Protein AF-A0A182SX55-F1 (afdb_monomer_lite)

Structure (mmCIF, N/CA/C/O backbone):
data_AF-A0A182SX55-F1
#
_entry.id   AF-A0A182SX55-F1
#
loop_
_atom_site.group_PDB
_atom_site.id
_atom_site.type_symbol
_atom_site.label_atom_id
_atom_site.label_alt_id
_atom_site.label_comp_id
_atom_site.label_asym_id
_atom_site.label_entity_id
_atom_site.label_seq_id
_atom_site.pdbx_PDB_ins_code
_atom_site.Cartn_x
_atom_site.Cartn_y
_atom_site.Cartn_z
_atom_site.occupancy
_atom_site.B_iso_or_equiv
_atom_site.auth_seq_id
_atom_site.auth_comp_id
_atom_site.auth_asym_id
_atom_site.auth_atom_id
_atom_site.pdbx_PDB_model_num
ATOM 1 N N . LYS A 1 1 ? 29.484 -27.031 -26.678 1.00 52.34 1 LYS A N 1
ATOM 2 C CA . LYS A 1 1 ? 28.826 -26.171 -25.667 1.00 52.34 1 LYS A CA 1
ATOM 3 C C . LYS A 1 1 ? 27.839 -27.054 -24.912 1.00 52.34 1 LYS A C 1
ATOM 5 O O . LYS A 1 1 ? 26.892 -27.505 -25.545 1.00 52.34 1 LYS A O 1
ATOM 10 N N . SER A 1 2 ? 28.115 -27.401 -23.654 1.00 62.06 2 SER A N 1
ATOM 11 C CA . SER A 1 2 ? 27.116 -28.003 -22.762 1.00 62.06 2 SER A CA 1
ATOM 12 C C . SER A 1 2 ? 26.166 -26.895 -22.312 1.00 62.06 2 SER A C 1
ATOM 14 O O . SER A 1 2 ? 26.608 -25.787 -22.012 1.00 62.06 2 SER A O 1
ATOM 16 N N . TRP A 1 3 ? 24.863 -27.156 -22.355 1.00 75.31 3 TRP A N 1
ATOM 17 C CA . TRP A 1 3 ? 23.867 -26.259 -21.779 1.00 75.31 3 TRP A CA 1
ATOM 18 C C . TRP A 1 3 ? 23.605 -26.736 -20.360 1.00 75.31 3 TRP A C 1
ATOM 20 O O . TRP A 1 3 ? 23.061 -27.821 -20.169 1.00 75.31 3 TRP A O 1
ATOM 30 N N . GLU A 1 4 ? 24.035 -25.949 -19.383 1.00 75.62 4 GLU A N 1
ATOM 31 C CA . GLU A 1 4 ? 23.823 -26.242 -17.970 1.00 75.62 4 GLU A CA 1
ATOM 32 C C . GLU A 1 4 ? 22.668 -25.386 -17.434 1.00 75.62 4 GLU A C 1
ATOM 34 O O . GLU A 1 4 ? 22.528 -24.225 -17.838 1.00 75.62 4 GLU A O 1
ATOM 39 N N . PRO A 1 5 ? 21.803 -25.940 -16.565 1.00 73.81 5 PRO A N 1
ATOM 40 C CA . PRO A 1 5 ? 20.758 -25.166 -15.911 1.00 73.81 5 PRO A CA 1
ATOM 41 C C . PRO A 1 5 ? 21.351 -23.990 -15.131 1.00 73.81 5 PRO A C 1
ATOM 43 O O . PRO A 1 5 ? 22.273 -24.159 -14.338 1.00 73.81 5 PRO A O 1
ATOM 46 N N . HIS A 1 6 ? 20.799 -22.795 -15.333 1.00 73.69 6 HIS A N 1
ATOM 47 C CA . HIS A 1 6 ? 21.212 -21.615 -14.583 1.00 73.69 6 HIS A CA 1
ATOM 48 C C . HIS A 1 6 ? 20.651 -21.683 -13.156 1.00 73.69 6 HIS A C 1
ATOM 50 O O . HIS A 1 6 ? 19.439 -21.774 -12.982 1.00 73.69 6 HIS A O 1
ATOM 56 N N . GLU A 1 7 ? 21.500 -21.551 -12.135 1.00 75.25 7 GLU A N 1
ATOM 57 C CA . GLU A 1 7 ? 21.129 -21.756 -10.720 1.00 75.25 7 GLU A CA 1
ATOM 58 C C . GLU A 1 7 ? 19.920 -20.918 -10.263 1.00 75.25 7 GLU A C 1
ATOM 60 O O . GLU A 1 7 ? 19.068 -21.385 -9.510 1.00 75.25 7 GLU A O 1
ATOM 65 N N . ARG A 1 8 ? 19.826 -19.672 -10.746 1.00 80.44 8 ARG A N 1
ATOM 66 C CA . ARG A 1 8 ? 18.756 -18.721 -10.389 1.00 80.44 8 ARG A CA 1
ATOM 67 C C . ARG A 1 8 ? 17.482 -18.821 -11.237 1.00 80.44 8 ARG A C 1
ATOM 69 O O . ARG A 1 8 ? 16.434 -18.362 -10.789 1.00 80.44 8 ARG A O 1
ATOM 76 N N . LEU A 1 9 ? 17.564 -19.305 -12.479 1.00 82.75 9 LEU A N 1
ATOM 77 C CA . LEU A 1 9 ? 16.503 -19.095 -13.472 1.00 82.75 9 LEU A CA 1
ATOM 78 C C . LEU A 1 9 ? 15.808 -20.415 -13.821 1.00 82.75 9 LEU A C 1
ATOM 80 O O . LEU A 1 9 ? 16.484 -21.389 -14.149 1.00 82.75 9 LEU A O 1
ATOM 84 N N . PRO A 1 10 ? 14.466 -20.469 -13.799 1.00 83.25 10 PRO A N 1
ATOM 85 C CA . PRO A 1 10 ? 13.748 -21.683 -14.154 1.00 83.25 10 PRO A CA 1
ATOM 86 C C . PRO A 1 10 ? 13.851 -21.966 -15.655 1.00 83.25 10 PRO A C 1
ATOM 88 O O . PRO A 1 10 ? 13.881 -21.051 -16.482 1.00 83.25 10 PRO A O 1
ATOM 91 N N . VAL A 1 11 ? 13.812 -23.250 -16.017 1.00 86.38 11 VAL A N 1
ATOM 92 C CA . VAL A 1 11 ? 13.695 -23.677 -17.416 1.00 86.38 11 VAL A CA 1
ATOM 93 C C . VAL A 1 11 ? 12.297 -23.318 -17.922 1.00 86.38 11 VAL A C 1
ATOM 95 O O . VAL A 1 11 ? 11.312 -23.977 -17.596 1.00 86.38 11 VAL A O 1
ATOM 98 N N . CYS A 1 12 ? 12.199 -22.238 -18.693 1.00 86.81 12 CYS A N 1
ATOM 99 C CA . CYS A 1 12 ? 10.951 -21.743 -19.264 1.00 86.81 12 CYS A CA 1
ATOM 100 C C . CYS A 1 12 ? 11.218 -20.920 -20.535 1.00 86.81 12 CYS A C 1
ATOM 102 O O . CYS A 1 12 ? 12.366 -20.692 -20.920 1.00 86.81 12 CYS A O 1
ATOM 104 N N . THR A 1 13 ? 10.155 -20.477 -21.213 1.00 90.19 13 THR A N 1
ATOM 105 C CA . THR A 1 13 ? 10.305 -19.587 -22.375 1.00 90.19 13 THR A CA 1
ATOM 106 C C . THR A 1 13 ? 10.810 -18.206 -21.944 1.00 90.19 13 THR A C 1
ATOM 108 O O . THR A 1 13 ? 10.489 -17.745 -20.849 1.00 90.19 13 THR A O 1
ATOM 111 N N . LEU A 1 14 ? 11.525 -17.495 -22.824 1.00 88.75 14 LEU A N 1
ATOM 112 C CA . LEU A 1 14 ? 11.973 -16.119 -22.553 1.00 88.75 14 LEU A CA 1
ATOM 113 C C . LEU A 1 14 ? 10.803 -15.188 -22.199 1.00 88.75 14 LEU A C 1
ATOM 115 O O . LEU A 1 14 ? 10.912 -14.372 -21.288 1.00 88.75 14 LEU A O 1
ATOM 119 N N . ARG A 1 15 ? 9.663 -15.349 -22.885 1.00 90.81 15 ARG A N 1
ATOM 120 C CA . ARG A 1 15 ? 8.430 -14.616 -22.575 1.00 90.81 15 ARG A CA 1
ATOM 121 C C . ARG A 1 15 ? 8.008 -14.868 -21.133 1.00 90.81 15 ARG A C 1
ATOM 123 O O . ARG A 1 15 ? 7.801 -13.922 -20.389 1.00 90.81 15 ARG A O 1
ATOM 130 N N . THR A 1 16 ? 7.914 -16.133 -20.729 1.00 89.00 16 THR A N 1
ATOM 131 C CA . THR A 1 16 ? 7.558 -16.499 -19.355 1.00 89.00 16 THR A CA 1
ATOM 132 C C . THR A 1 16 ? 8.536 -15.891 -18.356 1.00 89.00 16 THR A C 1
ATOM 134 O O . THR A 1 16 ? 8.101 -15.300 -17.374 1.00 89.00 16 THR A O 1
ATOM 137 N N . LEU A 1 17 ? 9.837 -15.958 -18.634 1.00 88.94 17 LEU A N 1
ATOM 138 C CA . LEU A 1 17 ? 10.873 -15.404 -17.773 1.00 88.94 17 LEU A CA 1
ATOM 139 C C . LEU A 1 17 ? 10.702 -13.890 -17.543 1.00 88.94 17 LEU A C 1
ATOM 141 O O . LEU A 1 17 ? 10.638 -13.446 -16.398 1.00 88.94 17 LEU A O 1
ATOM 145 N N . LEU A 1 18 ? 10.556 -13.111 -18.617 1.00 90.88 18 LEU A N 1
ATOM 146 C CA . LEU A 1 18 ? 10.397 -11.653 -18.545 1.00 90.88 18 LEU A CA 1
ATOM 147 C C . LEU A 1 18 ? 9.035 -11.225 -17.983 1.00 90.88 18 LEU A C 1
ATOM 149 O O . LEU A 1 18 ? 8.944 -10.210 -17.308 1.00 90.88 18 LEU A O 1
ATOM 153 N N . THR A 1 19 ? 7.971 -11.990 -18.238 1.00 88.88 19 THR A N 1
ATOM 154 C CA . THR A 1 19 ? 6.626 -11.666 -17.740 1.00 88.88 19 THR A CA 1
ATOM 155 C C . THR A 1 19 ? 6.442 -12.030 -16.267 1.00 88.88 19 THR A C 1
ATOM 157 O O . THR A 1 19 ? 5.642 -11.398 -15.580 1.00 88.88 19 THR A O 1
ATOM 160 N N . ARG A 1 20 ? 7.118 -13.078 -15.779 1.00 85.31 20 ARG A N 1
ATOM 161 C CA . ARG A 1 20 ? 6.786 -13.692 -14.486 1.00 85.31 20 ARG A CA 1
ATOM 162 C C . ARG A 1 20 ? 7.901 -13.688 -13.445 1.00 85.31 20 ARG A C 1
ATOM 164 O O . ARG A 1 20 ? 7.598 -13.770 -12.259 1.00 85.31 20 ARG A O 1
ATOM 171 N N . PHE A 1 21 ? 9.161 -13.606 -13.860 1.00 86.38 21 PHE A N 1
ATOM 172 C CA . PHE A 1 21 ? 10.296 -13.872 -12.972 1.00 86.38 21 PHE A CA 1
ATOM 173 C C . PHE A 1 21 ? 11.286 -12.725 -12.852 1.00 86.38 21 PHE A C 1
ATOM 175 O O . PHE A 1 21 ? 12.026 -12.691 -11.872 1.00 86.38 21 PHE A O 1
ATOM 182 N N . LEU A 1 22 ? 11.334 -11.813 -13.820 1.00 91.94 22 LEU A N 1
ATOM 183 C CA . LEU A 1 22 ? 12.324 -10.741 -13.865 1.00 91.94 22 LEU A CA 1
ATOM 184 C C . LEU A 1 22 ? 11.669 -9.373 -13.761 1.00 91.94 22 LEU A C 1
ATOM 186 O O . LEU A 1 22 ? 10.592 -9.137 -14.303 1.00 91.94 22 LEU A O 1
ATOM 190 N N . ASP A 1 23 ? 12.336 -8.476 -13.045 1.00 93.38 23 ASP A N 1
ATOM 191 C CA . ASP A 1 23 ? 11.939 -7.081 -12.969 1.00 93.38 23 ASP A CA 1
ATOM 192 C C . ASP A 1 23 ? 12.503 -6.314 -14.167 1.00 93.38 23 ASP A C 1
ATOM 194 O O . ASP A 1 23 ? 13.717 -6.166 -14.312 1.00 93.38 23 ASP A O 1
ATOM 198 N N . ILE A 1 24 ? 11.597 -5.844 -15.020 1.00 95.00 24 ILE A N 1
ATOM 199 C CA . ILE A 1 24 ? 11.895 -5.031 -16.207 1.00 95.00 24 ILE A CA 1
ATOM 200 C C . ILE A 1 24 ? 11.405 -3.582 -16.059 1.00 95.00 24 ILE A C 1
ATOM 202 O O . ILE A 1 24 ? 11.477 -2.804 -17.007 1.00 95.00 24 ILE A O 1
ATOM 206 N N . THR A 1 25 ? 10.875 -3.231 -14.886 1.00 94.44 25 THR A N 1
ATOM 207 C CA . THR A 1 25 ? 10.217 -1.942 -14.616 1.00 94.44 25 THR A CA 1
ATOM 208 C C . THR A 1 25 ? 10.999 -1.071 -13.645 1.00 94.44 25 THR A C 1
ATOM 210 O O . THR A 1 25 ? 10.945 0.146 -13.739 1.00 94.44 25 THR A O 1
ATOM 213 N N . THR A 1 26 ? 11.758 -1.661 -12.720 1.00 92.88 26 THR A N 1
ATOM 214 C CA . THR A 1 26 ? 12.606 -0.872 -11.822 1.00 92.88 26 THR A CA 1
ATOM 215 C C . THR A 1 26 ? 13.747 -0.215 -12.612 1.00 92.88 26 THR A C 1
ATOM 217 O O . THR A 1 26 ? 14.426 -0.927 -13.361 1.00 92.88 26 THR A O 1
ATOM 220 N N . PRO A 1 27 ? 14.014 1.095 -12.418 1.00 94.94 27 PRO A N 1
ATOM 221 C CA . PRO A 1 27 ? 15.143 1.767 -13.051 1.00 94.94 27 PRO A CA 1
ATOM 222 C C . PRO A 1 27 ? 16.464 1.003 -12.861 1.00 94.94 27 PRO A C 1
ATOM 224 O O . PRO A 1 27 ? 16.757 0.580 -11.733 1.00 94.94 27 PRO A O 1
ATOM 227 N N . PRO A 1 28 ? 17.264 0.808 -13.929 1.00 95.12 28 PRO A N 1
ATOM 228 C CA . PRO A 1 28 ? 18.526 0.079 -13.858 1.00 95.12 28 PRO A CA 1
ATOM 229 C C . PRO A 1 28 ? 19.468 0.616 -12.784 1.00 95.12 28 PRO A C 1
ATOM 231 O O . PRO A 1 28 ? 19.649 1.823 -12.640 1.00 95.12 28 PRO A O 1
ATOM 234 N N . THR A 1 29 ? 20.123 -0.290 -12.058 1.00 95.31 29 THR A N 1
ATOM 235 C CA . THR A 1 29 ? 21.151 0.095 -11.087 1.00 95.31 29 THR A CA 1
ATOM 236 C C . THR A 1 29 ? 22.365 0.686 -11.796 1.00 95.31 29 THR A C 1
ATOM 238 O O . THR A 1 29 ? 22.662 0.341 -12.939 1.00 95.31 29 THR A O 1
ATOM 241 N N . ARG A 1 30 ? 23.148 1.503 -11.086 1.00 96.25 30 ARG A N 1
ATOM 242 C CA . ARG A 1 30 ? 24.415 2.048 -11.602 1.00 96.25 30 ARG A CA 1
ATOM 243 C C . ARG A 1 30 ? 25.359 0.961 -12.139 1.00 96.25 30 ARG A C 1
ATOM 245 O O . ARG A 1 30 ? 25.976 1.159 -13.175 1.00 96.25 30 ARG A O 1
ATOM 252 N N . GLN A 1 31 ? 25.404 -0.209 -11.494 1.00 95.31 31 GLN A N 1
ATOM 253 C CA . GLN A 1 31 ? 26.184 -1.361 -11.966 1.00 95.31 31 GLN A CA 1
ATOM 254 C C . GLN A 1 31 ? 25.664 -1.914 -13.302 1.00 95.31 31 GLN A C 1
ATOM 256 O O . GLN A 1 31 ? 26.458 -2.235 -14.186 1.00 95.31 31 GLN A O 1
ATOM 261 N N . LEU A 1 32 ? 24.340 -2.011 -13.467 1.00 95.69 32 LEU A N 1
ATOM 262 C CA . LEU A 1 32 ? 23.739 -2.422 -14.734 1.00 95.69 32 LEU A CA 1
ATOM 263 C C . LEU A 1 32 ? 24.014 -1.382 -15.830 1.00 95.69 32 LEU A C 1
ATOM 265 O O . LEU A 1 32 ? 24.333 -1.766 -16.949 1.00 95.69 32 LEU A O 1
ATOM 269 N N . LEU A 1 33 ? 23.981 -0.085 -15.508 1.00 97.31 33 LEU A N 1
ATOM 270 C CA . LEU A 1 33 ? 24.338 0.986 -16.446 1.00 97.31 33 LEU A CA 1
ATOM 271 C C . LEU A 1 33 ? 25.806 0.906 -16.894 1.00 97.31 33 LEU A C 1
ATOM 273 O O . LEU A 1 33 ? 26.076 1.048 -18.084 1.00 97.31 33 LEU A O 1
ATOM 277 N N . THR A 1 34 ? 26.749 0.599 -15.992 1.00 97.25 34 THR A N 1
ATOM 278 C CA . THR A 1 34 ? 28.155 0.342 -16.365 1.00 97.25 34 THR A CA 1
ATOM 279 C C . THR A 1 34 ? 28.270 -0.809 -17.363 1.00 97.25 34 THR A C 1
ATOM 281 O O . THR A 1 34 ? 29.002 -0.714 -18.346 1.00 97.25 34 THR A O 1
ATOM 284 N N . TYR A 1 35 ? 27.537 -1.901 -17.131 1.00 96.69 35 TYR A N 1
ATOM 285 C CA . TYR A 1 35 ? 27.511 -3.030 -18.059 1.00 96.69 35 TYR A CA 1
ATOM 286 C C . TYR A 1 35 ? 26.915 -2.637 -19.420 1.00 96.69 35 TYR A C 1
ATOM 288 O O . TYR A 1 35 ? 27.496 -2.964 -20.456 1.00 96.69 35 TYR A O 1
ATOM 296 N N . LEU A 1 36 ? 25.801 -1.900 -19.432 1.00 97.12 36 LEU A N 1
ATOM 297 C CA . LEU A 1 36 ? 25.162 -1.431 -20.663 1.00 97.12 36 LEU A CA 1
ATOM 298 C C . LEU A 1 36 ? 26.077 -0.506 -21.473 1.00 97.12 36 LEU A C 1
ATOM 300 O O . LEU A 1 36 ? 26.139 -0.661 -22.689 1.00 97.12 36 LEU A O 1
ATOM 304 N N . ALA A 1 37 ? 26.849 0.365 -20.816 1.00 97.69 37 ALA A N 1
ATOM 305 C CA . ALA A 1 37 ? 27.829 1.215 -21.490 1.00 97.69 37 ALA A CA 1
ATOM 306 C C . ALA A 1 37 ? 28.854 0.391 -22.286 1.00 97.69 37 ALA A C 1
ATOM 308 O O . ALA A 1 37 ? 29.112 0.682 -23.448 1.00 97.69 37 ALA A O 1
ATOM 309 N N . SER A 1 38 ? 29.358 -0.711 -21.711 1.00 96.94 38 SER A N 1
ATOM 310 C CA . SER A 1 38 ? 30.301 -1.612 -22.402 1.00 96.94 38 SER A CA 1
ATOM 311 C C . SER A 1 38 ? 29.705 -2.353 -23.609 1.00 96.94 38 SER A C 1
ATOM 313 O O . SER A 1 38 ? 30.428 -3.012 -24.355 1.00 96.94 38 SER A O 1
ATOM 315 N N . CYS A 1 39 ? 28.385 -2.272 -23.790 1.00 97.06 39 CYS A N 1
ATOM 316 C CA . CYS A 1 39 ? 27.650 -2.877 -24.895 1.00 97.06 39 CYS A CA 1
ATOM 317 C C . CYS A 1 39 ? 27.221 -1.847 -25.958 1.00 97.06 39 CYS A C 1
ATOM 319 O O . CYS A 1 39 ? 26.483 -2.216 -26.875 1.00 97.06 39 CYS A O 1
ATOM 321 N N . CYS A 1 40 ? 27.627 -0.580 -25.834 1.00 97.69 40 CYS A N 1
ATOM 322 C CA . CYS A 1 40 ? 27.315 0.475 -26.797 1.00 97.69 40 CYS A CA 1
ATOM 323 C C . CYS A 1 40 ? 28.248 0.439 -28.008 1.00 97.69 40 CYS A C 1
ATOM 325 O O . CYS A 1 40 ? 29.451 0.221 -27.888 1.00 97.69 40 CYS A O 1
ATOM 327 N N . GLY A 1 41 ? 27.672 0.652 -29.192 1.00 96.56 41 GLY A N 1
ATOM 328 C CA . GLY A 1 41 ? 28.429 0.849 -30.429 1.00 96.56 41 GLY A CA 1
ATOM 329 C C . GLY A 1 41 ? 28.779 2.312 -30.710 1.00 96.56 41 GLY A C 1
ATOM 330 O O . GLY A 1 41 ? 29.712 2.567 -31.469 1.00 96.56 41 GLY A O 1
ATOM 331 N N . ASP A 1 42 ? 28.034 3.258 -30.128 1.00 97.62 42 ASP A N 1
ATOM 332 C CA . ASP A 1 42 ? 28.266 4.695 -30.269 1.00 97.62 42 ASP A CA 1
ATOM 333 C C . ASP A 1 42 ? 28.920 5.281 -29.012 1.00 97.62 42 ASP A C 1
ATOM 335 O O . ASP A 1 42 ? 28.545 4.957 -27.882 1.00 97.62 42 ASP A O 1
ATOM 339 N N . LYS A 1 43 ? 29.894 6.172 -29.221 1.00 97.06 43 LYS A N 1
ATOM 340 C CA . LYS A 1 43 ? 30.683 6.753 -28.131 1.00 97.06 43 LYS A CA 1
ATOM 341 C C . LYS A 1 43 ? 29.866 7.714 -27.264 1.00 97.06 43 LYS A C 1
ATOM 343 O O . LYS A 1 43 ? 30.126 7.801 -26.069 1.00 97.06 43 LYS A O 1
ATOM 348 N N . ALA A 1 44 ? 28.891 8.426 -27.831 1.00 97.88 44 ALA A N 1
ATOM 349 C CA . ALA A 1 44 ? 28.066 9.353 -27.063 1.00 97.88 44 ALA A CA 1
ATOM 350 C C . ALA A 1 44 ? 27.126 8.596 -26.111 1.00 97.88 44 ALA A C 1
ATOM 352 O O . ALA A 1 44 ? 27.012 8.973 -24.943 1.00 97.88 44 ALA A O 1
ATOM 353 N N . ASP A 1 45 ? 26.520 7.497 -26.575 1.00 98.06 45 ASP A N 1
ATOM 354 C CA . ASP A 1 45 ? 25.712 6.606 -25.729 1.00 98.06 45 ASP A CA 1
ATOM 355 C C . ASP A 1 45 ? 26.555 5.988 -24.602 1.00 98.06 45 ASP A C 1
ATOM 357 O O . ASP A 1 45 ? 26.132 5.976 -23.443 1.00 98.06 45 ASP A O 1
ATOM 361 N N . GLU A 1 46 ? 27.758 5.495 -24.924 1.00 98.31 46 GLU A N 1
ATOM 362 C CA . GLU A 1 46 ? 28.702 4.950 -23.941 1.00 98.31 46 GLU A CA 1
ATOM 363 C C . GLU A 1 46 ? 29.060 5.990 -22.868 1.00 98.31 46 GLU A C 1
ATOM 365 O O . GLU A 1 46 ? 28.894 5.734 -21.673 1.00 98.31 46 GLU A O 1
ATOM 370 N N . GLU A 1 47 ? 29.510 7.180 -23.276 1.00 98.12 47 GLU A N 1
ATOM 371 C CA . GLU A 1 47 ? 29.905 8.259 -22.363 1.00 98.12 47 GLU A CA 1
ATOM 372 C C . GLU A 1 47 ? 28.737 8.704 -21.476 1.00 98.12 47 GLU A C 1
ATOM 374 O O . GLU A 1 47 ? 28.909 8.913 -20.270 1.00 98.12 47 GLU A O 1
ATOM 379 N N . ARG A 1 48 ? 27.527 8.799 -22.039 1.00 98.00 48 ARG A N 1
ATOM 380 C CA . ARG A 1 48 ? 26.331 9.189 -21.291 1.00 98.00 48 ARG A CA 1
ATOM 381 C C . ARG A 1 48 ? 25.925 8.133 -20.262 1.00 98.00 48 ARG A C 1
ATOM 383 O O . ARG A 1 48 ? 25.596 8.497 -19.129 1.00 98.00 48 ARG A O 1
ATOM 390 N N . LEU A 1 49 ? 25.971 6.848 -20.614 1.00 98.12 49 LEU A N 1
ATOM 391 C CA . LEU A 1 49 ? 25.711 5.755 -19.672 1.00 98.12 49 LEU A CA 1
ATOM 392 C C . LEU A 1 49 ? 26.780 5.679 -18.578 1.00 98.12 49 LEU A C 1
ATOM 394 O O . LEU A 1 49 ? 26.437 5.475 -17.414 1.00 98.12 49 LEU A O 1
ATOM 398 N N . LEU A 1 50 ? 28.057 5.898 -18.909 1.00 98.19 50 LEU A N 1
ATOM 399 C CA . LEU A 1 50 ? 29.135 5.968 -17.918 1.00 98.19 50 LEU A CA 1
ATOM 400 C C . LEU A 1 50 ? 28.969 7.158 -16.971 1.00 98.19 50 LEU A C 1
ATOM 402 O O . LEU A 1 50 ? 29.195 7.008 -15.772 1.00 98.19 50 LEU A O 1
ATOM 406 N N . MET A 1 51 ? 28.530 8.313 -17.472 1.00 97.75 51 MET A N 1
ATOM 407 C CA . MET A 1 51 ? 28.190 9.466 -16.637 1.00 97.75 51 MET A CA 1
ATOM 408 C C . MET A 1 51 ? 27.075 9.108 -15.646 1.00 97.75 51 MET A C 1
ATOM 410 O O . MET A 1 51 ? 27.245 9.306 -14.446 1.00 97.75 51 MET A O 1
ATOM 414 N N . LEU A 1 52 ? 25.976 8.501 -16.113 1.00 97.69 52 LEU A N 1
ATOM 415 C CA . LEU A 1 52 ? 24.905 8.011 -15.233 1.00 97.69 52 LEU A CA 1
ATOM 416 C C . LEU A 1 52 ? 25.404 6.950 -14.242 1.00 97.69 52 LEU A C 1
ATOM 418 O O . LEU A 1 52 ? 24.970 6.904 -13.097 1.00 97.69 52 LEU A O 1
ATOM 422 N N . ALA A 1 53 ? 26.319 6.077 -14.649 1.00 97.19 53 ALA A N 1
ATOM 423 C CA . ALA A 1 53 ? 26.843 5.045 -13.768 1.00 97.19 53 ALA A CA 1
ATOM 424 C C . ALA A 1 53 ? 27.798 5.602 -12.698 1.00 97.19 53 ALA A C 1
ATOM 426 O O . ALA A 1 53 ? 27.816 5.103 -11.570 1.00 97.19 53 ALA A O 1
ATOM 427 N N . ASN A 1 54 ? 28.581 6.637 -13.008 1.00 96.88 54 ASN A N 1
ATOM 428 C CA . ASN A 1 54 ? 29.654 7.136 -12.143 1.00 96.88 54 ASN A CA 1
ATOM 429 C C . ASN A 1 54 ? 29.233 8.337 -11.283 1.00 96.88 54 ASN A C 1
ATOM 431 O O . ASN A 1 54 ? 29.638 8.424 -10.120 1.00 96.88 54 ASN A O 1
ATOM 435 N N . GLU A 1 55 ? 28.383 9.221 -11.802 1.00 96.75 55 GLU A N 1
ATOM 436 C CA . GLU A 1 55 ? 27.967 10.449 -11.125 1.00 96.75 55 GLU A CA 1
ATOM 437 C C . GLU A 1 55 ? 26.639 10.258 -10.387 1.00 96.75 55 GLU A C 1
ATOM 439 O O . GLU A 1 55 ? 25.561 10.202 -10.978 1.00 96.75 55 GLU A O 1
ATOM 444 N N . SER A 1 56 ? 26.708 10.179 -9.054 1.00 94.81 56 SER A N 1
ATOM 445 C CA . SER A 1 56 ? 25.534 9.860 -8.232 1.00 94.81 56 SER A CA 1
ATOM 446 C C . SER A 1 56 ? 24.411 10.893 -8.337 1.00 94.81 56 SER A C 1
ATOM 448 O O . SER A 1 56 ? 23.250 10.505 -8.283 1.00 94.81 56 SER A O 1
ATOM 450 N N . SER A 1 57 ? 24.726 12.185 -8.456 1.00 96.12 57 SER A N 1
ATOM 451 C CA . SER A 1 57 ? 23.707 13.234 -8.588 1.00 96.12 57 SER A CA 1
ATOM 452 C C . SER A 1 57 ? 22.970 13.125 -9.919 1.00 96.12 57 SER A C 1
ATOM 454 O O . SER A 1 57 ? 21.747 13.096 -9.935 1.00 96.12 57 SER A O 1
ATOM 456 N N . VAL A 1 58 ? 23.712 12.965 -11.019 1.00 96.38 58 VAL A N 1
ATOM 457 C CA . VAL A 1 58 ? 23.145 12.842 -12.369 1.00 96.38 58 VAL A CA 1
ATOM 458 C C . VAL A 1 58 ? 22.277 11.590 -12.489 1.00 96.38 58 VAL A C 1
ATOM 460 O O . VAL A 1 58 ? 21.220 11.631 -13.117 1.00 96.38 58 VAL A O 1
ATOM 463 N N . TYR A 1 59 ? 22.701 10.486 -11.868 1.00 96.94 59 TYR A N 1
ATOM 464 C CA . TYR A 1 59 ? 21.904 9.267 -11.778 1.00 96.94 59 TYR A CA 1
ATOM 465 C C . TYR A 1 59 ? 20.583 9.482 -11.046 1.00 96.94 59 TYR A C 1
ATOM 467 O O . TYR A 1 59 ? 19.541 9.106 -11.573 1.00 96.94 59 TYR A O 1
ATOM 475 N N . GLU A 1 60 ? 20.615 10.049 -9.836 1.00 95.44 60 GLU A N 1
ATOM 476 C CA . GLU A 1 60 ? 19.395 10.236 -9.049 1.00 95.44 60 GLU A CA 1
ATOM 477 C C . GLU A 1 60 ? 18.449 11.224 -9.743 1.00 95.44 60 GLU A C 1
ATOM 479 O O . GLU A 1 60 ? 17.259 10.936 -9.836 1.00 95.44 60 GLU A O 1
ATOM 484 N N . ASP A 1 61 ? 18.963 12.312 -10.325 1.00 94.88 61 ASP A N 1
ATOM 485 C CA . ASP A 1 61 ? 18.152 13.255 -11.102 1.00 94.88 61 ASP A CA 1
ATOM 486 C C . ASP A 1 61 ? 17.467 12.554 -12.285 1.00 94.88 61 ASP A C 1
ATOM 488 O O . ASP A 1 61 ? 16.250 12.639 -12.429 1.00 94.88 61 ASP A O 1
ATOM 492 N N . TRP A 1 62 ? 18.212 11.791 -13.094 1.00 95.62 62 TRP A N 1
ATOM 493 C CA . TRP A 1 62 ? 17.649 11.018 -14.210 1.00 95.62 62 TRP A CA 1
ATOM 494 C C . TRP A 1 62 ? 16.639 9.967 -13.735 1.00 95.62 62 TRP A C 1
ATOM 496 O O . TRP A 1 62 ? 15.551 9.850 -14.299 1.00 95.62 62 TRP A O 1
ATOM 506 N N . ARG A 1 63 ? 16.964 9.234 -12.667 1.00 93.94 63 ARG A N 1
ATOM 507 C CA . ARG A 1 63 ? 16.126 8.178 -12.093 1.00 93.94 63 ARG A CA 1
ATOM 508 C C . ARG A 1 63 ? 14.802 8.720 -11.562 1.00 93.94 63 ARG A C 1
ATOM 510 O O . ARG A 1 63 ? 13.774 8.100 -11.814 1.00 93.94 63 ARG A O 1
ATOM 517 N N . TYR A 1 64 ? 14.812 9.821 -10.812 1.00 90.25 64 TYR A N 1
ATOM 518 C CA . TYR A 1 64 ? 13.592 10.403 -10.244 1.00 90.25 64 TYR A CA 1
ATOM 519 C C . TYR A 1 64 ? 12.781 11.176 -11.276 1.00 90.25 64 TYR A C 1
ATOM 521 O O . TYR A 1 64 ? 11.556 11.136 -11.218 1.00 90.25 64 TYR A O 1
ATOM 529 N N . TRP A 1 65 ? 13.449 11.856 -12.210 1.00 91.31 65 TRP A N 1
ATOM 530 C CA . TRP A 1 65 ? 12.779 12.619 -13.256 1.00 91.31 65 TRP A CA 1
ATOM 531 C C . TRP A 1 65 ? 12.095 11.707 -14.276 1.00 91.31 65 TRP A C 1
ATOM 533 O O . TRP A 1 65 ? 10.908 11.869 -14.549 1.00 91.31 65 TRP A O 1
ATOM 543 N N . LYS A 1 66 ? 12.825 10.725 -14.822 1.00 91.31 66 LYS A N 1
ATOM 544 C CA . LYS A 1 66 ? 12.311 9.857 -15.890 1.00 91.31 66 LYS A CA 1
ATOM 545 C C . LYS A 1 66 ? 11.608 8.600 -15.393 1.00 91.31 66 LYS A C 1
ATOM 547 O O . LYS A 1 66 ? 10.777 8.068 -16.115 1.00 91.31 66 LYS A O 1
ATOM 552 N N . LEU A 1 67 ? 11.955 8.101 -14.203 1.00 91.75 67 LEU A N 1
ATOM 553 C CA . LEU A 1 67 ? 11.496 6.800 -13.690 1.00 91.75 67 LEU A CA 1
ATOM 554 C C . LEU A 1 67 ? 11.575 5.665 -14.739 1.00 91.75 67 LEU A C 1
ATOM 556 O O . LEU A 1 67 ? 10.627 4.892 -14.863 1.00 91.75 67 LEU A O 1
ATOM 560 N N . PRO A 1 68 ? 12.677 5.543 -15.505 1.00 94.69 68 PRO A N 1
ATOM 561 C CA . PRO A 1 68 ? 12.650 4.809 -16.760 1.00 94.69 68 PRO A CA 1
ATOM 562 C C . PRO A 1 68 ? 12.609 3.295 -16.538 1.00 94.69 68 PRO A C 1
ATOM 564 O O . PRO A 1 68 ? 13.417 2.731 -15.793 1.00 94.69 68 PRO A O 1
ATOM 567 N N . HIS A 1 69 ? 11.698 2.627 -17.235 1.00 94.81 69 HIS A N 1
ATOM 568 C CA . HIS A 1 69 ? 11.669 1.178 -17.366 1.00 94.81 69 HIS A CA 1
ATOM 569 C C . HIS A 1 69 ? 12.809 0.693 -18.267 1.00 94.81 69 HIS A C 1
ATOM 571 O O . HIS A 1 69 ? 13.364 1.433 -19.075 1.00 94.81 69 HIS A O 1
ATOM 577 N N . LEU A 1 70 ? 13.135 -0.598 -18.187 1.00 93.81 70 LEU A N 1
ATOM 578 C CA . LEU A 1 70 ? 14.263 -1.173 -18.923 1.00 93.81 70 LEU A CA 1
ATOM 579 C C . LEU A 1 70 ? 14.167 -0.965 -20.444 1.00 93.81 70 LEU A C 1
ATOM 581 O O . LEU A 1 70 ? 15.185 -0.739 -21.092 1.00 93.81 70 LEU A O 1
ATOM 585 N N . LEU A 1 71 ? 12.955 -1.043 -21.004 1.00 94.19 71 LEU A N 1
ATOM 586 C CA . LEU A 1 71 ? 12.714 -0.788 -22.426 1.00 94.19 71 LEU A CA 1
ATOM 587 C C . LEU A 1 71 ? 13.041 0.663 -22.796 1.00 94.19 71 LEU A C 1
ATOM 589 O O . LEU A 1 71 ? 13.768 0.884 -23.756 1.00 94.19 71 LEU A O 1
ATOM 593 N N . GLU A 1 72 ? 12.575 1.620 -21.997 1.00 95.81 72 GLU A N 1
ATOM 594 C CA . GLU A 1 72 ? 12.786 3.054 -22.230 1.00 95.81 72 GLU A CA 1
ATOM 595 C C . GLU A 1 72 ? 14.276 3.411 -22.167 1.00 95.81 72 GLU A C 1
ATOM 597 O O . GLU A 1 72 ? 14.748 4.238 -22.938 1.00 95.81 72 GLU A O 1
ATOM 602 N N . VAL A 1 73 ? 15.051 2.733 -21.310 1.00 96.19 73 VAL A N 1
ATOM 603 C CA . VAL A 1 73 ? 16.515 2.881 -21.282 1.00 96.19 73 VAL A CA 1
ATOM 604 C C . VAL A 1 73 ? 17.153 2.379 -22.579 1.00 96.19 73 VAL A C 1
ATOM 606 O O . VAL A 1 73 ? 18.021 3.045 -23.130 1.00 96.19 73 VAL A O 1
ATOM 609 N N . LEU A 1 74 ? 16.737 1.221 -23.096 1.00 95.81 74 LEU A N 1
ATOM 610 C CA . LEU A 1 74 ? 17.275 0.695 -24.358 1.00 95.81 74 LEU A CA 1
ATOM 611 C C . LEU A 1 74 ? 16.852 1.535 -25.575 1.00 95.81 74 LEU A C 1
ATOM 613 O O . LEU A 1 74 ? 17.580 1.583 -26.563 1.00 95.81 74 LEU A O 1
ATOM 617 N N . GLU A 1 75 ? 15.698 2.198 -25.506 1.00 96.12 75 GLU A N 1
ATOM 618 C CA . GLU A 1 75 ? 15.240 3.157 -26.517 1.00 96.12 75 GLU A CA 1
ATOM 619 C C . GLU A 1 75 ? 15.985 4.499 -26.423 1.00 96.12 75 GLU A C 1
ATOM 621 O O . GLU A 1 75 ? 16.280 5.096 -27.458 1.00 96.12 75 GLU A O 1
ATOM 626 N N . GLU A 1 76 ? 16.341 4.951 -25.213 1.00 96.00 76 GLU A N 1
ATOM 627 C CA . GLU A 1 76 ? 17.171 6.146 -24.986 1.00 96.00 76 GLU A CA 1
ATOM 628 C C . GLU A 1 76 ? 18.617 5.950 -25.476 1.00 96.00 76 GLU A C 1
ATOM 630 O O . GLU A 1 76 ? 19.226 6.906 -25.950 1.00 96.00 76 GLU A O 1
ATOM 635 N N . PHE A 1 77 ? 19.144 4.721 -25.413 1.00 97.69 77 PHE A N 1
ATOM 636 C CA . PHE A 1 77 ? 20.511 4.365 -25.824 1.00 97.69 77 PHE A CA 1
ATOM 637 C C . PHE A 1 77 ? 20.509 3.316 -26.953 1.00 97.69 77 PHE A C 1
ATOM 639 O O . PHE A 1 77 ? 20.872 2.155 -26.728 1.00 97.69 77 PHE A O 1
ATOM 646 N N . PRO A 1 78 ? 20.106 3.682 -28.185 1.00 97.25 78 PRO A N 1
ATOM 647 C CA . PRO A 1 78 ? 19.838 2.728 -29.264 1.00 97.25 78 PRO A CA 1
ATOM 648 C C . PRO A 1 78 ? 21.084 1.994 -29.784 1.00 97.25 78 PRO A C 1
ATOM 650 O O . PRO A 1 78 ? 20.956 0.958 -30.452 1.00 97.25 78 PRO A O 1
ATOM 653 N N . SER A 1 79 ? 22.297 2.495 -29.513 1.00 97.75 79 SER A N 1
ATOM 654 C CA . SER A 1 79 ? 23.530 1.778 -29.856 1.00 97.75 79 SER A CA 1
ATOM 655 C C . SER A 1 79 ? 23.881 0.665 -28.859 1.00 97.75 79 SER A C 1
ATOM 657 O O . SER A 1 79 ? 24.739 -0.167 -29.167 1.00 97.75 79 SER A O 1
ATOM 659 N N . CYS A 1 80 ? 23.217 0.609 -27.699 1.00 97.25 80 CYS A N 1
ATOM 660 C CA . CYS A 1 80 ? 23.421 -0.417 -26.683 1.00 97.25 80 CYS A CA 1
ATOM 661 C C . CYS A 1 80 ? 22.835 -1.762 -27.138 1.00 97.25 80 CYS A C 1
ATOM 663 O O . CYS A 1 80 ? 21.620 -1.933 -27.255 1.00 97.25 80 CYS A O 1
ATOM 665 N N . ARG A 1 81 ? 23.697 -2.755 -27.394 1.00 96.19 81 ARG A N 1
ATOM 666 C CA . ARG A 1 81 ? 23.294 -4.092 -27.868 1.00 96.19 81 ARG A CA 1
ATOM 667 C C . ARG A 1 81 ? 23.851 -5.207 -26.983 1.00 96.19 81 ARG A C 1
ATOM 669 O O . ARG A 1 81 ? 24.732 -5.957 -27.415 1.00 96.19 81 ARG A O 1
ATOM 676 N N . PRO A 1 82 ? 23.349 -5.352 -25.745 1.00 95.06 82 PRO A N 1
ATOM 677 C CA . PRO A 1 82 ? 23.860 -6.359 -24.831 1.00 95.06 82 PRO A CA 1
ATOM 678 C C . PRO A 1 82 ? 23.472 -7.777 -25.297 1.00 95.06 82 PRO A C 1
ATOM 680 O O . PRO A 1 82 ? 22.342 -8.002 -25.746 1.00 95.06 82 PRO A O 1
ATOM 683 N N . PRO A 1 83 ? 24.364 -8.779 -25.173 1.00 93.44 83 PRO A N 1
ATOM 684 C CA . PRO A 1 83 ? 24.018 -10.169 -25.451 1.00 93.44 83 PRO A CA 1
ATOM 685 C C . PRO A 1 83 ? 22.857 -10.644 -24.568 1.00 93.44 83 PRO A C 1
ATOM 687 O O . PRO A 1 83 ? 22.971 -10.669 -23.341 1.00 93.44 83 PRO A O 1
ATOM 690 N N . ALA A 1 84 ? 21.758 -11.082 -25.191 1.00 88.19 84 ALA A N 1
ATOM 691 C CA . ALA A 1 84 ? 20.490 -11.355 -24.505 1.00 88.19 84 ALA A CA 1
ATOM 692 C C . ALA A 1 84 ? 20.621 -12.270 -23.274 1.00 88.19 84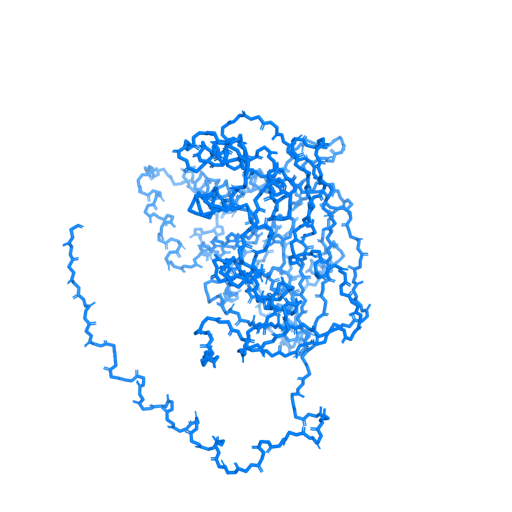 ALA A C 1
ATOM 694 O O . ALA A 1 84 ? 20.056 -11.975 -22.226 1.00 88.19 84 ALA A O 1
ATOM 695 N N . ALA A 1 85 ? 21.393 -13.357 -23.371 1.00 86.50 85 ALA A N 1
ATOM 696 C CA . ALA A 1 85 ? 21.568 -14.301 -22.266 1.00 86.50 85 ALA A CA 1
ATOM 697 C C . ALA A 1 85 ? 22.262 -13.668 -21.048 1.00 86.50 85 ALA A C 1
ATOM 699 O O . ALA A 1 85 ? 21.838 -13.888 -19.915 1.00 86.50 85 ALA A O 1
ATOM 700 N N . VAL A 1 86 ? 23.304 -12.863 -21.283 1.00 87.00 86 VAL A N 1
ATOM 701 C CA . VAL A 1 86 ? 24.044 -12.181 -20.213 1.00 87.00 86 VAL A CA 1
ATOM 702 C C . VAL A 1 86 ? 23.166 -11.101 -19.601 1.00 87.00 86 VAL A C 1
ATOM 704 O O . VAL A 1 86 ? 23.033 -11.041 -18.385 1.00 87.00 86 VAL A O 1
ATOM 707 N N . PHE A 1 87 ? 22.499 -10.309 -20.438 1.00 89.88 87 PHE A N 1
ATOM 708 C CA . PHE A 1 87 ? 21.617 -9.240 -19.990 1.00 89.88 87 PHE A CA 1
ATOM 709 C C . PHE A 1 87 ? 20.494 -9.748 -19.081 1.00 89.88 87 PHE A C 1
ATOM 711 O O . PHE A 1 87 ? 20.322 -9.260 -17.969 1.00 89.88 87 PHE A O 1
ATOM 718 N N . VAL A 1 88 ? 19.788 -10.795 -19.512 1.00 89.94 88 VAL A N 1
ATOM 719 C CA . VAL A 1 88 ? 18.716 -11.438 -18.739 1.00 89.94 88 VAL A CA 1
ATOM 720 C C . VAL A 1 88 ? 19.234 -11.986 -17.405 1.00 89.94 88 VAL A C 1
ATOM 722 O O . VAL A 1 88 ? 18.551 -11.875 -16.385 1.00 89.94 88 VAL A O 1
ATOM 725 N N . ALA A 1 89 ? 20.450 -12.539 -17.380 1.00 87.38 89 ALA A N 1
ATOM 726 C CA . ALA A 1 89 ? 21.060 -13.049 -16.156 1.00 87.38 89 ALA A CA 1
ATOM 727 C C . ALA A 1 89 ? 21.377 -11.941 -15.131 1.00 87.38 89 ALA A C 1
ATOM 729 O O . ALA A 1 89 ? 21.354 -12.228 -13.932 1.00 87.38 89 ALA A O 1
ATOM 730 N N . GLN A 1 90 ? 21.593 -10.696 -15.575 1.00 89.75 90 GLN A N 1
ATOM 731 C CA . GLN A 1 90 ? 21.844 -9.530 -14.712 1.00 89.75 90 GLN A CA 1
ATOM 732 C C . GLN A 1 90 ? 20.566 -8.910 -14.120 1.00 89.75 90 GLN A C 1
ATOM 734 O O . GLN A 1 90 ? 20.650 -8.127 -13.176 1.00 89.75 90 GLN A O 1
ATOM 739 N N . LEU A 1 91 ? 19.377 -9.234 -14.645 1.00 91.69 91 LEU A N 1
ATOM 740 C CA . LEU A 1 91 ? 18.128 -8.641 -14.162 1.00 91.69 91 LEU A CA 1
ATOM 741 C C . LEU A 1 91 ? 17.719 -9.194 -12.795 1.00 91.69 91 LEU A C 1
ATOM 743 O O . LEU A 1 91 ? 17.767 -10.405 -12.547 1.00 91.69 91 LEU A O 1
ATOM 747 N N . ASN A 1 92 ? 17.231 -8.303 -11.934 1.00 90.75 92 ASN A N 1
ATOM 748 C CA . ASN A 1 92 ? 16.704 -8.667 -10.625 1.00 90.75 92 ASN A CA 1
ATOM 749 C C . ASN A 1 92 ? 15.478 -9.576 -10.754 1.00 90.75 92 ASN A C 1
ATOM 751 O O . ASN A 1 92 ? 14.697 -9.480 -11.701 1.00 90.75 92 ASN A O 1
ATOM 755 N N . ALA A 1 93 ? 15.297 -10.461 -9.774 1.00 88.94 93 ALA A N 1
ATOM 756 C CA . ALA A 1 93 ? 14.071 -11.240 -9.677 1.00 88.94 93 ALA A CA 1
ATOM 757 C C . ALA A 1 93 ? 12.881 -10.314 -9.392 1.00 88.94 93 ALA A C 1
ATOM 759 O O . ALA A 1 93 ? 12.975 -9.433 -8.528 1.00 88.94 93 ALA A O 1
ATOM 760 N N . LEU A 1 94 ? 11.765 -10.546 -10.082 1.00 87.44 94 LEU A N 1
ATOM 761 C CA . LEU A 1 94 ? 10.525 -9.818 -9.872 1.00 87.44 94 LEU A CA 1
ATOM 762 C C . LEU A 1 94 ? 10.078 -10.014 -8.428 1.00 87.44 94 LEU A C 1
ATOM 764 O O . LEU A 1 94 ? 9.723 -11.118 -8.014 1.00 87.44 94 LEU A O 1
ATOM 768 N N . GLN A 1 95 ? 10.110 -8.926 -7.661 1.00 85.94 95 GLN A N 1
ATOM 769 C CA . GLN A 1 95 ? 9.697 -9.000 -6.277 1.00 85.94 95 GLN A CA 1
ATOM 770 C C . GLN A 1 95 ? 8.181 -9.140 -6.191 1.00 85.94 95 GLN A C 1
ATOM 772 O O . GLN A 1 95 ? 7.425 -8.494 -6.919 1.00 85.94 95 GLN A O 1
ATOM 777 N N . PRO A 1 96 ? 7.700 -9.962 -5.282 1.00 83.19 96 PRO A N 1
ATOM 778 C CA . PRO A 1 96 ? 6.282 -10.117 -5.094 1.00 83.19 96 PRO A CA 1
ATOM 779 C C . PRO A 1 96 ? 5.695 -8.962 -4.267 1.00 83.19 96 PRO A C 1
ATOM 781 O O . PRO A 1 96 ? 6.402 -8.286 -3.517 1.00 83.19 96 PRO A O 1
ATOM 784 N N . ARG A 1 97 ? 4.391 -8.706 -4.418 1.00 86.44 97 ARG A N 1
ATOM 785 C CA . ARG A 1 97 ? 3.705 -7.584 -3.752 1.00 86.44 97 ARG A CA 1
ATOM 786 C C . ARG A 1 97 ? 2.733 -8.068 -2.690 1.00 86.44 97 ARG A C 1
ATOM 788 O O . ARG A 1 97 ? 2.151 -9.143 -2.805 1.00 86.44 97 ARG A O 1
ATOM 795 N N . PHE A 1 98 ? 2.588 -7.235 -1.671 1.00 83.19 98 PHE A N 1
ATOM 796 C CA . PHE A 1 98 ? 1.961 -7.556 -0.407 1.00 83.19 98 PHE A CA 1
ATOM 797 C C . PHE A 1 98 ? 0.686 -6.748 -0.202 1.00 83.19 98 PHE A C 1
ATOM 799 O O . PHE A 1 98 ? 0.717 -5.521 -0.253 1.00 83.19 98 PHE A O 1
ATOM 806 N N . TYR A 1 99 ? -0.416 -7.445 0.065 1.00 85.75 99 TYR A N 1
ATOM 807 C CA . TYR A 1 99 ? -1.725 -6.841 0.315 1.00 85.75 99 TYR A CA 1
ATOM 808 C C . TYR A 1 99 ? -2.316 -7.373 1.605 1.00 85.75 99 TYR A C 1
ATOM 810 O O . TYR A 1 99 ? -2.226 -8.575 1.833 1.00 85.75 99 TYR A O 1
ATOM 818 N N . SER A 1 100 ? -2.928 -6.492 2.402 1.00 87.38 100 SER A N 1
ATOM 819 C CA . SER A 1 100 ? -3.669 -6.857 3.611 1.00 87.38 100 SER A CA 1
ATOM 820 C C . SER A 1 100 ? -4.961 -7.603 3.271 1.00 87.38 100 SER A C 1
ATOM 822 O O . SER A 1 100 ? -5.792 -7.074 2.532 1.00 87.38 100 SER A O 1
ATOM 824 N N . ILE A 1 101 ? -5.146 -8.799 3.839 1.00 89.56 101 ILE A N 1
ATOM 825 C CA . ILE A 1 101 ? -6.403 -9.553 3.737 1.00 89.56 101 ILE A CA 1
ATOM 826 C C . ILE A 1 101 ? -7.530 -8.766 4.414 1.00 89.56 101 ILE A C 1
ATOM 828 O O . ILE A 1 101 ? -7.453 -8.432 5.599 1.00 89.56 101 ILE A O 1
ATOM 832 N N . SER A 1 102 ? -8.587 -8.502 3.649 1.00 92.94 102 SER A N 1
ATOM 833 C CA . SER A 1 102 ? -9.767 -7.739 4.050 1.00 92.94 102 SER A CA 1
ATOM 834 C C . SER A 1 102 ? -11.022 -8.598 4.213 1.00 92.94 102 SER A C 1
ATOM 836 O O . SER A 1 102 ? -12.131 -8.079 4.094 1.00 92.94 102 SER A O 1
ATOM 838 N N . SER A 1 103 ? -10.868 -9.901 4.463 1.00 92.00 103 SER A N 1
ATOM 839 C CA . SER A 1 103 ? -11.947 -10.834 4.824 1.00 92.00 103 SER A CA 1
ATOM 840 C C . SER A 1 103 ? -11.621 -11.624 6.091 1.00 92.00 103 SER A C 1
ATOM 842 O O . SER A 1 103 ? -10.459 -11.935 6.353 1.00 92.00 103 SER A O 1
ATOM 844 N N . SER A 1 104 ? -12.651 -11.969 6.868 1.00 91.50 104 SER A N 1
ATOM 845 C CA . SER A 1 104 ? -12.550 -13.018 7.894 1.00 91.50 104 SER A CA 1
ATOM 846 C C . SER A 1 104 ? -12.763 -14.401 7.254 1.00 91.50 104 SER A C 1
ATOM 848 O O . SER A 1 104 ? -13.723 -14.565 6.494 1.00 91.50 104 SER A O 1
ATOM 850 N N . PRO A 1 105 ? -11.943 -15.418 7.593 1.00 89.25 105 PRO A N 1
ATOM 851 C CA . PRO A 1 105 ? -12.161 -16.793 7.145 1.00 89.25 105 PRO A CA 1
ATOM 852 C C . PRO A 1 105 ? -13.392 -17.446 7.794 1.00 89.25 105 PRO A C 1
ATOM 854 O O . PRO A 1 105 ? -13.863 -18.465 7.308 1.00 89.25 105 PRO A O 1
ATOM 857 N N . ARG A 1 106 ? -13.936 -16.892 8.884 1.00 89.06 106 ARG A N 1
ATOM 858 C CA . ARG A 1 106 ? -15.196 -17.379 9.462 1.00 89.06 106 ARG A CA 1
ATOM 859 C C . ARG A 1 106 ? -16.411 -16.888 8.689 1.00 89.06 106 ARG A C 1
ATOM 861 O O . ARG A 1 106 ? -17.355 -17.644 8.486 1.00 89.06 106 ARG A O 1
ATOM 868 N N . LYS A 1 107 ? -16.362 -15.639 8.211 1.00 88.94 107 LYS A N 1
ATOM 869 C CA . LYS A 1 107 ? -17.399 -15.086 7.329 1.00 88.94 107 LYS A CA 1
ATOM 870 C C . LYS A 1 107 ? -17.303 -15.670 5.915 1.00 88.94 107 LYS A C 1
ATOM 872 O O . LYS A 1 107 ? -18.331 -15.957 5.312 1.00 88.94 107 LYS A O 1
ATOM 877 N N . TYR A 1 108 ? -16.084 -15.898 5.418 1.00 88.50 108 TYR A N 1
ATOM 878 C CA . TYR A 1 108 ? -15.822 -16.434 4.081 1.00 88.50 108 TYR A CA 1
ATOM 879 C C . TYR A 1 108 ? -14.773 -17.564 4.112 1.00 88.50 108 TYR A C 1
ATOM 881 O O . TYR A 1 108 ? -13.573 -17.335 3.973 1.00 88.50 108 TYR A O 1
ATOM 889 N N . SER A 1 109 ? -15.224 -18.811 4.277 1.00 83.00 109 SER A N 1
ATOM 890 C CA . SER A 1 109 ? -14.371 -19.980 4.577 1.00 83.00 109 SER A CA 1
ATOM 891 C C . SER A 1 109 ? -13.379 -20.398 3.495 1.00 83.00 109 SER A C 1
ATOM 893 O O . SER A 1 109 ? -12.363 -21.016 3.810 1.00 83.00 109 SER A O 1
ATOM 895 N N . ASN A 1 110 ? -13.631 -20.044 2.237 1.00 82.12 110 ASN A N 1
ATOM 896 C CA . ASN A 1 110 ? -12.769 -20.399 1.108 1.00 82.12 110 ASN A CA 1
ATOM 897 C C . ASN A 1 110 ? -12.331 -19.178 0.304 1.00 82.12 110 ASN A C 1
ATOM 899 O O . ASN A 1 110 ? -11.959 -19.323 -0.859 1.00 82.12 110 ASN A O 1
ATOM 903 N N . GLU A 1 111 ? -12.386 -17.980 0.889 1.00 84.31 111 GLU A N 1
ATOM 904 C CA . GLU A 1 111 ? -12.141 -16.758 0.133 1.00 84.31 111 GLU A CA 1
ATOM 905 C C . GLU A 1 111 ? -11.193 -15.788 0.818 1.00 84.31 111 GLU A C 1
ATOM 907 O O . GLU A 1 111 ? -11.222 -15.562 2.029 1.00 84.31 111 GLU A O 1
ATOM 912 N N . ILE A 1 112 ? -10.374 -15.150 -0.010 1.00 85.62 112 ILE A N 1
ATOM 913 C CA . ILE A 1 112 ? -9.489 -14.067 0.389 1.00 85.62 112 ILE A CA 1
ATOM 914 C C . ILE A 1 112 ? -9.940 -12.813 -0.340 1.00 85.62 112 ILE A C 1
ATOM 916 O O . ILE A 1 112 ? -9.985 -12.782 -1.570 1.00 85.62 112 ILE A O 1
ATOM 920 N N . HIS A 1 113 ? -10.284 -11.784 0.427 1.00 88.12 113 HIS A N 1
ATOM 921 C CA . HIS A 1 113 ? -10.622 -10.477 -0.113 1.00 88.12 113 HIS A CA 1
ATOM 922 C C . HIS A 1 113 ? -9.415 -9.559 0.044 1.00 88.12 113 HIS A C 1
ATOM 924 O O . HIS A 1 113 ? -8.745 -9.589 1.077 1.00 88.12 113 HIS A O 1
ATOM 930 N N . LEU A 1 114 ? -9.155 -8.723 -0.957 1.00 88.50 114 LEU A N 1
ATOM 931 C CA . LEU A 1 114 ? -8.118 -7.696 -0.928 1.00 88.50 114 LEU A CA 1
ATOM 932 C C . LEU A 1 114 ? -8.724 -6.334 -1.247 1.00 88.50 114 LEU A C 1
ATOM 934 O O . LEU A 1 114 ? -9.602 -6.219 -2.100 1.00 88.50 114 LEU A O 1
ATOM 938 N N . THR A 1 115 ? -8.181 -5.293 -0.620 1.00 89.19 115 THR A N 1
ATOM 939 C CA . THR A 1 115 ? -8.463 -3.893 -0.963 1.00 89.19 115 THR A CA 1
ATOM 940 C C . THR A 1 115 ? -7.229 -3.291 -1.623 1.00 89.19 115 THR A C 1
ATOM 942 O O . THR A 1 115 ? -6.214 -3.073 -0.961 1.00 89.19 115 THR A O 1
ATOM 945 N N . VAL A 1 116 ? -7.288 -3.043 -2.929 1.00 87.00 116 VAL A N 1
ATOM 946 C CA . VAL A 1 116 ? -6.110 -2.721 -3.744 1.00 87.00 116 VAL A CA 1
ATOM 947 C C . VAL A 1 116 ? -6.228 -1.308 -4.296 1.00 87.00 116 VAL A C 1
ATOM 949 O O . VAL A 1 116 ? -7.153 -1.010 -5.044 1.00 87.00 116 VAL A O 1
ATOM 952 N N . ALA A 1 117 ? -5.264 -0.443 -3.976 1.00 86.50 117 ALA A N 1
ATOM 953 C CA . ALA A 1 117 ? -5.099 0.824 -4.685 1.00 86.50 117 ALA A CA 1
ATOM 954 C C . ALA A 1 117 ? -4.406 0.562 -6.030 1.00 86.50 117 ALA A C 1
ATOM 956 O O . ALA A 1 117 ? -3.315 -0.015 -6.074 1.00 86.50 117 ALA A O 1
ATOM 957 N N . ILE A 1 118 ? -5.038 0.990 -7.119 1.00 87.12 118 ILE A N 1
ATOM 958 C CA . ILE A 1 118 ? -4.470 0.952 -8.462 1.00 87.12 118 ILE A CA 1
ATOM 959 C C . ILE A 1 118 ? -3.463 2.082 -8.584 1.00 87.12 118 ILE A C 1
ATOM 961 O O . ILE A 1 118 ? -3.785 3.253 -8.379 1.00 87.12 118 ILE A O 1
ATOM 965 N N . VAL A 1 119 ? -2.220 1.699 -8.866 1.00 86.69 119 VAL A N 1
ATOM 966 C CA . VAL A 1 119 ? -1.094 2.627 -8.931 1.00 86.69 119 VAL A CA 1
ATOM 967 C C . VAL A 1 119 ? -0.854 2.953 -10.391 1.00 86.69 119 VAL A C 1
ATOM 969 O O . VAL A 1 119 ? -0.483 2.074 -11.165 1.00 86.69 119 VAL A O 1
ATOM 972 N N . THR A 1 120 ? -1.028 4.218 -10.726 1.00 88.81 120 THR A N 1
ATOM 973 C CA . THR A 1 120 ? -0.666 4.802 -12.014 1.00 88.81 120 THR A CA 1
ATOM 974 C C . THR A 1 120 ? 0.090 6.080 -11.702 1.00 88.81 120 THR A C 1
ATOM 976 O O . THR A 1 120 ? -0.227 6.751 -10.721 1.00 88.81 120 THR A O 1
ATOM 979 N N . TYR A 1 121 ? 1.119 6.401 -12.467 1.00 88.25 121 TYR A N 1
ATOM 980 C CA . TYR A 1 121 ? 1.867 7.646 -12.324 1.00 88.25 121 TYR A CA 1
ATOM 981 C C . TYR A 1 121 ? 2.442 8.038 -13.678 1.00 88.25 121 TYR A C 1
ATOM 983 O O . TYR A 1 121 ? 2.493 7.225 -14.590 1.00 88.25 121 TYR A O 1
ATOM 991 N N . ARG A 1 122 ? 2.850 9.293 -13.824 1.00 89.88 122 ARG A N 1
ATOM 992 C CA . ARG A 1 122 ? 3.521 9.771 -15.031 1.00 89.88 122 ARG A CA 1
ATOM 993 C C . ARG A 1 122 ? 4.931 10.213 -14.689 1.00 89.88 122 ARG A C 1
ATOM 995 O O . ARG A 1 122 ? 5.140 10.796 -13.622 1.00 89.88 122 ARG A O 1
ATOM 1002 N N . ALA A 1 123 ? 5.865 9.918 -15.583 1.00 88.38 123 ALA A N 1
ATOM 1003 C CA . ALA A 1 123 ? 7.218 10.454 -15.532 1.00 88.38 123 ALA A CA 1
ATOM 1004 C C . ALA A 1 123 ? 7.226 11.974 -15.800 1.00 88.38 123 ALA A C 1
ATOM 1006 O O . ALA A 1 123 ? 6.201 12.560 -16.161 1.00 88.38 123 ALA A O 1
ATOM 1007 N N . GLU A 1 124 ? 8.386 12.609 -15.626 1.00 89.38 124 GLU A N 1
ATOM 1008 C CA . GLU A 1 124 ? 8.648 14.009 -15.994 1.00 89.38 124 GLU A CA 1
ATOM 1009 C C . GLU A 1 124 ? 7.615 14.988 -15.410 1.00 89.38 124 GLU A C 1
ATOM 1011 O O . GLU A 1 124 ? 7.014 15.796 -16.116 1.00 89.38 124 GLU A O 1
ATOM 1016 N N . ASP A 1 125 ? 7.345 14.851 -14.107 1.00 84.06 125 ASP A N 1
ATOM 1017 C CA . ASP A 1 125 ? 6.375 15.661 -13.357 1.00 84.06 125 ASP A CA 1
ATOM 1018 C C . ASP A 1 125 ? 4.944 15.694 -13.943 1.00 84.06 125 ASP A C 1
ATOM 1020 O O . ASP A 1 125 ? 4.151 16.575 -13.609 1.00 84.06 125 ASP A O 1
ATOM 1024 N N . GLY A 1 126 ? 4.563 14.699 -14.751 1.00 86.00 126 GLY A N 1
ATOM 1025 C CA . GLY A 1 126 ? 3.216 14.579 -15.325 1.00 86.00 126 GLY A CA 1
ATOM 1026 C C . GLY A 1 126 ? 3.142 14.730 -16.845 1.00 86.00 126 GLY A C 1
ATOM 1027 O O . GLY A 1 126 ? 2.109 14.388 -17.432 1.00 86.00 126 GLY A O 1
ATOM 1028 N N . GLU A 1 127 ? 4.221 15.190 -17.475 1.00 87.12 127 GLU A N 1
ATOM 1029 C CA . GLU A 1 127 ? 4.292 15.415 -18.925 1.00 87.12 127 GLU A CA 1
ATOM 1030 C C . GLU A 1 127 ? 4.834 14.199 -19.692 1.00 87.12 127 GLU A C 1
ATOM 1032 O O . GLU A 1 127 ? 4.604 14.068 -20.895 1.00 87.12 127 GLU A O 1
ATOM 1037 N N . GLY A 1 128 ? 5.517 13.287 -18.996 1.00 87.31 128 GLY A N 1
ATOM 1038 C CA . GLY A 1 128 ? 6.130 12.099 -19.578 1.00 87.31 128 GLY A CA 1
ATOM 1039 C C . GLY A 1 128 ? 5.163 10.928 -19.774 1.00 87.31 128 GLY A C 1
ATOM 1040 O O . GLY A 1 128 ? 3.943 11.035 -19.599 1.00 87.31 128 GLY A O 1
ATOM 1041 N N . ALA A 1 129 ? 5.733 9.771 -20.121 1.00 87.69 129 ALA A N 1
ATOM 1042 C CA . ALA A 1 129 ? 4.984 8.532 -20.289 1.00 87.69 129 ALA A CA 1
ATOM 1043 C C . ALA A 1 129 ? 4.225 8.138 -19.010 1.00 87.69 129 ALA A C 1
ATOM 1045 O O . ALA A 1 129 ? 4.671 8.372 -17.882 1.00 87.69 129 ALA A O 1
ATOM 1046 N N . GLU A 1 130 ? 3.054 7.531 -19.200 1.00 92.31 130 GLU A N 1
ATOM 1047 C CA . GLU A 1 130 ? 2.273 6.956 -18.112 1.00 92.31 130 GLU A CA 1
ATOM 1048 C C . GLU A 1 130 ? 2.789 5.555 -17.779 1.00 92.31 130 GLU A C 1
ATOM 1050 O O . GLU A 1 130 ? 2.907 4.684 -18.641 1.00 92.31 130 GLU A O 1
ATOM 1055 N N . HIS A 1 131 ? 3.082 5.341 -16.503 1.00 93.06 131 HIS A N 1
ATOM 1056 C CA . HIS A 1 131 ? 3.586 4.100 -15.947 1.00 93.06 131 HIS A CA 1
ATOM 1057 C C . HIS A 1 131 ? 2.569 3.490 -14.988 1.00 93.06 131 HIS A C 1
ATOM 1059 O O . HIS A 1 131 ? 1.812 4.173 -14.291 1.00 93.06 131 HIS A O 1
ATOM 1065 N N . TYR A 1 132 ? 2.591 2.162 -14.920 1.00 91.81 132 TYR A N 1
ATOM 1066 C CA . TYR A 1 132 ? 1.617 1.372 -14.182 1.00 91.81 132 TYR A CA 1
ATOM 1067 C C . TYR A 1 132 ? 2.310 0.534 -13.114 1.00 91.81 132 TYR A C 1
ATOM 1069 O O . TYR A 1 132 ? 3.261 -0.199 -13.386 1.00 91.81 132 TYR A O 1
ATOM 1077 N N . GLY A 1 133 ? 1.790 0.572 -11.887 1.00 90.38 133 GLY A N 1
ATOM 1078 C CA . GLY A 1 133 ? 2.232 -0.332 -10.836 1.00 90.38 133 GLY A CA 1
ATOM 1079 C C . GLY A 1 133 ? 1.964 -1.781 -11.236 1.00 90.38 133 GLY A C 1
ATOM 1080 O O . GLY A 1 133 ? 0.811 -2.160 -11.446 1.00 90.38 133 GLY A O 1
ATOM 1081 N N . VAL A 1 134 ? 3.028 -2.586 -11.306 1.00 90.19 134 VAL A N 1
ATOM 1082 C CA . VAL A 1 134 ? 3.004 -3.949 -11.865 1.00 90.19 134 VAL A CA 1
ATOM 1083 C C . VAL A 1 134 ? 1.898 -4.814 -11.257 1.00 90.19 134 VAL A C 1
ATOM 1085 O O . VAL A 1 134 ? 1.036 -5.309 -11.973 1.00 90.19 134 VAL A O 1
ATOM 1088 N N . CYS A 1 135 ? 1.889 -4.990 -9.931 1.00 87.75 135 CYS A N 1
ATOM 1089 C CA . CYS A 1 135 ? 0.962 -5.930 -9.297 1.00 87.75 135 CYS A CA 1
ATOM 1090 C C . CYS A 1 135 ? -0.473 -5.394 -9.199 1.00 87.75 135 CYS A C 1
ATOM 1092 O O . CYS A 1 135 ? -1.422 -6.143 -9.406 1.00 87.75 135 CYS A O 1
ATOM 1094 N N . SER A 1 136 ? -0.653 -4.098 -8.929 1.00 86.94 136 SER A N 1
ATOM 1095 C CA . SER A 1 136 ? -1.995 -3.521 -8.811 1.00 86.94 136 SER A CA 1
ATOM 1096 C C . SER A 1 136 ? -2.723 -3.506 -10.155 1.00 86.94 136 SER A C 1
ATOM 1098 O O . SER A 1 136 ? -3.889 -3.886 -10.209 1.00 86.94 136 SER A O 1
ATOM 1100 N N . ASN A 1 137 ? -2.032 -3.171 -11.248 1.00 88.69 137 ASN A N 1
ATOM 1101 C CA . ASN A 1 137 ? -2.613 -3.244 -12.589 1.00 88.69 137 ASN A CA 1
ATOM 1102 C C . ASN A 1 137 ? -2.735 -4.685 -13.089 1.00 88.69 137 ASN A C 1
ATOM 1104 O O . ASN A 1 137 ? -3.699 -4.991 -13.783 1.00 88.69 137 ASN A O 1
ATOM 1108 N N . TYR A 1 138 ? -1.826 -5.591 -12.711 1.00 87.44 138 TYR A N 1
ATOM 1109 C CA . TYR A 1 138 ? -2.025 -7.021 -12.956 1.00 87.44 138 TYR A CA 1
ATOM 1110 C C . TYR A 1 138 ? -3.348 -7.493 -12.345 1.00 87.44 138 TYR A C 1
ATOM 1112 O O . TYR A 1 138 ? -4.177 -8.037 -13.064 1.00 87.44 138 TYR A O 1
ATOM 1120 N N . LEU A 1 139 ? -3.581 -7.200 -11.060 1.00 85.62 139 LEU A N 1
ATOM 1121 C CA . LEU A 1 139 ? -4.818 -7.541 -10.356 1.00 85.62 139 LEU A CA 1
ATOM 1122 C C . LEU A 1 139 ? -6.066 -6.911 -10.981 1.00 85.62 139 LEU A C 1
ATOM 1124 O O . LEU A 1 139 ? -7.081 -7.587 -11.110 1.00 85.62 139 LEU A O 1
ATOM 1128 N N . ALA A 1 140 ? -5.996 -5.637 -11.376 1.00 84.06 140 ALA A N 1
ATOM 1129 C CA . ALA A 1 140 ? -7.120 -4.932 -11.996 1.00 84.06 140 ALA A CA 1
ATOM 1130 C C . ALA A 1 140 ? -7.553 -5.552 -13.333 1.00 84.06 140 ALA A C 1
ATOM 1132 O O . ALA A 1 140 ? -8.730 -5.497 -13.690 1.00 84.06 140 ALA A O 1
ATOM 1133 N N . ASN A 1 141 ? -6.596 -6.131 -14.063 1.00 85.00 141 ASN A N 1
ATOM 1134 C CA . ASN A 1 141 ? -6.812 -6.716 -15.383 1.00 85.00 141 ASN A CA 1
ATOM 1135 C C . ASN A 1 141 ? -7.161 -8.210 -15.347 1.00 85.00 141 ASN A C 1
ATOM 1137 O O . ASN A 1 141 ? -7.450 -8.777 -16.404 1.00 85.00 141 ASN A O 1
ATOM 1141 N N . LEU A 1 142 ? -7.163 -8.842 -14.168 1.00 81.12 142 LEU A N 1
ATOM 1142 C CA . LEU A 1 142 ? -7.598 -10.229 -14.033 1.00 81.12 142 LEU A CA 1
ATOM 1143 C C . LEU A 1 142 ? -9.064 -10.375 -14.442 1.00 81.12 142 LEU A C 1
ATOM 1145 O O . LEU A 1 142 ? -9.916 -9.527 -14.148 1.00 81.12 142 LEU A O 1
ATOM 1149 N N . GLN A 1 143 ? -9.338 -11.480 -15.118 1.00 80.00 143 GLN A N 1
ATOM 1150 C CA . GLN A 1 143 ? -10.677 -11.941 -15.437 1.00 80.00 143 GLN A CA 1
ATOM 1151 C C . GLN A 1 143 ? -11.075 -13.072 -14.488 1.00 80.00 14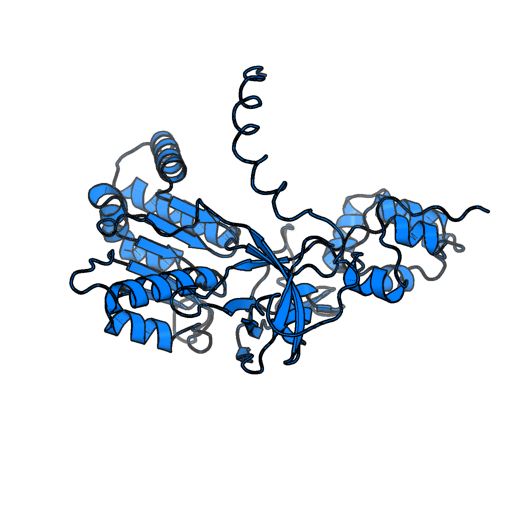3 GLN A C 1
ATOM 1153 O O . GLN A 1 143 ? -10.238 -13.668 -13.806 1.00 80.00 143 GLN A O 1
ATOM 1158 N N . SER A 1 144 ? -12.370 -13.371 -14.442 1.00 76.06 144 SER A N 1
ATOM 1159 C CA . SER A 1 144 ? -12.855 -14.563 -13.749 1.00 76.06 144 SER A CA 1
ATOM 1160 C C . SER A 1 144 ? -12.160 -15.816 -14.283 1.00 76.06 144 SER A C 1
ATOM 1162 O O . SER A 1 144 ? -11.778 -15.882 -15.452 1.00 76.06 144 SER A O 1
ATOM 1164 N N . ASP A 1 145 ? -11.949 -16.787 -13.399 1.00 75.50 145 ASP A N 1
ATOM 1165 C CA . ASP A 1 145 ? -11.197 -18.023 -13.622 1.00 75.50 145 ASP A CA 1
ATOM 1166 C C . ASP A 1 145 ? -9.690 -17.882 -13.893 1.00 75.50 145 ASP A C 1
ATOM 1168 O O . ASP A 1 145 ? -8.998 -18.912 -13.955 1.00 75.50 145 ASP A O 1
ATOM 1172 N N . ASP A 1 146 ? -9.145 -16.660 -13.957 1.00 76.88 146 ASP A N 1
ATOM 1173 C CA . ASP A 1 146 ? -7.698 -16.477 -14.022 1.00 76.88 146 ASP A CA 1
ATOM 1174 C C . ASP A 1 146 ? -7.022 -17.120 -12.810 1.00 76.88 146 ASP A C 1
ATOM 1176 O O . ASP A 1 146 ? -7.491 -17.061 -11.666 1.00 76.88 146 ASP A O 1
ATOM 1180 N N . ARG A 1 147 ? -5.878 -17.752 -13.079 1.00 74.38 147 ARG A N 1
ATOM 1181 C CA . ARG A 1 147 ? -5.054 -18.371 -12.045 1.00 74.38 147 ARG A CA 1
ATOM 1182 C C . ARG A 1 147 ? -4.025 -17.376 -11.555 1.00 74.38 147 ARG A C 1
ATOM 1184 O O . ARG A 1 147 ? -3.204 -16.886 -12.331 1.00 74.38 147 ARG A O 1
ATOM 1191 N N . ILE A 1 148 ? -4.018 -17.159 -10.249 1.00 77.75 148 ILE A N 1
ATOM 1192 C CA . ILE A 1 148 ? -2.961 -16.404 -9.589 1.00 77.75 148 ILE A CA 1
ATOM 1193 C C . ILE A 1 148 ? -2.206 -17.290 -8.613 1.00 77.75 148 ILE A C 1
ATOM 1195 O O . ILE A 1 148 ? -2.770 -18.200 -8.000 1.00 77.75 148 ILE A O 1
ATOM 1199 N N . TYR A 1 149 ? -0.919 -17.009 -8.476 1.00 76.25 149 TYR A N 1
ATOM 1200 C CA . TYR A 1 149 ? -0.075 -17.662 -7.498 1.00 76.25 149 TYR A CA 1
ATOM 1201 C C . TYR A 1 149 ? 0.043 -16.765 -6.286 1.00 76.25 149 TYR A C 1
ATOM 1203 O O . TYR A 1 149 ? 0.331 -15.571 -6.402 1.00 76.25 149 TYR A O 1
ATOM 1211 N N . LEU A 1 150 ? -0.198 -17.342 -5.116 1.00 76.69 150 LEU A N 1
ATOM 1212 C CA . LEU A 1 150 ? -0.082 -16.588 -3.889 1.00 76.69 150 LEU A CA 1
ATOM 1213 C C . LEU A 1 150 ? 0.377 -17.424 -2.710 1.00 76.69 150 LEU A C 1
ATOM 1215 O O . LEU A 1 150 ? 0.319 -18.657 -2.722 1.00 76.69 150 LEU A O 1
ATOM 1219 N N . PHE A 1 151 ? 0.811 -16.721 -1.672 1.00 73.81 151 PHE A N 1
ATOM 1220 C CA . PHE A 1 151 ? 0.966 -17.298 -0.349 1.00 73.81 151 PHE A CA 1
ATOM 1221 C C . PHE A 1 151 ? 0.586 -16.315 0.748 1.00 73.81 151 PHE A C 1
ATOM 1223 O O . PHE A 1 151 ? 0.599 -15.099 0.558 1.00 73.81 151 PHE A O 1
ATOM 1230 N N . VAL A 1 152 ? 0.292 -16.861 1.925 1.00 79.00 152 VAL A N 1
ATOM 1231 C CA . VAL A 1 152 ? -0.053 -16.088 3.117 1.00 79.00 152 VAL A CA 1
ATOM 1232 C C . VAL A 1 152 ? 1.166 -15.992 4.027 1.00 79.00 152 VAL A C 1
ATOM 1234 O O . VAL A 1 152 ? 1.728 -17.008 4.436 1.00 79.00 152 VAL A O 1
ATOM 1237 N N . ARG A 1 153 ? 1.569 -14.768 4.378 1.00 81.00 153 ARG A N 1
ATOM 1238 C CA . ARG A 1 153 ? 2.509 -14.507 5.470 1.00 81.00 153 ARG A CA 1
ATOM 1239 C C . ARG A 1 153 ? 1.739 -13.966 6.670 1.00 81.00 153 ARG A C 1
ATOM 1241 O O . ARG A 1 153 ? 1.192 -12.866 6.633 1.00 81.00 153 ARG A O 1
ATOM 1248 N N . SER A 1 154 ? 1.752 -14.754 7.742 1.00 80.88 154 SER A N 1
ATOM 1249 C CA . SER A 1 154 ? 1.167 -14.389 9.033 1.00 80.88 154 SER A CA 1
ATOM 1250 C C . SER A 1 154 ? 1.829 -13.133 9.612 1.00 80.88 154 SER A C 1
ATOM 1252 O O . SER A 1 154 ? 3.039 -12.929 9.457 1.00 80.88 154 SER A O 1
ATOM 1254 N N . ALA A 1 155 ? 1.035 -12.305 10.294 1.00 84.38 155 ALA A N 1
ATOM 1255 C CA . ALA A 1 155 ? 1.477 -11.096 10.981 1.00 84.38 155 ALA A CA 1
ATOM 1256 C C . ALA A 1 155 ? 1.036 -11.150 12.457 1.00 84.38 155 ALA A C 1
ATOM 1258 O O . ALA A 1 155 ? 0.085 -10.467 12.830 1.00 84.38 155 ALA A O 1
ATOM 1259 N N . PRO A 1 156 ? 1.717 -11.941 13.315 1.00 83.06 156 PRO A N 1
ATOM 1260 C CA . PRO A 1 156 ? 1.262 -12.202 14.683 1.00 83.06 156 PRO A CA 1
ATOM 1261 C C . PRO A 1 156 ? 1.078 -10.944 15.536 1.00 83.06 156 PRO A C 1
ATOM 1263 O O . PRO A 1 156 ? 0.180 -10.895 16.370 1.00 83.06 156 PRO A O 1
ATOM 1266 N N . SER A 1 157 ? 1.903 -9.919 15.308 1.00 83.19 157 SER A N 1
ATOM 1267 C CA . SER A 1 157 ? 1.799 -8.631 15.997 1.00 83.19 157 SER A CA 1
ATOM 1268 C C . SER A 1 157 ? 0.556 -7.833 15.602 1.00 83.19 157 SER A C 1
ATOM 1270 O O . SER A 1 157 ? 0.120 -6.999 16.380 1.00 83.19 157 SER A O 1
ATOM 1272 N N . PHE A 1 158 ? -0.027 -8.089 14.428 1.00 88.12 158 PHE A N 1
ATOM 1273 C CA . PHE A 1 158 ? -1.215 -7.408 13.905 1.00 88.12 158 PHE A CA 1
ATOM 1274 C C . PHE A 1 158 ? -2.466 -8.295 13.967 1.00 88.12 158 PHE A C 1
ATOM 1276 O O . PHE A 1 158 ? -3.411 -8.101 13.214 1.00 88.12 158 PHE A O 1
ATOM 1283 N N . HIS A 1 159 ? -2.485 -9.306 14.833 1.00 87.94 159 HIS A N 1
ATOM 1284 C CA . HIS A 1 159 ? -3.707 -10.054 15.108 1.00 87.94 159 HIS A CA 1
ATOM 1285 C C . HIS A 1 159 ? -4.570 -9.316 16.132 1.00 87.94 159 HIS A C 1
ATOM 1287 O O . HIS A 1 159 ? -4.070 -8.541 16.951 1.00 87.94 159 HIS A O 1
ATOM 1293 N N . MET A 1 160 ? -5.872 -9.583 16.093 1.00 85.25 160 MET A N 1
ATOM 1294 C CA . MET A 1 160 ? -6.830 -9.066 17.067 1.00 85.25 160 MET A CA 1
ATOM 1295 C C . MET A 1 160 ? -6.437 -9.490 18.486 1.00 85.25 160 MET A C 1
ATOM 1297 O O . MET A 1 160 ? -5.988 -10.620 18.712 1.00 85.25 160 MET A O 1
ATOM 1301 N N . SER A 1 161 ? -6.633 -8.593 19.454 1.00 79.62 161 SER A N 1
ATOM 1302 C CA . SER A 1 161 ? -6.500 -8.951 20.864 1.00 79.62 161 SER A CA 1
ATOM 1303 C C . SER A 1 161 ? -7.535 -10.018 21.220 1.00 79.62 161 SER A C 1
ATOM 1305 O O . SER A 1 161 ? -8.705 -9.908 20.862 1.00 79.62 161 SER A O 1
ATOM 1307 N N . LYS A 1 162 ? -7.101 -11.064 21.929 1.00 76.69 162 LYS A N 1
ATOM 1308 C CA . LYS A 1 162 ? -7.985 -12.150 22.389 1.00 76.69 162 LYS A CA 1
ATOM 1309 C C . LYS A 1 162 ? -8.833 -11.754 23.598 1.00 76.69 162 LYS A C 1
ATOM 1311 O O . LYS A 1 162 ? -9.692 -12.523 24.010 1.00 76.69 162 LYS A O 1
ATOM 1316 N N . ASP A 1 163 ? -8.534 -10.608 24.200 1.00 83.88 163 ASP A N 1
ATOM 1317 C CA . ASP A 1 163 ? -9.175 -10.122 25.412 1.00 83.88 163 ASP A CA 1
ATOM 1318 C C . ASP A 1 163 ? -10.311 -9.154 25.047 1.00 83.88 163 ASP A C 1
ATOM 1320 O O . ASP A 1 163 ? -10.035 -8.004 24.697 1.00 83.88 163 ASP A O 1
ATOM 1324 N N . PRO A 1 164 ? -11.583 -9.586 25.128 1.00 81.25 164 PRO A N 1
ATOM 1325 C CA . PRO A 1 164 ? -12.719 -8.753 24.746 1.00 81.25 164 PRO A CA 1
ATOM 1326 C C . PRO A 1 164 ? -12.982 -7.606 25.728 1.00 81.25 164 PRO A C 1
ATOM 1328 O O . PRO A 1 164 ? -13.844 -6.774 25.468 1.00 81.25 164 PRO A O 1
ATOM 1331 N N . THR A 1 165 ? -12.287 -7.556 26.871 1.00 84.44 165 THR A N 1
ATOM 1332 C CA . THR A 1 165 ? -12.463 -6.483 27.860 1.00 84.44 165 THR A CA 1
ATOM 1333 C C . THR A 1 165 ? -11.685 -5.220 27.511 1.00 84.44 165 THR A C 1
ATOM 1335 O O . THR A 1 165 ? -12.002 -4.152 28.028 1.00 84.44 165 THR A O 1
ATOM 1338 N N . LYS A 1 166 ? -10.682 -5.323 26.632 1.00 90.12 166 LYS A N 1
ATOM 1339 C CA . LYS A 1 166 ? -9.811 -4.202 26.277 1.00 90.12 166 LYS A CA 1
ATOM 1340 C C . LYS A 1 166 ? -10.343 -3.479 25.047 1.00 90.12 166 LYS A C 1
ATOM 1342 O O . LYS A 1 166 ? -10.489 -4.122 24.007 1.00 90.12 166 LYS A O 1
ATOM 1347 N N . PRO A 1 167 ? -10.575 -2.159 25.113 1.00 93.88 167 PRO A N 1
ATOM 1348 C CA . PRO A 1 167 ? -10.969 -1.385 23.947 1.00 93.88 167 PRO A CA 1
ATOM 1349 C C . PRO A 1 167 ? -9.940 -1.475 22.821 1.00 93.88 167 PRO A C 1
ATOM 1351 O O . PRO A 1 167 ? -8.744 -1.674 23.052 1.00 93.88 167 PRO A O 1
ATOM 1354 N N . VAL A 1 168 ? -10.406 -1.287 21.593 1.00 95.19 168 VAL A N 1
ATOM 1355 C CA . VAL A 1 168 ? -9.573 -1.321 20.396 1.00 95.19 168 VAL A CA 1
ATOM 1356 C C . VAL A 1 168 ? -9.761 -0.036 19.600 1.00 95.19 168 VAL A C 1
ATOM 1358 O O . VAL A 1 168 ? -10.881 0.348 19.283 1.00 95.19 168 VAL A O 1
ATOM 1361 N N . ILE A 1 169 ? -8.661 0.623 19.244 1.00 96.06 169 ILE A N 1
ATOM 1362 C CA . ILE A 1 169 ? -8.645 1.810 18.390 1.00 96.06 169 ILE A CA 1
ATOM 1363 C C . ILE A 1 169 ? -7.982 1.434 17.065 1.00 96.06 169 ILE A C 1
ATOM 1365 O O . ILE A 1 169 ? -6.814 1.054 17.020 1.00 96.06 169 ILE A O 1
ATOM 1369 N N . LEU A 1 170 ? -8.728 1.548 15.976 1.00 96.00 170 LEU A N 1
ATOM 1370 C CA . LEU A 1 170 ? -8.308 1.229 14.619 1.00 96.00 170 LEU A CA 1
ATOM 1371 C C . LEU A 1 170 ? -8.098 2.536 13.852 1.00 96.00 170 LEU A C 1
ATOM 1373 O O . LEU A 1 170 ? -9.016 3.343 13.756 1.00 96.00 170 LEU A O 1
ATOM 1377 N N . ILE A 1 171 ? -6.908 2.763 13.301 1.00 95.94 171 ILE A N 1
ATOM 1378 C CA . ILE A 1 171 ? -6.569 3.973 12.539 1.00 95.94 171 ILE A CA 1
ATOM 1379 C C . ILE A 1 171 ? -6.070 3.554 11.160 1.00 95.94 171 ILE A C 1
ATOM 1381 O O . ILE A 1 171 ? -4.985 2.983 11.034 1.00 95.94 171 ILE A O 1
ATOM 1385 N N . GLY A 1 172 ? -6.864 3.811 10.119 1.00 93.62 172 GLY A N 1
ATOM 1386 C CA . GLY A 1 172 ? -6.565 3.300 8.779 1.00 93.62 172 GLY A CA 1
ATOM 1387 C C . GLY A 1 172 ? -7.179 4.103 7.649 1.00 93.62 172 GLY A C 1
ATOM 1388 O O . GLY A 1 172 ? -8.219 3.702 7.138 1.00 93.62 172 GLY A O 1
ATOM 1389 N N . PRO A 1 173 ? -6.566 5.217 7.223 1.00 92.00 173 PRO A N 1
ATOM 1390 C CA . PRO A 1 173 ? -7.052 5.985 6.086 1.00 92.00 173 PRO A CA 1
ATOM 1391 C C . PRO A 1 173 ? -6.841 5.258 4.748 1.00 92.00 173 PRO A C 1
ATOM 1393 O O . PRO A 1 173 ? -5.861 4.536 4.551 1.00 92.00 173 PRO A O 1
ATOM 1396 N N . GLY A 1 174 ? -7.751 5.493 3.800 1.00 90.75 174 GLY A N 1
ATOM 1397 C CA . GLY A 1 174 ? -7.719 4.904 2.461 1.00 90.75 174 GLY A CA 1
ATOM 1398 C C . GLY A 1 174 ? -7.689 3.376 2.499 1.00 90.75 174 GLY A C 1
ATOM 1399 O O . GLY A 1 174 ? -8.402 2.746 3.274 1.00 90.75 174 GLY A O 1
ATOM 1400 N N . THR A 1 175 ? -6.826 2.756 1.696 1.00 90.31 175 THR A N 1
ATOM 1401 C CA . THR A 1 175 ? -6.655 1.292 1.691 1.00 90.31 175 THR A CA 1
ATOM 1402 C C . THR A 1 175 ? -6.074 0.734 2.995 1.00 90.31 175 THR A C 1
ATOM 1404 O O . THR A 1 175 ? -6.115 -0.477 3.206 1.00 90.31 175 THR A O 1
ATOM 1407 N N . GLY A 1 176 ? -5.622 1.594 3.917 1.00 91.25 176 GLY A N 1
ATOM 1408 C CA . GLY A 1 176 ? -5.252 1.217 5.281 1.00 91.25 176 GLY A CA 1
ATOM 1409 C C . GLY A 1 176 ? -6.393 0.581 6.083 1.00 91.25 176 GLY A C 1
ATOM 1410 O O . GLY A 1 176 ? -6.121 -0.119 7.052 1.00 91.25 176 GLY A O 1
ATOM 1411 N N . ILE A 1 177 ? -7.652 0.744 5.654 1.00 93.69 177 ILE A N 1
ATOM 1412 C CA . ILE A 1 177 ? -8.824 0.092 6.259 1.00 93.69 177 ILE A CA 1
ATOM 1413 C C . ILE A 1 177 ? -8.892 -1.424 6.001 1.00 93.69 177 ILE A C 1
ATOM 1415 O O . ILE A 1 177 ? -9.611 -2.135 6.699 1.00 93.69 177 ILE A O 1
ATOM 1419 N N . ALA A 1 178 ? -8.142 -1.938 5.021 1.00 91.75 178 ALA A N 1
ATOM 1420 C CA . ALA A 1 178 ? -8.224 -3.323 4.561 1.00 91.75 178 ALA A CA 1
ATOM 1421 C C . ALA A 1 178 ? -8.227 -4.377 5.688 1.00 91.75 178 ALA A C 1
ATOM 1423 O O . ALA A 1 178 ? -9.184 -5.146 5.753 1.00 91.75 178 ALA A O 1
ATOM 1424 N N . PRO A 1 179 ? -7.246 -4.426 6.612 1.00 93.19 179 PRO A N 1
ATOM 1425 C CA . PRO A 1 179 ? -7.258 -5.436 7.667 1.00 93.19 179 PRO A CA 1
ATOM 1426 C C . PRO A 1 179 ? -8.332 -5.177 8.733 1.00 93.19 179 PRO A C 1
ATOM 1428 O O . PRO A 1 179 ? -8.768 -6.099 9.407 1.00 93.19 179 PRO A O 1
ATOM 1431 N N . PHE A 1 180 ? -8.815 -3.944 8.885 1.00 95.19 180 PHE A N 1
ATOM 1432 C CA . PHE A 1 180 ? -9.899 -3.663 9.827 1.00 95.19 180 PHE A CA 1
ATOM 1433 C C . PHE A 1 180 ? -11.219 -4.247 9.350 1.00 95.19 180 PHE A C 1
ATOM 1435 O O . PHE A 1 180 ? -12.017 -4.680 10.180 1.00 95.19 180 PHE A O 1
ATOM 1442 N N . ARG A 1 181 ? -11.385 -4.389 8.029 1.00 95.94 181 ARG A N 1
ATOM 1443 C CA . ARG A 1 181 ? -12.509 -5.135 7.473 1.00 95.94 181 ARG A CA 1
ATOM 1444 C C . ARG A 1 181 ? -12.545 -6.586 7.912 1.00 95.94 181 ARG A C 1
ATOM 1446 O O . ARG A 1 181 ? -13.607 -7.073 8.283 1.00 95.94 181 ARG A O 1
ATOM 1453 N N . SER A 1 182 ? -11.403 -7.274 7.920 1.00 94.06 182 SER A N 1
ATOM 1454 C CA . SER A 1 182 ? -11.371 -8.645 8.438 1.00 94.06 182 SER A CA 1
ATOM 1455 C C . SER A 1 182 ? -11.651 -8.689 9.942 1.00 94.06 182 SER A C 1
ATOM 1457 O O . SER A 1 182 ? -12.345 -9.599 10.388 1.00 94.06 182 SER A O 1
ATOM 1459 N N . PHE A 1 183 ? -11.212 -7.682 10.707 1.00 94.44 183 PHE A N 1
ATOM 1460 C CA . PHE A 1 183 ? -11.469 -7.608 12.150 1.00 94.44 183 PHE A CA 1
ATOM 1461 C C . PHE A 1 183 ? -12.954 -7.444 12.479 1.00 94.44 183 PHE A C 1
ATOM 1463 O O . PHE A 1 183 ? -13.481 -8.218 13.277 1.00 94.44 183 PHE A O 1
ATOM 1470 N N . TRP A 1 184 ? -13.649 -6.470 11.875 1.00 94.50 184 TRP A N 1
ATOM 1471 C CA . TRP A 1 184 ? -15.072 -6.277 12.176 1.00 94.50 184 TRP A CA 1
ATOM 1472 C C . TRP A 1 184 ? -15.926 -7.439 11.680 1.00 94.50 184 TRP A C 1
ATOM 1474 O O . TRP A 1 184 ? -16.873 -7.807 12.360 1.00 94.50 184 TRP A O 1
ATOM 1484 N N . GLN A 1 185 ? -15.554 -8.089 10.573 1.00 94.69 185 GLN A N 1
ATOM 1485 C CA . GLN A 1 185 ? -16.231 -9.307 10.122 1.00 94.69 185 GLN A CA 1
ATOM 1486 C C . GLN A 1 185 ? -16.034 -10.486 11.076 1.00 94.69 185 GLN A C 1
ATOM 1488 O O . GLN A 1 185 ? -16.963 -11.262 11.278 1.00 94.69 185 GLN A O 1
ATOM 1493 N N . GLU A 1 186 ? -14.842 -10.628 11.658 1.00 92.31 186 GLU A N 1
ATOM 1494 C CA . GLU A 1 186 ? -14.579 -11.653 12.669 1.00 92.31 186 GLU A CA 1
ATOM 1495 C C . GLU A 1 186 ? -15.399 -11.382 13.940 1.00 92.31 186 GLU A C 1
ATOM 1497 O O . GLU A 1 186 ? -16.053 -12.292 14.443 1.00 92.31 186 GLU A O 1
ATOM 1502 N N . TRP A 1 187 ? -15.428 -10.139 14.437 1.00 92.44 187 TRP A N 1
ATOM 1503 C CA . TRP A 1 187 ? -16.233 -9.781 15.613 1.00 92.44 187 TRP A CA 1
ATOM 1504 C C . TRP A 1 187 ? -17.741 -9.927 15.382 1.00 92.44 187 TRP A C 1
ATOM 1506 O O . TRP A 1 187 ? -18.427 -10.452 16.254 1.00 92.44 187 TRP A O 1
ATOM 1516 N N . ASP A 1 188 ? -18.249 -9.501 14.224 1.00 92.38 188 ASP A N 1
ATOM 1517 C CA . ASP A 1 188 ? -19.652 -9.660 13.809 1.00 92.38 188 ASP A CA 1
ATOM 1518 C C . ASP A 1 188 ? -20.067 -11.139 13.808 1.00 92.38 188 ASP A C 1
ATOM 1520 O O . ASP A 1 188 ? -21.096 -11.521 14.373 1.00 92.38 188 ASP A O 1
ATOM 1524 N N . HIS A 1 189 ? -19.201 -12.001 13.272 1.00 90.44 189 HIS A N 1
ATOM 1525 C CA . HIS A 1 189 ? -19.421 -13.441 13.275 1.00 90.44 189 HIS A CA 1
ATOM 1526 C C . HIS A 1 189 ? -19.389 -14.037 14.692 1.00 90.44 189 HIS A C 1
ATOM 1528 O O . HIS A 1 189 ? -20.313 -14.756 15.067 1.00 90.44 189 HIS A O 1
ATOM 1534 N N . ILE A 1 190 ? -18.385 -13.698 15.516 1.00 88.06 190 ILE A N 1
ATOM 1535 C CA . ILE A 1 190 ? -18.298 -14.164 16.915 1.00 88.06 190 ILE A CA 1
ATOM 1536 C C . ILE A 1 190 ? -19.545 -13.744 17.708 1.00 88.06 190 ILE A C 1
ATOM 1538 O O . ILE A 1 190 ? -20.092 -14.546 18.466 1.00 88.06 190 ILE A O 1
ATOM 1542 N N . LYS A 1 191 ? -20.020 -12.509 17.511 1.00 87.31 191 LYS A N 1
ATOM 1543 C CA . LYS A 1 191 ? -21.222 -11.984 18.167 1.00 87.31 191 LYS A CA 1
ATOM 1544 C C . LYS A 1 191 ? -22.489 -12.728 17.751 1.00 87.31 191 LYS A C 1
ATOM 1546 O O . LYS A 1 191 ? -23.372 -12.921 18.579 1.00 87.31 191 LYS A O 1
ATOM 1551 N N . THR A 1 192 ? -22.573 -13.143 16.490 1.00 86.19 192 THR A N 1
ATOM 1552 C CA . THR A 1 192 ? -23.730 -13.876 15.962 1.00 86.19 192 THR A CA 1
ATOM 1553 C C . THR A 1 192 ? -23.758 -15.332 16.440 1.00 86.19 192 THR A C 1
ATOM 1555 O O . THR A 1 192 ? -24.830 -15.861 16.718 1.00 86.19 192 THR A O 1
ATOM 1558 N N . GLU A 1 193 ? -22.600 -15.989 16.565 1.00 84.12 193 GLU A N 1
ATOM 1559 C CA . GLU A 1 193 ? -22.527 -17.397 16.985 1.00 84.12 193 GLU A CA 1
ATOM 1560 C C . GLU A 1 193 ? -22.651 -17.602 18.505 1.00 84.12 193 GLU A C 1
ATOM 1562 O O . GLU A 1 193 ? -23.153 -18.635 18.952 1.00 84.12 193 GLU A O 1
ATOM 1567 N N . MET A 1 194 ? -22.172 -16.657 19.321 1.00 80.62 194 MET A N 1
ATOM 1568 C CA . MET A 1 194 ? -22.068 -16.831 20.773 1.00 80.62 194 MET A CA 1
ATOM 1569 C C . MET A 1 194 ? -23.113 -16.003 21.532 1.00 80.62 194 MET A C 1
ATOM 1571 O O . MET A 1 194 ? -23.038 -14.778 21.573 1.00 80.62 194 MET A O 1
ATOM 1575 N N . VAL A 1 195 ? -24.027 -16.691 22.226 1.00 66.12 195 VAL A N 1
ATOM 1576 C CA . VAL A 1 195 ? -25.209 -16.110 22.902 1.00 66.12 195 VAL A CA 1
ATOM 1577 C C . VAL A 1 195 ? -24.880 -15.117 24.038 1.00 66.12 195 VAL A C 1
ATOM 1579 O O . VAL A 1 195 ? -25.723 -14.297 24.370 1.00 66.12 195 VAL A O 1
ATOM 1582 N N . ASP A 1 196 ? -23.647 -15.086 24.559 1.00 71.50 196 ASP A N 1
ATOM 1583 C CA . ASP A 1 196 ? -23.191 -14.129 25.591 1.00 71.50 196 ASP A CA 1
ATOM 1584 C C . ASP A 1 196 ? -21.779 -13.575 25.300 1.00 71.50 196 ASP A C 1
ATOM 1586 O O . ASP A 1 196 ? -20.958 -13.331 26.192 1.00 71.50 196 ASP A O 1
ATOM 1590 N N . CYS A 1 197 ? -21.450 -13.400 24.019 1.00 72.88 197 CYS A N 1
ATOM 1591 C CA . CYS A 1 197 ? -20.165 -12.838 23.617 1.00 72.88 197 CYS A CA 1
ATOM 1592 C C . CYS A 1 197 ? -20.077 -11.344 23.974 1.00 72.88 197 CYS A C 1
ATOM 1594 O O . CYS A 1 197 ? -20.864 -10.518 23.503 1.00 72.88 197 CYS A O 1
ATOM 1596 N N . LYS A 1 198 ? -19.047 -10.973 24.743 1.00 80.69 198 LYS A N 1
ATOM 1597 C CA . LYS A 1 198 ? -18.613 -9.578 24.852 1.00 80.69 198 LYS A CA 1
ATOM 1598 C C . LYS A 1 198 ? -17.668 -9.266 23.702 1.00 80.69 198 LYS A C 1
ATOM 1600 O O . LYS A 1 198 ? -16.687 -9.975 23.494 1.00 80.69 198 LYS A O 1
ATOM 1605 N N . ILE A 1 199 ? -17.952 -8.182 22.999 1.00 86.00 199 ILE A N 1
ATOM 1606 C CA . ILE A 1 199 ? -17.036 -7.566 22.043 1.00 86.00 199 ILE A CA 1
ATOM 1607 C C . ILE A 1 199 ? -16.357 -6.365 22.708 1.00 86.00 199 ILE A C 1
ATOM 1609 O O . ILE A 1 199 ? -16.990 -5.690 23.528 1.00 86.00 199 ILE A O 1
ATOM 1613 N N . PRO A 1 200 ? -15.080 -6.097 22.392 1.00 89.56 200 PRO A N 1
ATOM 1614 C CA . PRO A 1 200 ? -14.411 -4.911 22.899 1.00 89.56 200 PRO A CA 1
ATOM 1615 C C . PRO A 1 200 ? -15.073 -3.649 22.347 1.00 89.56 200 PRO A C 1
ATOM 1617 O O . PRO A 1 200 ? -15.676 -3.660 21.277 1.00 89.56 200 PRO A O 1
ATOM 1620 N N . LYS A 1 201 ? -14.919 -2.529 23.053 1.00 92.19 201 LYS A N 1
ATOM 1621 C CA . LYS A 1 201 ? -15.288 -1.217 22.515 1.00 92.19 201 LYS A CA 1
ATOM 1622 C C . LYS A 1 201 ? -14.352 -0.883 21.350 1.00 92.19 201 LYS A C 1
ATOM 1624 O O . LYS A 1 201 ? -13.158 -0.695 21.584 1.00 92.19 201 LYS A O 1
ATOM 1629 N N . VAL A 1 202 ? -14.867 -0.822 20.119 1.00 95.38 202 VAL A N 1
ATOM 1630 C CA . VAL A 1 202 ? -14.051 -0.584 18.914 1.00 95.38 202 VAL A CA 1
ATOM 1631 C C . VAL A 1 202 ? -14.273 0.818 18.357 1.00 95.38 202 VAL A C 1
ATOM 1633 O O . VAL A 1 202 ? -15.381 1.168 17.955 1.00 95.38 202 VAL A O 1
ATOM 1636 N N . TRP A 1 203 ? -13.209 1.616 18.295 1.00 97.19 203 TRP A N 1
ATOM 1637 C CA . TRP A 1 203 ? -13.200 2.935 17.661 1.00 97.19 203 TRP A CA 1
ATOM 1638 C C . TRP A 1 203 ? -12.467 2.866 16.328 1.00 97.19 203 TRP A C 1
ATOM 1640 O O . TRP A 1 203 ? -11.339 2.386 16.273 1.00 97.19 203 TRP A O 1
ATOM 1650 N N . LEU A 1 204 ? -13.074 3.374 15.258 1.00 97.56 204 LEU A N 1
ATOM 1651 C CA . LEU A 1 204 ? -12.478 3.411 13.924 1.00 97.56 204 LEU A CA 1
ATOM 1652 C C . LEU A 1 204 ? -12.235 4.854 13.482 1.00 97.56 204 LEU A C 1
ATOM 1654 O O . LEU A 1 204 ? -13.177 5.603 13.257 1.00 97.56 204 LEU A O 1
ATOM 1658 N N . PHE A 1 205 ? -10.974 5.225 13.282 1.00 97.38 205 PHE A N 1
ATOM 1659 C CA . PHE A 1 205 ? -10.560 6.458 12.623 1.00 97.38 205 PHE A CA 1
ATOM 1660 C C . PHE A 1 205 ? -10.237 6.162 11.159 1.00 97.38 205 PHE A C 1
ATOM 1662 O O . PHE A 1 205 ? -9.169 5.642 10.819 1.00 97.38 205 PHE A O 1
ATOM 1669 N N . PHE A 1 206 ? -11.176 6.511 10.286 1.00 96.62 206 PHE A N 1
ATOM 1670 C CA . PHE A 1 206 ? -11.040 6.389 8.845 1.00 96.62 206 PHE A CA 1
ATOM 1671 C C . PHE A 1 206 ? -10.826 7.763 8.205 1.00 96.62 206 PHE A C 1
ATOM 1673 O O . PHE A 1 206 ? -11.347 8.777 8.665 1.00 96.62 206 PHE A O 1
ATOM 1680 N N . GLY A 1 207 ? -10.049 7.808 7.127 1.00 93.38 207 GLY A N 1
ATOM 1681 C CA . GLY A 1 207 ? -9.798 9.039 6.389 1.00 93.38 207 GLY A CA 1
ATOM 1682 C C . GLY A 1 207 ? -9.794 8.807 4.889 1.00 93.38 207 GLY A C 1
ATOM 1683 O O . GLY A 1 207 ? -9.191 7.849 4.408 1.00 93.38 207 GLY A O 1
ATOM 1684 N N . CYS A 1 208 ? -10.432 9.704 4.148 1.00 91.19 208 CYS A N 1
ATOM 1685 C CA . CYS A 1 208 ? -10.458 9.689 2.691 1.00 91.19 208 CYS A CA 1
ATOM 1686 C C . CYS A 1 208 ? -10.432 11.122 2.124 1.00 91.19 208 CYS A C 1
ATOM 1688 O O . CYS A 1 208 ? -10.239 12.115 2.837 1.00 91.19 208 CYS A O 1
ATOM 1690 N N . ARG A 1 209 ? -10.507 11.251 0.796 1.00 84.75 209 ARG A N 1
ATOM 1691 C CA . ARG A 1 209 ? -10.466 12.565 0.131 1.00 84.75 209 ARG A CA 1
ATOM 1692 C C . ARG A 1 209 ? -11.805 13.274 0.214 1.00 84.75 209 ARG A C 1
ATOM 1694 O O . ARG A 1 209 ? -11.862 14.384 0.733 1.00 84.75 209 ARG A O 1
ATOM 1701 N N . THR A 1 210 ? -12.841 12.613 -0.272 1.00 87.94 210 THR A N 1
ATOM 1702 C CA . THR A 1 210 ? -14.224 13.087 -0.296 1.00 87.94 210 THR A CA 1
ATOM 1703 C C . THR A 1 210 ? -15.133 11.948 0.150 1.00 87.94 210 THR A C 1
ATOM 1705 O O . THR A 1 210 ? -14.724 10.783 0.143 1.00 87.94 210 THR A O 1
ATOM 1708 N N . LYS A 1 211 ? -16.374 12.263 0.515 1.00 86.81 211 LYS A N 1
ATOM 1709 C CA . LYS A 1 211 ? -17.383 11.292 0.961 1.00 86.81 211 LYS A CA 1
ATOM 1710 C C . LYS A 1 211 ? -17.687 10.217 -0.081 1.00 86.81 211 LYS A C 1
ATOM 1712 O O . LYS A 1 211 ? -18.032 9.102 0.285 1.00 86.81 211 LYS A O 1
ATOM 1717 N N . ASN A 1 212 ? -17.509 10.524 -1.366 1.00 82.81 212 ASN A N 1
ATOM 1718 C CA . ASN A 1 212 ? -17.701 9.558 -2.453 1.00 82.81 212 ASN A CA 1
ATOM 1719 C C . ASN A 1 212 ? -16.667 8.424 -2.422 1.00 82.81 212 ASN A C 1
ATOM 1721 O O . ASN A 1 212 ? -16.892 7.364 -2.993 1.00 82.81 212 ASN A O 1
ATOM 1725 N N . VAL A 1 213 ? -15.539 8.645 -1.746 1.00 82.25 213 VAL A N 1
ATOM 1726 C CA . VAL A 1 213 ? -14.448 7.677 -1.597 1.00 82.25 213 VAL A CA 1
ATOM 1727 C C . VAL A 1 213 ? -14.457 7.047 -0.205 1.00 82.25 213 VAL A C 1
ATOM 1729 O O . VAL A 1 213 ? -13.424 6.618 0.316 1.00 82.25 213 VAL A O 1
ATOM 1732 N N . ASP A 1 214 ? -15.612 7.049 0.454 1.00 87.69 214 ASP A N 1
ATOM 1733 C CA . ASP A 1 214 ? -15.750 6.444 1.764 1.00 87.69 214 ASP A CA 1
ATOM 1734 C C . ASP A 1 214 ? -15.823 4.914 1.652 1.00 87.69 214 ASP A C 1
ATOM 1736 O O . ASP A 1 214 ? -16.884 4.322 1.471 1.00 87.69 214 ASP A O 1
ATOM 1740 N N . LEU A 1 215 ? -14.660 4.260 1.711 1.00 90.62 215 LEU A N 1
ATOM 1741 C CA . LEU A 1 215 ? -14.558 2.811 1.538 1.00 90.62 215 LEU A CA 1
ATOM 1742 C C . LEU A 1 215 ? -15.362 2.071 2.602 1.00 90.62 215 LEU A C 1
ATOM 1744 O O . LEU A 1 215 ? -15.254 2.381 3.792 1.00 90.62 215 LEU A O 1
ATOM 1748 N N . TYR A 1 216 ? -16.115 1.062 2.159 1.00 93.75 216 TYR A N 1
ATOM 1749 C CA . TYR A 1 216 ? -16.951 0.217 3.014 1.00 93.75 216 TYR A CA 1
ATOM 1750 C C . TYR A 1 216 ? -17.969 1.007 3.839 1.00 93.75 216 TYR A C 1
ATOM 1752 O O . TYR A 1 216 ? -18.249 0.637 4.974 1.00 93.75 216 TYR A O 1
ATOM 1760 N N . ARG A 1 217 ? -18.486 2.122 3.307 1.00 93.06 217 ARG A N 1
ATOM 1761 C CA . ARG A 1 217 ? -19.459 2.968 4.005 1.00 93.06 217 ARG A CA 1
ATOM 1762 C C . ARG A 1 217 ? -20.627 2.164 4.573 1.00 93.06 217 ARG A C 1
ATOM 1764 O O . ARG A 1 217 ? -20.822 2.186 5.783 1.00 93.06 217 ARG A O 1
ATOM 1771 N N . ASP A 1 218 ? -21.309 1.406 3.722 1.00 93.19 218 ASP A N 1
ATOM 1772 C CA . ASP A 1 218 ? -22.499 0.647 4.114 1.00 93.19 218 ASP A CA 1
ATOM 1773 C C . ASP A 1 218 ? -22.160 -0.438 5.148 1.00 93.19 218 ASP A C 1
ATOM 1775 O O . ASP A 1 218 ? -22.839 -0.548 6.164 1.00 93.19 218 ASP A O 1
ATOM 1779 N N . GLU A 1 219 ? -21.046 -1.165 4.968 1.00 95.06 219 GLU A N 1
ATOM 1780 C CA . GLU A 1 219 ? -20.580 -2.144 5.965 1.00 95.06 219 GLU A CA 1
ATOM 1781 C C . GLU A 1 219 ? -20.266 -1.473 7.309 1.00 95.06 219 GLU A C 1
ATOM 1783 O O . GLU A 1 219 ? -20.602 -2.012 8.355 1.00 95.06 219 GLU A O 1
ATOM 1788 N N . LYS A 1 220 ? -19.637 -0.291 7.330 1.00 96.12 220 LYS A N 1
ATOM 1789 C CA . LYS A 1 220 ? -19.362 0.416 8.593 1.00 96.12 220 LYS A CA 1
ATOM 1790 C C . LYS A 1 220 ? -20.653 0.852 9.278 1.00 96.12 220 LYS A C 1
ATOM 1792 O O . LYS A 1 220 ? -20.746 0.726 10.495 1.00 96.12 220 LYS A O 1
ATOM 1797 N N . GLU A 1 221 ? -21.620 1.366 8.519 1.00 95.69 221 GLU A N 1
ATOM 1798 C CA . GLU A 1 221 ? -22.932 1.759 9.041 1.00 95.69 221 GLU A CA 1
ATOM 1799 C C . GLU A 1 221 ? -23.669 0.540 9.634 1.00 95.69 221 GLU A C 1
ATOM 1801 O O . GLU A 1 221 ? -24.165 0.618 10.760 1.00 95.69 221 GLU A O 1
ATOM 1806 N N . GLU A 1 222 ? -23.643 -0.608 8.951 1.00 95.69 222 GLU A N 1
ATOM 1807 C CA . GLU A 1 222 ? -24.168 -1.890 9.446 1.00 95.69 222 GLU A CA 1
ATOM 1808 C C . GLU A 1 222 ? -23.454 -2.340 10.731 1.00 95.69 222 GLU A C 1
ATOM 1810 O O . GLU A 1 222 ? -24.098 -2.669 11.725 1.00 95.69 222 GLU A O 1
ATOM 1815 N N . MET A 1 223 ? -22.119 -2.285 10.770 1.00 96.00 223 MET A N 1
ATOM 1816 C CA . MET A 1 223 ? -21.348 -2.693 11.949 1.00 96.00 223 MET A CA 1
ATOM 1817 C C . MET A 1 223 ? -21.588 -1.791 13.166 1.00 96.00 223 MET A C 1
ATOM 1819 O O . MET A 1 223 ? -21.488 -2.267 14.298 1.00 96.00 223 MET A O 1
ATOM 1823 N N . VAL A 1 224 ? -21.924 -0.513 12.966 1.00 96.06 224 VAL A N 1
ATOM 1824 C CA . VAL A 1 224 ? -22.372 0.373 14.055 1.00 96.06 224 VAL A CA 1
ATOM 1825 C C . VAL A 1 224 ? -23.752 -0.052 14.560 1.00 96.06 224 VAL A C 1
ATOM 1827 O O . VAL A 1 224 ? -23.956 -0.144 15.768 1.00 96.06 224 VAL A O 1
ATOM 1830 N N . GLN A 1 225 ? -24.687 -0.382 13.665 1.00 94.25 225 GLN A N 1
ATOM 1831 C CA . GLN A 1 225 ? -26.025 -0.860 14.043 1.00 94.25 225 GLN A CA 1
ATOM 1832 C C . GLN A 1 225 ? -25.976 -2.208 14.771 1.00 94.25 225 GLN A C 1
ATOM 1834 O O . GLN A 1 225 ? -26.665 -2.403 15.771 1.00 94.25 225 GLN A O 1
ATOM 1839 N N . HIS A 1 226 ? -25.107 -3.117 14.327 1.00 91.94 226 HIS A N 1
ATOM 1840 C CA . HIS A 1 226 ? -24.836 -4.381 15.008 1.00 91.94 226 HIS A CA 1
ATOM 1841 C C . HIS A 1 226 ? -24.051 -4.181 16.307 1.00 91.94 226 HIS A C 1
ATOM 1843 O O . HIS A 1 226 ? -23.835 -5.144 17.038 1.00 91.94 226 HIS A O 1
ATOM 1849 N N . GLY A 1 227 ? -23.608 -2.961 16.623 1.00 91.31 227 GLY A N 1
ATOM 1850 C CA . GLY A 1 227 ? -22.835 -2.628 17.815 1.00 91.31 227 GLY A CA 1
ATOM 1851 C C . GLY A 1 227 ? -21.429 -3.223 17.834 1.00 91.31 227 GLY A C 1
ATOM 1852 O O . GLY A 1 227 ? -20.857 -3.313 18.911 1.00 91.31 227 GLY A O 1
ATOM 1853 N N . VAL A 1 228 ? -20.897 -3.669 16.689 1.00 93.62 228 VAL A N 1
ATOM 1854 C CA . VAL A 1 228 ? -19.511 -4.145 16.525 1.00 93.62 228 VAL A CA 1
ATOM 1855 C C . VAL A 1 228 ? -18.536 -2.969 16.540 1.00 93.62 228 VAL A C 1
ATOM 1857 O O . VAL A 1 228 ? -17.486 -3.042 17.177 1.00 93.62 228 VAL A O 1
ATOM 1860 N N . LEU A 1 229 ? -18.891 -1.875 15.863 1.00 95.88 229 LEU A N 1
ATOM 1861 C CA . LEU A 1 229 ? -18.173 -0.604 15.925 1.00 95.88 229 LEU A CA 1
ATOM 1862 C C . LEU A 1 229 ? -18.909 0.344 16.876 1.00 95.88 229 LEU A C 1
ATOM 1864 O O . LEU A 1 229 ? -20.069 0.670 16.652 1.00 95.88 229 LEU A O 1
ATOM 1868 N N . ASP A 1 230 ? -18.226 0.802 17.924 1.00 95.00 230 ASP A N 1
ATOM 1869 C CA . ASP A 1 230 ? -18.786 1.722 18.923 1.00 95.00 230 ASP A CA 1
ATOM 1870 C C . ASP A 1 230 ? -18.806 3.162 18.394 1.00 95.00 230 ASP A C 1
ATOM 1872 O O . ASP A 1 230 ? -19.817 3.858 18.469 1.00 95.00 230 ASP A O 1
ATOM 1876 N N . ARG A 1 231 ? -17.690 3.612 17.804 1.00 95.50 231 ARG A N 1
ATOM 1877 C CA . ARG A 1 231 ? -17.578 4.941 17.184 1.00 95.50 231 ARG A CA 1
ATOM 1878 C C . ARG A 1 231 ? -16.784 4.875 15.889 1.00 95.50 231 ARG A C 1
ATOM 1880 O O . ARG A 1 231 ? -15.734 4.238 15.821 1.00 95.50 231 ARG A O 1
ATOM 1887 N N . VAL A 1 232 ? -17.262 5.594 14.877 1.00 97.06 232 VAL A N 1
ATOM 1888 C CA . VAL A 1 232 ? -16.580 5.760 13.589 1.00 97.06 232 VAL A CA 1
ATOM 1889 C C . VAL A 1 232 ? -16.338 7.245 13.344 1.00 97.06 232 VAL A C 1
ATOM 1891 O O . VAL A 1 232 ? -17.262 8.054 13.360 1.00 97.06 232 VAL A O 1
ATOM 1894 N N . PHE A 1 233 ? -15.082 7.598 13.107 1.00 96.94 233 PHE A N 1
ATOM 1895 C CA . PHE A 1 233 ? -14.619 8.946 12.820 1.00 96.94 233 PHE A CA 1
ATOM 1896 C C . PHE A 1 233 ? -14.177 9.019 11.363 1.00 96.94 233 PHE A C 1
ATOM 1898 O O . PHE A 1 233 ? -13.316 8.247 10.939 1.00 96.94 233 PHE A O 1
ATOM 1905 N N . LEU A 1 234 ? -14.748 9.958 10.609 1.00 95.75 234 LEU A N 1
ATOM 1906 C CA . LEU A 1 234 ? -14.447 10.164 9.195 1.00 95.75 234 LEU A CA 1
ATOM 1907 C C . LEU A 1 234 ? -13.687 11.478 8.988 1.00 95.75 234 LEU A C 1
ATOM 1909 O O . LEU A 1 234 ? -14.230 12.563 9.196 1.00 95.75 234 LEU A O 1
ATOM 1913 N N . ALA A 1 235 ? -12.434 11.382 8.547 1.00 94.44 235 ALA A N 1
ATOM 1914 C CA . ALA A 1 235 ? -11.606 12.518 8.158 1.00 94.44 235 ALA A CA 1
ATOM 1915 C C . ALA A 1 235 ? -11.677 12.751 6.643 1.00 94.44 235 ALA A C 1
ATOM 1917 O O . ALA A 1 235 ? -11.367 11.857 5.855 1.00 94.44 235 ALA A O 1
ATOM 1918 N N . LEU A 1 236 ? -12.048 13.966 6.234 1.00 93.56 236 LEU A N 1
ATOM 1919 C CA . LEU A 1 236 ? -12.146 14.364 4.830 1.00 93.56 236 LEU A CA 1
ATOM 1920 C C . LEU A 1 236 ? -11.075 15.406 4.511 1.00 93.56 236 LEU A C 1
ATOM 1922 O O . LEU A 1 236 ? -11.032 16.483 5.107 1.00 93.56 236 LEU A O 1
ATOM 1926 N N . SER A 1 237 ? -10.197 15.086 3.563 1.00 90.12 237 SER A N 1
ATOM 1927 C CA . SER A 1 237 ? -9.036 15.931 3.249 1.00 90.12 237 SER A CA 1
ATOM 1928 C C . SER A 1 237 ? -9.248 16.898 2.079 1.00 90.12 237 SER A C 1
ATOM 1930 O O . SER A 1 237 ? -8.433 17.804 1.899 1.00 90.12 237 SER A O 1
ATOM 1932 N N . ARG A 1 238 ? -10.287 16.701 1.257 1.00 88.88 238 ARG A N 1
ATOM 1933 C CA . ARG A 1 238 ? -10.537 17.469 0.020 1.00 88.88 238 ARG A CA 1
ATOM 1934 C C . ARG A 1 238 ? -12.019 17.717 -0.266 1.00 88.88 238 ARG A C 1
ATOM 1936 O O . ARG A 1 238 ? -12.365 17.998 -1.407 1.00 88.88 238 ARG A O 1
ATOM 1943 N N . GLU A 1 239 ? -12.882 17.555 0.727 1.00 90.75 239 GLU A N 1
ATOM 1944 C CA . GLU A 1 239 ? -14.311 17.795 0.546 1.00 90.75 239 GLU A CA 1
ATOM 1945 C C . GLU A 1 239 ? -14.588 19.297 0.448 1.00 90.75 239 GLU A C 1
ATOM 1947 O O . GLU A 1 239 ? -14.075 20.084 1.249 1.00 90.75 239 GLU A O 1
ATOM 1952 N N . GLU A 1 240 ? -15.394 19.695 -0.534 1.00 85.38 240 GLU A N 1
ATOM 1953 C CA . GLU A 1 240 ? -15.770 21.097 -0.696 1.00 85.38 240 GLU A CA 1
ATOM 1954 C C . GLU A 1 240 ? -16.539 21.576 0.541 1.00 85.38 240 GLU A C 1
ATOM 1956 O O . GLU A 1 240 ? -17.390 20.871 1.085 1.00 85.38 240 GLU A O 1
ATOM 1961 N N . ASN A 1 241 ? -16.240 22.793 0.997 1.00 88.69 241 ASN A N 1
ATOM 1962 C CA . ASN A 1 241 ? -16.844 23.416 2.183 1.00 88.69 241 ASN A CA 1
ATOM 1963 C C . ASN A 1 241 ? -16.507 22.752 3.533 1.00 88.69 241 ASN A C 1
ATOM 1965 O O . ASN A 1 241 ? -17.044 23.167 4.560 1.00 88.69 241 ASN A O 1
ATOM 1969 N N . ILE A 1 242 ? -15.602 21.769 3.570 1.00 89.25 242 ILE A N 1
ATOM 1970 C CA . ILE A 1 242 ? -15.110 21.169 4.815 1.00 89.25 242 ILE A CA 1
ATOM 1971 C C . ILE A 1 242 ? -13.616 21.481 4.962 1.00 89.25 242 ILE A C 1
ATOM 1973 O O . ILE A 1 242 ? -12.848 21.285 4.017 1.00 89.25 242 ILE A O 1
ATOM 1977 N N . PRO A 1 243 ? -13.160 21.961 6.135 1.00 90.69 243 PRO A N 1
ATOM 1978 C CA . PRO A 1 243 ? -11.740 22.174 6.360 1.00 90.69 243 PRO A CA 1
ATOM 1979 C C . PRO A 1 243 ? -10.988 20.849 6.229 1.00 90.69 243 PRO A C 1
ATOM 1981 O O . PRO A 1 243 ? -11.387 19.826 6.792 1.00 90.69 243 PRO A O 1
ATOM 1984 N N . LYS A 1 244 ? -9.871 20.889 5.503 1.00 93.31 244 LYS A N 1
ATOM 1985 C CA . LYS A 1 244 ? -8.985 19.745 5.302 1.00 93.31 244 LYS A CA 1
ATOM 1986 C C . LYS A 1 244 ? -8.626 19.110 6.646 1.00 93.31 244 LYS A C 1
ATOM 1988 O O . LYS A 1 244 ? -7.930 19.719 7.451 1.00 93.31 244 LYS A O 1
ATOM 1993 N N . THR A 1 245 ? -9.094 17.885 6.849 1.00 92.56 245 THR A N 1
ATOM 1994 C CA . THR A 1 245 ? -8.956 17.154 8.107 1.00 92.56 245 THR A CA 1
ATOM 1995 C C . THR A 1 245 ? -8.317 15.794 7.845 1.00 92.56 245 THR A C 1
ATOM 1997 O O . THR A 1 245 ? -8.706 15.087 6.913 1.00 92.56 245 THR A O 1
ATOM 2000 N N . TYR A 1 246 ? -7.355 15.411 8.679 1.00 93.50 246 TYR A N 1
ATOM 2001 C CA . TYR A 1 246 ? -6.736 14.090 8.687 1.00 93.50 246 TYR A CA 1
ATOM 2002 C C . TYR A 1 246 ? -7.104 13.284 9.940 1.00 93.50 246 TYR A C 1
ATOM 2004 O O . TYR A 1 246 ? -7.639 13.810 10.916 1.00 93.50 246 TYR A O 1
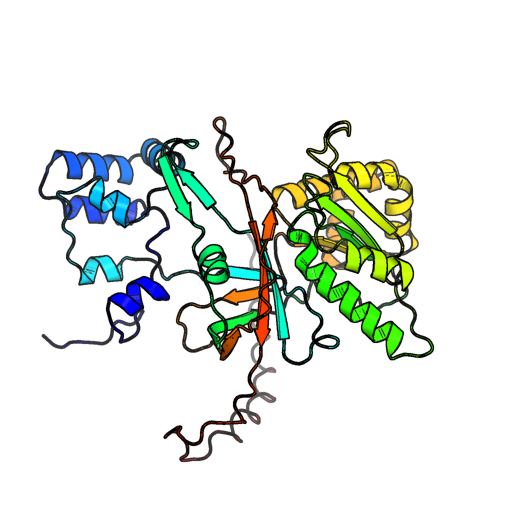ATOM 2012 N N . VAL A 1 247 ? -6.791 11.983 9.930 1.00 93.81 247 VAL A N 1
ATOM 2013 C CA . VAL A 1 247 ? -7.091 11.073 11.051 1.00 93.81 247 VAL A CA 1
ATOM 2014 C C . VAL A 1 247 ? -6.407 11.505 12.348 1.00 93.81 247 VAL A C 1
ATOM 2016 O O . VAL A 1 247 ? -7.017 11.430 13.410 1.00 93.81 247 VAL A O 1
ATOM 2019 N N . GLN A 1 248 ? -5.183 12.034 12.269 1.00 92.56 248 GLN A N 1
ATOM 2020 C CA . GLN A 1 248 ? -4.472 12.558 13.432 1.00 92.56 248 GLN A CA 1
ATOM 2021 C C . GLN A 1 248 ? -5.123 13.822 14.011 1.00 92.56 248 GLN A C 1
ATOM 2023 O O . GLN A 1 248 ? -5.062 14.029 15.219 1.00 92.56 248 GLN A O 1
ATOM 2028 N N . ASP A 1 249 ? -5.789 14.635 13.187 1.00 94.06 249 ASP A N 1
ATOM 2029 C CA . ASP A 1 249 ? -6.498 15.827 13.663 1.00 94.06 249 ASP A CA 1
ATOM 2030 C C . ASP A 1 249 ? -7.762 15.424 14.431 1.00 94.06 249 ASP A C 1
ATOM 2032 O O . ASP A 1 249 ? -8.088 16.016 15.457 1.00 94.06 249 ASP A O 1
ATOM 2036 N N . LEU A 1 250 ? -8.459 14.378 13.970 1.00 94.38 250 LEU A N 1
ATOM 2037 C CA . LEU A 1 250 ? -9.593 13.801 14.697 1.00 94.38 250 LEU A CA 1
ATOM 2038 C C . LEU A 1 250 ? -9.151 13.129 15.998 1.00 94.38 250 LEU A C 1
ATOM 2040 O O . LEU A 1 250 ? -9.801 13.312 17.022 1.00 94.38 250 LEU A O 1
ATOM 2044 N N . ALA A 1 251 ? -8.022 12.418 15.983 1.00 93.88 251 ALA A N 1
ATOM 2045 C CA . ALA A 1 251 ? -7.454 11.838 17.195 1.00 93.88 251 ALA A CA 1
ATOM 2046 C C . ALA A 1 251 ? -7.102 12.916 18.237 1.00 93.88 251 ALA A C 1
ATOM 2048 O O . ALA A 1 251 ? -7.341 12.719 19.423 1.00 93.88 251 ALA A O 1
ATOM 2049 N N . LEU A 1 252 ? -6.594 14.080 17.811 1.00 93.31 252 LEU A N 1
ATOM 2050 C CA . LEU A 1 252 ? -6.342 15.208 18.716 1.00 93.31 252 LEU A CA 1
ATOM 2051 C C . LEU A 1 252 ? -7.625 15.797 19.315 1.00 93.31 252 LEU A C 1
ATOM 2053 O O . LEU A 1 252 ? -7.607 16.226 20.464 1.00 93.31 252 LEU A O 1
ATOM 2057 N N . LYS A 1 253 ? -8.738 15.815 18.574 1.00 93.81 253 LYS A N 1
ATOM 2058 C CA . LYS A 1 253 ? -10.031 16.285 19.106 1.00 93.81 253 LYS A CA 1
ATOM 2059 C C . LYS A 1 253 ? -10.575 15.367 20.201 1.00 93.81 253 LYS A C 1
ATOM 2061 O O . LYS A 1 253 ? -11.191 15.849 21.140 1.00 93.81 253 LYS A O 1
ATOM 2066 N N . GLU A 1 254 ? -10.306 14.069 20.098 1.00 94.44 254 GLU A N 1
ATOM 2067 C CA . GLU A 1 254 ? -10.708 13.046 21.073 1.00 94.44 254 GLU A CA 1
ATOM 2068 C C . GLU A 1 254 ? -9.557 12.689 22.040 1.00 94.44 254 GLU A C 1
ATOM 2070 O O . GLU A 1 254 ? -9.534 11.603 22.621 1.00 94.44 254 GLU A O 1
ATOM 2075 N N . ALA A 1 255 ? -8.575 13.587 22.207 1.00 92.44 255 ALA A N 1
ATOM 2076 C CA . ALA A 1 255 ? -7.349 13.332 22.967 1.00 92.44 255 ALA A CA 1
ATOM 2077 C C . ALA A 1 255 ? -7.611 12.844 24.398 1.00 92.44 255 ALA A C 1
ATOM 2079 O O . ALA A 1 255 ? -6.960 11.905 24.863 1.00 92.44 255 ALA A O 1
ATOM 2080 N N . GLU A 1 256 ? -8.571 13.460 25.090 1.00 91.44 256 GLU A N 1
ATOM 2081 C CA . GLU A 1 256 ? -8.925 13.101 26.463 1.00 91.44 256 GLU A CA 1
ATOM 2082 C C . GLU A 1 256 ? -9.414 11.651 26.535 1.00 91.44 256 GLU A C 1
ATOM 2084 O O . GLU A 1 256 ? -8.796 10.830 27.214 1.00 91.44 256 GLU A O 1
ATOM 2089 N N . SER A 1 257 ? -10.416 11.291 25.733 1.00 93.62 257 SER A N 1
ATOM 2090 C CA . SER A 1 257 ? -10.955 9.930 25.694 1.00 93.62 257 SER A CA 1
ATOM 2091 C C . SER A 1 257 ? -9.929 8.897 25.226 1.00 93.62 257 SER A C 1
ATOM 2093 O O . SER A 1 257 ? -9.817 7.832 25.827 1.00 93.62 257 SER A O 1
ATOM 2095 N N . ILE A 1 258 ? -9.120 9.203 24.205 1.00 93.00 258 ILE A N 1
ATOM 2096 C CA . ILE A 1 258 ? -8.053 8.297 23.747 1.00 93.00 258 ILE A CA 1
ATOM 2097 C C . ILE A 1 258 ? -7.056 8.032 24.878 1.00 93.00 258 ILE A C 1
ATOM 2099 O O . ILE A 1 258 ? -6.668 6.886 25.104 1.00 93.00 258 ILE A O 1
ATOM 2103 N N . SER A 1 259 ? -6.656 9.067 25.618 1.00 90.88 259 SER A N 1
ATOM 2104 C CA . SER A 1 259 ? -5.736 8.891 26.741 1.00 90.88 259 SER A CA 1
ATOM 2105 C C . SER A 1 259 ? -6.342 8.036 27.865 1.00 90.88 259 SER A C 1
ATOM 2107 O O . SER A 1 259 ? -5.625 7.245 28.470 1.00 90.88 259 SER A O 1
ATOM 2109 N N . GLU A 1 260 ? -7.654 8.131 28.124 1.00 91.75 260 GLU A N 1
ATOM 2110 C CA . GLU A 1 260 ? -8.362 7.278 29.098 1.00 91.75 260 GLU A CA 1
ATOM 2111 C C . GLU A 1 260 ? -8.376 5.820 28.671 1.00 91.75 260 GLU A C 1
ATOM 2113 O O . GLU A 1 260 ? -7.969 4.950 29.446 1.00 91.75 260 GLU A O 1
ATOM 2118 N N . LEU A 1 261 ? -8.751 5.572 27.416 1.00 92.31 261 LEU A N 1
ATOM 2119 C CA . LEU A 1 261 ? -8.776 4.235 26.836 1.00 92.31 261 LEU A CA 1
ATOM 2120 C C . LEU A 1 261 ? -7.396 3.570 26.932 1.00 92.31 261 LEU A C 1
ATOM 2122 O O . LEU A 1 261 ? -7.290 2.415 27.338 1.00 92.31 261 LEU A O 1
ATOM 2126 N N . ILE A 1 262 ? -6.322 4.299 26.613 1.00 90.31 262 ILE A N 1
ATOM 2127 C CA . ILE A 1 262 ? -4.954 3.765 26.675 1.00 90.31 262 ILE A CA 1
ATOM 2128 C C . ILE A 1 262 ? -4.526 3.503 28.123 1.00 90.31 262 ILE A C 1
ATOM 2130 O O . ILE A 1 262 ? -4.009 2.429 28.432 1.00 90.31 262 ILE A O 1
ATOM 2134 N N . MET A 1 263 ? -4.705 4.480 29.014 1.00 85.81 263 MET A N 1
ATOM 2135 C CA . MET A 1 263 ? -4.090 4.443 30.343 1.00 85.81 263 MET A CA 1
ATOM 2136 C C . MET A 1 263 ? -4.886 3.614 31.353 1.00 85.81 263 MET A C 1
ATOM 2138 O O . MET A 1 263 ? -4.291 2.881 32.143 1.00 85.81 263 MET A O 1
ATOM 2142 N N . GLN A 1 264 ? -6.213 3.738 31.348 1.00 87.94 264 GLN A N 1
ATOM 2143 C CA . GLN A 1 264 ? -7.087 3.093 32.330 1.00 87.94 264 GLN A CA 1
ATOM 2144 C C . GLN A 1 264 ? -7.587 1.744 31.813 1.00 87.94 264 GLN A C 1
ATOM 2146 O O . GLN A 1 264 ? -7.480 0.734 32.507 1.00 87.94 264 GLN A O 1
ATOM 2151 N N . GLU A 1 265 ? -8.071 1.717 30.570 1.00 89.25 265 GLU A N 1
ATOM 2152 C CA . GLU A 1 265 ? -8.681 0.524 29.969 1.00 89.25 265 GLU A CA 1
ATOM 2153 C C . GLU A 1 265 ? -7.679 -0.340 29.183 1.00 89.25 265 GLU A C 1
ATOM 2155 O O . GLU A 1 265 ? -8.037 -1.409 28.687 1.00 89.25 265 GLU A O 1
ATOM 2160 N N . LYS A 1 266 ? -6.402 0.073 29.112 1.00 90.38 266 LYS A N 1
ATOM 2161 C CA . LYS A 1 266 ? -5.314 -0.677 28.459 1.00 90.38 266 LYS A CA 1
ATOM 2162 C C . LYS A 1 266 ? -5.623 -1.008 26.991 1.00 90.38 266 LYS A C 1
ATOM 2164 O O . LYS A 1 266 ? -5.367 -2.127 26.538 1.00 90.38 266 LYS A O 1
ATOM 2169 N N . ALA A 1 267 ? -6.182 -0.037 26.269 1.00 92.12 267 ALA A N 1
ATOM 2170 C CA . ALA A 1 267 ? -6.631 -0.202 24.894 1.00 92.12 267 ALA A CA 1
ATOM 2171 C C . ALA A 1 267 ? -5.509 -0.616 23.930 1.00 92.12 267 ALA A C 1
ATOM 2173 O O . ALA A 1 267 ? -4.362 -0.177 24.047 1.00 92.12 267 ALA A O 1
ATOM 2174 N N . HIS A 1 268 ? -5.872 -1.427 22.936 1.00 92.56 268 HIS A N 1
ATOM 2175 C CA . HIS A 1 268 ? -4.998 -1.786 21.823 1.00 92.56 268 HIS A CA 1
ATOM 2176 C C . HIS A 1 268 ? -5.221 -0.838 20.643 1.00 92.56 268 HIS A C 1
ATOM 2178 O O . HIS A 1 268 ? -6.348 -0.632 20.205 1.00 92.56 268 HIS A O 1
ATOM 2184 N N . ILE A 1 269 ? -4.145 -0.288 20.095 1.00 93.31 269 ILE A N 1
ATOM 2185 C CA . ILE A 1 269 ? -4.154 0.628 18.960 1.00 93.31 269 ILE A CA 1
ATOM 2186 C C . ILE A 1 269 ? -3.521 -0.068 17.766 1.00 93.31 269 ILE A C 1
ATOM 2188 O O . ILE A 1 269 ? -2.359 -0.473 17.822 1.00 93.31 269 ILE A O 1
ATOM 2192 N N . TYR A 1 270 ? -4.262 -0.133 16.668 1.00 93.19 270 TYR A N 1
ATOM 2193 C CA . TYR A 1 270 ? -3.784 -0.633 15.390 1.00 93.19 270 TYR A CA 1
ATOM 2194 C C . TYR A 1 270 ? -3.732 0.513 14.388 1.00 93.19 270 TYR A C 1
ATOM 2196 O O . TYR A 1 270 ? -4.740 1.169 14.133 1.00 93.19 270 TYR A O 1
ATOM 2204 N N . VAL A 1 271 ? -2.562 0.738 13.796 1.00 92.94 271 VAL A N 1
ATOM 2205 C CA . VAL A 1 271 ? -2.367 1.741 12.742 1.00 92.94 271 VAL A CA 1
ATOM 2206 C C . VAL A 1 271 ? -1.939 1.031 11.467 1.00 92.94 271 VAL A C 1
ATOM 2208 O O . VAL A 1 271 ? -0.939 0.311 11.480 1.00 92.94 271 VAL A O 1
ATOM 2211 N N . CYS A 1 272 ? -2.685 1.232 10.381 1.00 90.94 272 CYS A N 1
ATOM 2212 C CA . CYS A 1 272 ? -2.407 0.637 9.076 1.00 90.94 272 CYS A CA 1
ATOM 2213 C C . CYS A 1 272 ? -2.521 1.675 7.954 1.00 90.94 272 CYS A C 1
ATOM 2215 O O . CYS A 1 272 ? -3.483 2.436 7.893 1.00 90.94 272 CYS A O 1
ATOM 2217 N N . GLY A 1 273 ? -1.546 1.705 7.047 1.00 85.88 273 GLY A N 1
ATOM 2218 C CA . GLY A 1 273 ? -1.507 2.628 5.912 1.00 85.88 273 GLY A CA 1
ATOM 2219 C C . GLY A 1 273 ? -0.122 3.236 5.716 1.00 85.88 273 GLY A C 1
ATOM 2220 O O . GLY A 1 273 ? 0.856 2.736 6.256 1.00 85.88 273 GLY A O 1
ATOM 2221 N N . ASP A 1 274 ? -0.050 4.322 4.949 1.00 83.00 274 ASP A N 1
ATOM 2222 C CA . ASP A 1 274 ? 1.212 4.956 4.552 1.00 83.00 274 ASP A CA 1
ATOM 2223 C C . ASP A 1 274 ? 2.186 5.224 5.723 1.00 83.00 274 ASP A C 1
ATOM 2225 O O . ASP A 1 274 ? 1.775 5.585 6.829 1.00 83.00 274 ASP A O 1
ATOM 2229 N N . VAL A 1 275 ? 3.491 5.082 5.461 1.00 78.94 275 VAL A N 1
ATOM 2230 C CA . VAL A 1 275 ? 4.559 5.236 6.466 1.00 78.94 275 VAL A CA 1
ATOM 2231 C C . VAL A 1 275 ? 4.558 6.637 7.081 1.00 78.94 275 VAL A C 1
ATOM 2233 O O . VAL A 1 275 ? 4.689 6.768 8.298 1.00 78.94 275 VAL A O 1
ATOM 2236 N N . THR A 1 276 ? 4.366 7.682 6.271 1.00 82.50 276 THR A N 1
ATOM 2237 C CA . THR A 1 276 ? 4.347 9.071 6.757 1.00 82.50 276 THR A CA 1
ATOM 2238 C C . THR A 1 276 ? 3.121 9.327 7.629 1.00 82.50 276 THR A C 1
ATOM 2240 O O . THR A 1 276 ? 3.211 9.969 8.675 1.00 82.50 276 THR A O 1
ATOM 2243 N N . MET A 1 277 ? 1.975 8.750 7.257 1.00 87.25 277 MET A N 1
ATOM 2244 C CA . MET A 1 277 ? 0.755 8.806 8.062 1.00 87.25 277 MET A CA 1
ATOM 2245 C C . MET A 1 277 ? 0.947 8.098 9.404 1.00 87.25 277 MET A C 1
ATOM 2247 O O . MET A 1 277 ? 0.614 8.659 10.448 1.00 87.25 277 MET A O 1
ATOM 2251 N N . ALA A 1 278 ? 1.535 6.904 9.390 1.00 86.75 278 ALA A N 1
ATOM 2252 C CA . ALA A 1 278 ? 1.828 6.138 10.592 1.00 86.75 278 ALA A CA 1
ATOM 2253 C C . ALA A 1 278 ? 2.763 6.895 11.553 1.00 86.75 278 ALA A C 1
ATOM 2255 O O . ALA A 1 278 ? 2.543 6.889 12.768 1.00 86.75 278 ALA A O 1
ATOM 2256 N N . GLU A 1 279 ? 3.772 7.589 11.021 1.00 88.06 279 GLU A N 1
ATOM 2257 C CA . GLU A 1 279 ? 4.660 8.444 11.809 1.00 88.06 279 GLU A CA 1
ATOM 2258 C C . GLU A 1 279 ? 3.918 9.643 12.418 1.00 88.06 279 GLU A C 1
ATOM 2260 O O . GLU A 1 279 ? 4.044 9.895 13.619 1.00 88.06 279 GLU A O 1
ATOM 2265 N N . HIS A 1 280 ? 3.079 10.337 11.644 1.00 90.69 280 HIS A N 1
ATOM 2266 C CA . HIS A 1 280 ? 2.265 11.442 12.159 1.00 90.69 280 HIS A CA 1
ATOM 2267 C C . HIS A 1 280 ? 1.299 10.991 13.260 1.00 90.69 280 HIS A C 1
ATOM 2269 O O . HIS A 1 280 ? 1.191 11.651 14.293 1.00 90.69 280 HIS A O 1
ATOM 2275 N N . VAL A 1 281 ? 0.630 9.848 13.084 1.00 91.44 281 VAL A N 1
ATOM 2276 C CA . VAL A 1 281 ? -0.252 9.271 14.109 1.00 91.44 281 VAL A CA 1
ATOM 2277 C C . VAL A 1 281 ? 0.540 8.930 15.370 1.00 91.44 281 VAL A C 1
ATOM 2279 O O . VAL A 1 281 ? 0.101 9.261 16.470 1.00 91.44 281 VAL A O 1
ATOM 2282 N N . TYR A 1 282 ? 1.730 8.340 15.236 1.00 90.69 282 TYR A N 1
ATOM 2283 C CA . TYR A 1 282 ? 2.592 8.042 16.381 1.00 90.69 282 TYR A CA 1
ATOM 2284 C C . TYR A 1 282 ? 2.988 9.302 17.160 1.00 90.69 282 TYR A C 1
ATOM 2286 O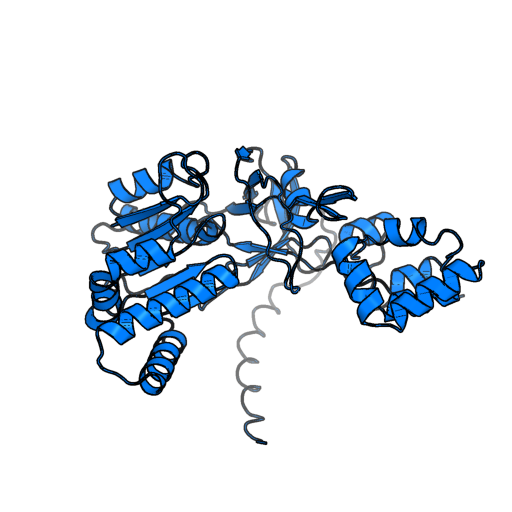 O . TYR A 1 282 ? 2.889 9.328 18.388 1.00 90.69 282 TYR A O 1
ATOM 2294 N N . GLN A 1 283 ? 3.400 10.358 16.457 1.00 91.06 283 GLN A N 1
ATOM 2295 C CA . GLN A 1 283 ? 3.738 11.639 17.078 1.00 91.06 283 GLN A CA 1
ATOM 2296 C C . GLN A 1 283 ? 2.521 12.275 17.761 1.00 91.06 283 GLN A C 1
ATOM 2298 O O . GLN A 1 283 ? 2.644 12.823 18.855 1.00 91.06 283 GLN A O 1
ATOM 2303 N N . THR A 1 284 ? 1.339 12.175 17.156 1.00 92.62 284 THR A N 1
ATOM 2304 C CA . THR A 1 284 ? 0.089 12.656 17.750 1.00 92.62 284 THR A CA 1
ATOM 2305 C C . THR A 1 284 ? -0.276 11.895 19.021 1.00 92.62 284 THR A C 1
ATOM 2307 O O . THR A 1 284 ? -0.548 12.528 20.037 1.00 92.62 284 THR A O 1
ATOM 2310 N N . LEU A 1 285 ? -0.210 10.561 19.018 1.00 91.19 285 LEU A N 1
ATOM 2311 C CA . LEU A 1 285 ? -0.443 9.755 20.222 1.00 91.19 285 LEU A CA 1
ATOM 2312 C C . LEU A 1 285 ? 0.541 10.121 21.340 1.00 91.19 285 LEU A C 1
ATOM 2314 O O . LEU A 1 285 ? 0.139 10.260 22.494 1.00 91.19 285 LEU A O 1
ATOM 2318 N N . ARG A 1 286 ? 1.813 10.365 20.994 1.00 90.31 286 ARG A N 1
ATOM 2319 C CA . ARG A 1 286 ? 2.821 10.843 21.950 1.00 90.31 286 ARG A CA 1
ATOM 2320 C C . ARG A 1 286 ? 2.420 12.181 22.570 1.00 90.31 286 ARG A C 1
ATOM 2322 O O . ARG A 1 286 ? 2.471 12.314 23.787 1.00 90.31 286 ARG A O 1
ATOM 2329 N N . LYS A 1 287 ? 1.974 13.145 21.757 1.00 89.88 287 LYS A N 1
ATOM 2330 C CA . LYS A 1 287 ? 1.501 14.458 22.234 1.00 89.88 287 LYS A CA 1
ATOM 2331 C C . LYS A 1 287 ? 0.282 14.338 23.152 1.00 89.88 287 LYS A C 1
ATOM 2333 O O . LYS A 1 287 ? 0.231 15.012 24.178 1.00 89.88 287 LYS A O 1
ATOM 2338 N N . ILE A 1 288 ? -0.671 13.470 22.805 1.00 90.12 288 ILE A N 1
ATOM 2339 C CA . ILE A 1 288 ? -1.887 13.231 23.598 1.00 90.12 288 ILE A CA 1
ATOM 2340 C C . ILE A 1 288 ? -1.514 12.728 24.997 1.00 90.12 288 ILE A C 1
ATOM 2342 O O . ILE A 1 288 ? -1.953 13.289 25.999 1.00 90.12 288 ILE A O 1
ATOM 2346 N N . LEU A 1 289 ? -0.646 11.718 25.069 1.00 88.44 289 LEU A N 1
ATOM 2347 C CA . LEU A 1 289 ? -0.222 11.132 26.340 1.00 88.44 289 LEU A CA 1
ATOM 2348 C C . LEU A 1 289 ? 0.654 12.095 27.163 1.00 88.44 289 LEU A C 1
ATOM 2350 O O . LEU A 1 289 ? 0.456 12.216 28.371 1.00 88.44 289 LEU A O 1
ATOM 2354 N N . ALA A 1 290 ? 1.551 12.843 26.512 1.00 85.94 290 ALA A N 1
ATOM 2355 C CA . ALA A 1 290 ? 2.419 13.826 27.167 1.00 85.94 290 ALA A CA 1
ATOM 2356 C C . ALA A 1 290 ? 1.662 15.045 27.726 1.00 85.94 290 ALA A C 1
ATOM 2358 O O . ALA A 1 290 ? 2.130 15.697 28.650 1.00 85.94 290 ALA A O 1
ATOM 2359 N N . THR A 1 291 ? 0.491 15.381 27.178 1.00 79.31 291 THR A N 1
ATOM 2360 C CA . THR A 1 291 ? -0.321 16.490 27.709 1.00 79.31 291 THR A CA 1
ATOM 2361 C C . THR A 1 291 ? -0.957 16.115 29.049 1.00 79.31 291 THR A C 1
ATOM 2363 O O . THR A 1 291 ? -1.136 16.967 29.919 1.00 79.31 291 THR A O 1
ATOM 2366 N N . ARG A 1 292 ? -1.291 14.832 29.233 1.00 75.06 292 ARG A N 1
ATOM 2367 C CA . ARG A 1 292 ? -1.969 14.340 30.435 1.00 75.06 292 ARG A CA 1
ATOM 2368 C C . ARG A 1 292 ? -0.999 13.947 31.540 1.00 75.06 292 ARG A C 1
ATOM 2370 O O . ARG A 1 292 ? -1.230 14.251 32.709 1.00 75.06 292 ARG A O 1
ATOM 2377 N N . GLU A 1 293 ? 0.088 13.280 31.180 1.00 67.19 293 GLU A N 1
ATOM 2378 C CA . GLU A 1 293 ? 1.159 12.966 32.109 1.00 67.19 293 GLU A CA 1
ATOM 2379 C C . GLU A 1 293 ? 2.165 14.108 32.055 1.00 67.19 293 GLU A C 1
ATOM 2381 O O . GLU A 1 293 ? 2.791 14.308 31.025 1.00 67.19 293 GLU A O 1
ATOM 2386 N N . LYS A 1 294 ? 2.360 14.856 33.148 1.00 69.25 294 LYS A N 1
ATOM 2387 C CA . LYS A 1 294 ? 3.448 15.847 33.283 1.00 69.25 294 LYS A CA 1
ATOM 2388 C C . LYS A 1 294 ? 4.833 15.162 33.313 1.00 69.25 294 LYS A C 1
ATOM 2390 O O . LYS A 1 294 ? 5.615 15.381 34.233 1.00 69.25 294 LYS A O 1
ATOM 2395 N N . ARG A 1 295 ? 5.091 14.263 32.366 1.00 75.31 295 ARG A N 1
ATOM 2396 C CA . ARG A 1 295 ? 6.308 13.483 32.181 1.00 75.31 295 ARG A CA 1
ATOM 2397 C C . ARG A 1 295 ? 7.252 14.231 31.261 1.00 75.31 295 ARG A C 1
ATOM 2399 O O . ARG A 1 295 ? 6.845 15.009 30.401 1.00 75.31 295 ARG A O 1
ATOM 2406 N N . THR A 1 296 ? 8.533 13.971 31.449 1.00 80.00 296 THR A N 1
ATOM 2407 C CA . THR A 1 296 ? 9.579 14.480 30.564 1.00 80.00 296 THR A CA 1
ATOM 2408 C C . THR A 1 296 ? 9.558 13.744 29.219 1.00 80.00 296 THR A C 1
ATOM 2410 O O . THR A 1 296 ? 9.080 12.611 29.126 1.00 80.00 296 THR A O 1
ATOM 2413 N N . GLU A 1 297 ? 10.108 14.357 28.165 1.00 79.38 297 GLU A N 1
ATOM 2414 C CA . GLU A 1 297 ? 10.141 13.759 26.816 1.00 79.38 297 GLU A CA 1
ATOM 2415 C C . GLU A 1 297 ? 10.794 12.361 26.827 1.00 79.38 297 GLU A C 1
ATOM 2417 O O . GLU A 1 297 ? 10.272 11.413 26.243 1.00 79.38 297 GLU A O 1
ATOM 2422 N N . THR A 1 298 ? 11.882 12.194 27.585 1.00 82.12 298 THR A N 1
ATOM 2423 C CA . THR A 1 298 ? 12.615 10.925 27.710 1.00 82.12 298 THR A CA 1
ATOM 2424 C C . THR A 1 298 ? 11.795 9.823 28.391 1.00 82.12 298 THR A C 1
ATOM 2426 O O . THR A 1 298 ? 11.888 8.647 28.029 1.00 82.12 298 THR A O 1
ATOM 2429 N N . GLU A 1 299 ? 10.987 10.168 29.396 1.00 84.44 299 GLU A N 1
ATOM 2430 C CA . GLU A 1 299 ? 10.088 9.214 30.060 1.00 84.44 299 GLU A CA 1
ATOM 2431 C C . GLU A 1 299 ? 8.951 8.789 29.130 1.00 84.44 299 GLU A C 1
ATOM 2433 O O . GLU A 1 299 ? 8.575 7.614 29.103 1.00 84.44 299 GLU A O 1
ATOM 2438 N N . MET A 1 300 ? 8.448 9.724 28.321 1.00 84.50 300 MET A N 1
ATOM 2439 C CA . MET A 1 300 ? 7.427 9.445 27.318 1.00 84.50 300 MET A CA 1
ATOM 2440 C C . MET A 1 300 ? 7.934 8.521 26.214 1.00 84.50 300 MET A C 1
ATOM 2442 O O . MET A 1 300 ? 7.218 7.599 25.825 1.00 84.50 300 MET A O 1
ATOM 2446 N N . GLU A 1 301 ? 9.172 8.691 25.747 1.00 83.44 301 GLU A N 1
ATOM 2447 C CA . GLU A 1 301 ? 9.773 7.770 24.777 1.00 83.44 301 GLU A CA 1
ATOM 2448 C C . GLU A 1 301 ? 9.862 6.339 25.321 1.00 83.44 301 GLU A C 1
ATOM 2450 O O . GLU A 1 301 ? 9.430 5.394 24.656 1.00 83.44 301 GLU A O 1
ATOM 2455 N N . LYS A 1 302 ? 10.339 6.167 26.561 1.00 86.12 302 LYS A N 1
ATOM 2456 C CA . LYS A 1 302 ? 10.395 4.848 27.215 1.00 86.12 302 LYS A CA 1
ATOM 2457 C C . LYS A 1 302 ? 9.009 4.230 27.388 1.00 86.12 302 LYS A C 1
ATOM 2459 O O . LYS A 1 302 ? 8.838 3.024 27.191 1.00 86.12 302 LYS A O 1
ATOM 2464 N N . TYR A 1 303 ? 8.011 5.040 27.728 1.00 85.88 303 TYR A N 1
ATOM 2465 C CA . TYR A 1 303 ? 6.635 4.577 27.863 1.00 85.88 303 TYR A CA 1
ATOM 2466 C C . TYR A 1 303 ? 6.047 4.129 26.517 1.00 85.88 303 TYR A C 1
ATOM 2468 O O . TYR A 1 303 ? 5.524 3.020 26.420 1.00 85.88 303 TYR A O 1
ATOM 2476 N N . MET A 1 304 ? 6.222 4.913 25.449 1.00 85.62 304 MET A N 1
ATOM 2477 C CA . MET A 1 304 ? 5.774 4.541 24.098 1.00 85.62 304 MET A CA 1
ATOM 2478 C C . MET A 1 304 ? 6.456 3.266 23.588 1.00 85.62 304 MET A C 1
ATOM 2480 O O . MET A 1 304 ? 5.806 2.424 22.966 1.00 85.62 304 MET A O 1
ATOM 2484 N N . LEU A 1 305 ? 7.749 3.083 23.878 1.00 84.56 305 LEU A N 1
ATOM 2485 C CA . LEU A 1 305 ? 8.457 1.835 23.582 1.00 84.56 305 LEU A CA 1
ATOM 2486 C C . LEU A 1 305 ? 7.857 0.656 24.351 1.00 84.56 305 LEU A C 1
ATOM 2488 O O . LEU A 1 305 ? 7.630 -0.399 23.764 1.00 84.56 305 LEU A O 1
ATOM 2492 N N . THR A 1 306 ? 7.529 0.849 25.629 1.00 86.56 306 THR A N 1
ATOM 2493 C CA . THR A 1 306 ? 6.871 -0.177 26.449 1.00 86.56 306 THR A CA 1
ATOM 2494 C C . THR A 1 306 ? 5.522 -0.582 25.852 1.00 86.56 306 THR A C 1
ATOM 2496 O O . THR A 1 306 ? 5.249 -1.774 25.747 1.00 86.56 306 THR A O 1
ATOM 2499 N N . LEU A 1 307 ? 4.719 0.381 25.381 1.00 84.50 307 LEU A N 1
ATOM 2500 C CA . LEU A 1 307 ? 3.434 0.116 24.718 1.00 84.50 307 LEU A CA 1
ATOM 2501 C C . LEU A 1 307 ? 3.584 -0.646 23.391 1.00 84.50 307 LEU A C 1
ATOM 2503 O O . LEU A 1 307 ? 2.722 -1.447 23.032 1.00 84.50 307 LEU A O 1
ATOM 2507 N N . ARG A 1 308 ? 4.674 -0.423 22.648 1.00 83.06 308 ARG A N 1
ATOM 2508 C CA . ARG A 1 308 ? 4.978 -1.202 21.436 1.00 83.06 308 ARG A CA 1
ATOM 2509 C C . ARG A 1 308 ? 5.418 -2.624 21.776 1.00 83.06 308 ARG A C 1
ATOM 2511 O O . ARG A 1 308 ? 4.932 -3.570 21.165 1.00 83.06 308 ARG A O 1
ATOM 2518 N N . VAL A 1 309 ? 6.298 -2.786 22.767 1.00 78.50 309 VAL A N 1
ATOM 2519 C CA . VAL A 1 309 ? 6.786 -4.103 23.215 1.00 78.50 309 VAL A CA 1
ATOM 2520 C C . VAL A 1 309 ? 5.645 -4.949 23.787 1.00 78.50 309 VAL A C 1
ATOM 2522 O O . VAL A 1 309 ? 5.570 -6.143 23.510 1.00 78.50 309 VAL A O 1
ATOM 2525 N N . SER A 1 310 ? 4.706 -4.338 24.511 1.00 77.00 310 SER A N 1
ATOM 2526 C CA . SER A 1 310 ? 3.506 -5.015 25.016 1.00 77.00 310 SER A CA 1
ATOM 2527 C C . SER A 1 310 ? 2.436 -5.274 23.945 1.00 77.00 310 SER A C 1
ATOM 2529 O O . SER A 1 310 ? 1.377 -5.808 24.271 1.00 77.00 310 SER A O 1
ATOM 2531 N N . SER A 1 311 ? 2.687 -4.913 22.677 1.00 78.00 311 SER A N 1
ATOM 2532 C CA . SER A 1 311 ? 1.723 -5.005 21.565 1.00 78.00 311 SER A CA 1
ATOM 2533 C C . SER A 1 311 ? 0.405 -4.257 21.827 1.00 78.00 311 SER A C 1
ATOM 2535 O O . SER A 1 311 ? -0.648 -4.606 21.291 1.00 78.00 311 SER A O 1
ATOM 2537 N N . MET A 1 312 ? 0.453 -3.216 22.664 1.00 76.00 312 MET A N 1
ATOM 2538 C CA . MET A 1 312 ? -0.659 -2.290 22.881 1.00 76.00 312 MET A CA 1
ATOM 2539 C C . MET A 1 312 ? -0.725 -1.241 21.779 1.00 76.00 312 MET A C 1
ATOM 2541 O O . MET A 1 312 ? -1.813 -0.849 21.394 1.00 76.00 312 MET A O 1
ATOM 2545 N N . ILE A 1 313 ? 0.415 -0.809 21.234 1.00 80.75 313 ILE A N 1
ATOM 2546 C CA . ILE A 1 313 ? 0.463 0.021 20.026 1.00 80.75 313 ILE A CA 1
ATOM 2547 C C . ILE A 1 313 ? 1.146 -0.774 18.927 1.00 80.75 313 ILE A C 1
ATOM 2549 O O . ILE A 1 313 ? 2.358 -0.995 18.958 1.00 80.75 313 ILE A O 1
ATOM 2553 N N . VAL A 1 314 ? 0.363 -1.161 17.929 1.00 80.19 314 VAL A N 1
ATOM 2554 C CA . VAL A 1 314 ? 0.827 -1.891 16.761 1.00 80.19 314 VAL A CA 1
ATOM 2555 C C . VAL A 1 314 ? 0.703 -0.974 15.554 1.00 80.19 314 VAL A C 1
ATOM 2557 O O . VAL A 1 314 ? -0.377 -0.740 15.014 1.00 80.19 314 VAL A O 1
ATOM 2560 N N . ILE A 1 315 ? 1.840 -0.430 15.136 1.00 74.75 315 ILE A N 1
ATOM 2561 C CA . ILE A 1 315 ? 1.934 0.386 13.931 1.00 74.75 315 ILE A CA 1
ATOM 2562 C C . ILE A 1 315 ? 2.544 -0.475 12.850 1.00 74.75 315 ILE A C 1
ATOM 2564 O O . ILE A 1 315 ? 3.683 -0.928 12.982 1.00 74.75 315 ILE A O 1
ATOM 2568 N N . VAL A 1 316 ? 1.787 -0.688 11.781 1.00 64.25 316 VAL A N 1
ATOM 2569 C CA . VAL A 1 316 ? 2.269 -1.453 10.648 1.00 64.25 316 VAL A CA 1
ATOM 2570 C C . VAL A 1 316 ? 2.026 -0.662 9.377 1.00 64.25 316 VAL A C 1
ATOM 2572 O O . VAL A 1 316 ? 0.877 -0.430 9.010 1.00 64.25 316 VAL A O 1
ATOM 2575 N N . PRO A 1 317 ? 3.091 -0.274 8.662 1.00 53.22 317 PRO A N 1
ATOM 2576 C CA . PRO A 1 317 ? 2.932 0.493 7.438 1.00 53.22 317 PRO A CA 1
ATOM 2577 C C . PRO A 1 317 ? 2.235 -0.300 6.318 1.00 53.22 317 PRO A C 1
ATOM 2579 O O . PRO A 1 317 ? 1.771 0.303 5.362 1.00 53.22 317 PRO A O 1
ATOM 2582 N N . SER A 1 318 ? 2.136 -1.636 6.417 1.00 48.53 318 SER A N 1
ATOM 2583 C CA . SER A 1 318 ? 1.285 -2.520 5.590 1.00 48.53 318 SER A CA 1
ATOM 2584 C C . SER A 1 318 ? 1.440 -3.992 6.013 1.00 48.53 318 SER A C 1
ATOM 2586 O O . SER A 1 318 ? 2.411 -4.587 5.566 1.00 48.53 318 SER A O 1
ATOM 2588 N N . LEU A 1 319 ? 0.567 -4.632 6.817 1.00 45.47 319 LEU A N 1
ATOM 2589 C CA . LEU A 1 319 ? 0.569 -6.118 6.916 1.00 45.47 319 LEU A CA 1
ATOM 2590 C C . LEU A 1 319 ? -0.778 -6.749 7.323 1.00 45.47 319 LEU A C 1
ATOM 2592 O O . LEU A 1 319 ? -1.154 -6.701 8.488 1.00 45.47 319 LEU A O 1
ATOM 2596 N N . VAL A 1 320 ? -1.364 -7.507 6.389 1.00 42.59 320 VAL A N 1
ATOM 2597 C CA . VAL A 1 320 ? -1.783 -8.919 6.552 1.00 42.59 320 VAL A CA 1
ATOM 2598 C C . VAL A 1 320 ? -1.473 -9.607 5.226 1.00 42.59 320 VAL A C 1
ATOM 2600 O O . VAL A 1 320 ? -2.257 -9.545 4.298 1.00 42.59 320 VAL A O 1
ATOM 2603 N N . MET A 1 321 ? -0.283 -10.172 5.076 1.00 47.91 321 MET A N 1
ATOM 2604 C CA . MET A 1 321 ? 0.350 -10.269 3.765 1.00 47.91 321 MET A CA 1
ATOM 2605 C C . MET A 1 321 ? -0.124 -11.442 2.906 1.00 47.91 321 MET A C 1
ATOM 2607 O O . MET A 1 321 ? 0.277 -12.582 3.135 1.00 47.91 321 MET A O 1
ATOM 2611 N N . MET A 1 322 ? -0.870 -11.145 1.845 1.00 45.38 322 MET A N 1
ATOM 2612 C CA . MET A 1 322 ? -0.939 -12.018 0.683 1.00 45.38 322 MET A CA 1
ATOM 2613 C C . MET A 1 322 ? 0.143 -11.608 -0.309 1.00 45.38 322 MET A C 1
ATOM 2615 O O . MET A 1 322 ? 0.165 -10.472 -0.784 1.00 45.38 322 MET A O 1
ATOM 2619 N N . MET A 1 323 ? 1.060 -12.527 -0.578 1.00 49.44 323 MET A N 1
ATOM 2620 C CA . MET A 1 323 ? 2.044 -12.370 -1.626 1.00 49.44 323 MET A CA 1
ATOM 2621 C C . MET A 1 323 ? 1.413 -12.776 -2.951 1.00 49.44 323 MET A C 1
ATOM 2623 O O . MET A 1 323 ? 0.990 -13.918 -3.046 1.00 49.44 323 MET A O 1
ATOM 2627 N N . ILE A 1 324 ? 1.388 -11.909 -3.961 1.00 52.38 324 ILE A N 1
ATOM 2628 C CA . ILE A 1 324 ? 1.115 -12.354 -5.335 1.00 52.38 324 ILE A CA 1
ATOM 2629 C C . ILE A 1 324 ? 2.455 -12.655 -5.973 1.00 52.38 324 ILE A C 1
ATOM 2631 O O . ILE A 1 324 ? 3.258 -11.761 -6.250 1.00 52.38 324 ILE A O 1
ATOM 2635 N N . ASP A 1 325 ? 2.703 -13.945 -6.099 1.00 50.50 325 ASP A N 1
ATOM 2636 C CA . ASP A 1 325 ? 3.847 -14.489 -6.789 1.00 50.50 325 ASP A CA 1
ATOM 2637 C C . ASP A 1 325 ? 3.491 -14.562 -8.276 1.00 50.50 325 ASP A C 1
ATOM 2639 O O . ASP A 1 325 ? 2.364 -14.885 -8.645 1.00 50.50 325 ASP A O 1
ATOM 2643 N N . CYS A 1 326 ? 4.426 -14.227 -9.152 1.00 49.66 326 CYS A N 1
ATOM 2644 C CA . CYS A 1 326 ? 4.228 -14.446 -10.577 1.00 49.66 326 CYS A CA 1
ATOM 2645 C C . CYS A 1 326 ? 4.877 -15.755 -11.049 1.00 49.66 326 CYS A C 1
ATOM 2647 O O . CYS A 1 326 ? 4.628 -16.131 -12.190 1.00 49.66 326 CYS A O 1
ATOM 2649 N N . GLY A 1 327 ? 5.631 -16.497 -10.222 1.00 45.31 327 GLY A N 1
ATOM 2650 C CA . GLY A 1 327 ? 6.293 -17.703 -10.722 1.00 45.31 327 GLY A CA 1
ATOM 2651 C C . GLY A 1 327 ? 7.008 -18.674 -9.770 1.00 45.31 327 GLY A C 1
ATOM 2652 O O . GLY A 1 327 ? 7.547 -19.651 -10.283 1.00 45.31 327 GLY A O 1
ATOM 2653 N N . SER A 1 328 ? 7.070 -18.519 -8.442 1.00 44.38 328 SER A N 1
ATOM 2654 C CA . SER A 1 328 ? 7.805 -19.501 -7.612 1.00 44.38 328 SER A CA 1
ATOM 2655 C C . SER A 1 328 ? 7.045 -20.813 -7.339 1.00 44.38 328 SER A C 1
ATOM 2657 O O . SER A 1 328 ? 5.825 -20.851 -7.167 1.00 44.38 328 SER A O 1
ATOM 2659 N N . TYR A 1 329 ? 7.814 -21.902 -7.197 1.00 39.81 329 TYR A N 1
ATOM 2660 C CA . TYR A 1 329 ? 7.371 -23.278 -6.915 1.00 39.81 329 TYR A CA 1
ATOM 2661 C C . TYR A 1 329 ? 6.731 -23.501 -5.525 1.00 39.81 329 TYR A C 1
ATOM 2663 O O . TYR A 1 329 ? 6.314 -24.618 -5.229 1.00 39.81 329 TYR A O 1
ATOM 2671 N N . ARG A 1 330 ? 6.672 -22.486 -4.646 1.00 43.53 330 ARG A N 1
ATOM 2672 C CA . ARG A 1 330 ? 6.104 -22.603 -3.281 1.00 43.53 330 ARG A CA 1
ATOM 2673 C C . ARG A 1 330 ? 4.692 -22.024 -3.142 1.00 43.53 330 ARG A C 1
ATOM 2675 O O . ARG A 1 330 ? 4.173 -21.942 -2.031 1.00 43.53 330 ARG A O 1
ATOM 2682 N N . SER A 1 331 ? 4.089 -21.603 -4.246 1.00 50.50 331 SER A N 1
ATOM 2683 C CA . SER A 1 331 ? 2.775 -20.968 -4.283 1.00 50.50 331 SER A CA 1
ATOM 2684 C C . SER A 1 331 ? 1.661 -21.976 -4.587 1.00 50.50 331 SER A C 1
ATOM 2686 O O . SER A 1 331 ? 1.867 -22.976 -5.276 1.00 50.50 331 SER A O 1
ATOM 2688 N N . VAL A 1 332 ? 0.463 -21.718 -4.060 1.00 51.25 332 VAL A N 1
ATOM 2689 C CA . VAL A 1 332 ? -0.742 -22.506 -4.369 1.00 51.25 332 VAL A CA 1
ATOM 2690 C C . VAL A 1 332 ? -1.561 -21.717 -5.398 1.00 51.25 332 VAL A C 1
ATOM 2692 O O . VAL A 1 332 ? -1.650 -20.495 -5.260 1.00 51.25 332 VAL A O 1
ATOM 2695 N N . PRO A 1 333 ? -2.124 -22.351 -6.445 1.00 54.16 333 PRO A N 1
ATOM 2696 C CA . PRO A 1 333 ? -2.960 -21.655 -7.418 1.00 54.16 333 PRO A CA 1
ATOM 2697 C C . PRO A 1 333 ? -4.343 -21.337 -6.833 1.00 54.16 333 PRO A C 1
ATOM 2699 O O . PRO A 1 333 ? -5.014 -22.220 -6.300 1.00 54.16 333 PRO A O 1
ATOM 2702 N N . PHE A 1 334 ? -4.787 -20.092 -6.987 1.00 55.25 334 PHE A N 1
ATOM 2703 C CA . PHE A 1 334 ? -6.139 -19.639 -6.644 1.00 55.25 334 PHE A CA 1
ATOM 2704 C C . PHE A 1 334 ? -6.865 -19.203 -7.909 1.00 55.25 334 PHE A C 1
ATOM 2706 O O . PHE A 1 334 ? -6.226 -18.803 -8.885 1.00 55.25 334 PHE A O 1
ATOM 2713 N N . LYS A 1 335 ? -8.197 -19.272 -7.878 1.00 54.50 335 LYS A N 1
ATOM 2714 C CA . LYS A 1 335 ? -9.054 -18.760 -8.950 1.00 54.50 335 LYS A CA 1
ATOM 2715 C C . LYS A 1 335 ? -9.663 -17.422 -8.556 1.00 54.50 335 LYS A C 1
ATOM 2717 O O . LYS A 1 335 ? -10.139 -17.269 -7.430 1.00 54.50 335 LYS A O 1
ATOM 2722 N N . VAL A 1 336 ? -9.666 -16.485 -9.495 1.00 53.91 336 VAL A N 1
ATOM 2723 C CA . VAL A 1 336 ? -10.440 -15.240 -9.411 1.00 53.91 336 VAL A CA 1
ATOM 2724 C C . VAL A 1 336 ? -11.904 -15.555 -9.733 1.00 53.91 336 VAL A C 1
ATOM 2726 O O . VAL A 1 336 ? -12.163 -16.371 -10.614 1.00 53.91 336 VAL A O 1
ATOM 2729 N N . THR A 1 337 ? -12.861 -14.957 -9.023 1.00 50.25 337 THR A N 1
ATOM 2730 C CA . THR A 1 337 ? -14.299 -15.090 -9.328 1.00 50.25 337 THR A CA 1
ATOM 2731 C C . THR A 1 337 ? -14.866 -13.804 -9.935 1.00 50.25 337 THR A C 1
ATOM 2733 O O . THR A 1 337 ? -14.270 -12.735 -9.805 1.00 50.25 337 THR A O 1
ATOM 2736 N N . ASP A 1 338 ? -16.027 -13.910 -10.593 1.00 38.69 338 ASP A N 1
ATOM 2737 C CA . ASP A 1 338 ? -16.685 -12.824 -11.344 1.00 38.69 338 ASP A CA 1
ATOM 2738 C C . ASP A 1 338 ? -17.090 -11.594 -10.511 1.00 38.69 338 ASP A C 1
ATOM 2740 O O . ASP A 1 338 ? -17.302 -10.519 -11.070 1.00 38.69 338 ASP A O 1
ATOM 2744 N N . GLU A 1 339 ? -17.146 -11.685 -9.180 1.00 38.31 339 GLU A N 1
ATOM 2745 C CA . GLU A 1 339 ? -17.449 -10.536 -8.315 1.00 38.31 339 GLU A CA 1
ATOM 2746 C C . GLU A 1 339 ? -16.195 -9.706 -7.994 1.00 38.31 339 GLU A C 1
ATOM 2748 O O . GLU A 1 339 ? -15.822 -9.479 -6.839 1.00 38.31 339 GLU A O 1
ATOM 2753 N N . LEU A 1 340 ? -15.533 -9.218 -9.042 1.00 38.69 340 LEU A N 1
ATOM 2754 C CA . LEU A 1 340 ? -14.652 -8.059 -8.942 1.00 38.69 340 LEU A CA 1
ATOM 2755 C C . LEU A 1 340 ? -15.543 -6.824 -8.783 1.00 38.69 340 LEU A C 1
ATOM 2757 O O . LEU A 1 340 ? -16.102 -6.321 -9.757 1.00 38.69 340 LEU A O 1
ATOM 2761 N N . TRP A 1 341 ? -15.668 -6.306 -7.560 1.00 39.94 341 TRP A N 1
ATOM 2762 C CA . TRP A 1 341 ? -16.240 -4.975 -7.359 1.00 39.94 341 TRP A CA 1
ATOM 2763 C C . TRP A 1 341 ? -15.274 -3.956 -7.969 1.00 39.94 341 TRP A C 1
ATOM 2765 O O . TRP A 1 341 ? -14.258 -3.584 -7.373 1.00 39.94 341 TRP A O 1
ATOM 2775 N N . ARG A 1 342 ? -15.564 -3.557 -9.209 1.00 41.12 342 ARG A N 1
ATOM 2776 C CA . ARG A 1 342 ? -14.812 -2.534 -9.932 1.00 41.12 342 ARG A CA 1
ATOM 2777 C C . ARG A 1 342 ? -15.402 -1.160 -9.616 1.00 41.12 342 ARG A C 1
ATOM 2779 O O . ARG A 1 342 ? -16.598 -0.946 -9.776 1.00 41.12 342 ARG A O 1
ATOM 2786 N N . ASN A 1 343 ? -14.503 -0.240 -9.267 1.00 37.31 343 ASN A N 1
ATOM 2787 C CA . ASN A 1 343 ? -14.659 1.218 -9.234 1.00 37.31 343 ASN A CA 1
ATOM 2788 C C . ASN A 1 343 ? -15.235 1.826 -7.947 1.00 37.31 343 ASN A C 1
ATOM 2790 O O . ASN A 1 343 ? -16.423 2.109 -7.837 1.00 37.31 343 ASN A O 1
ATOM 2794 N N . VAL A 1 344 ? -14.325 2.188 -7.037 1.00 36.56 344 VAL A N 1
ATOM 2795 C CA . VAL A 1 344 ? -14.474 3.414 -6.240 1.00 36.56 344 VAL A CA 1
ATOM 2796 C C . VAL A 1 344 ? -13.383 4.380 -6.695 1.00 36.56 344 VAL A C 1
ATOM 2798 O O . VAL A 1 344 ? -12.194 4.051 -6.665 1.00 36.56 344 VAL A O 1
ATOM 2801 N N . ASP A 1 345 ? -13.799 5.544 -7.183 1.00 31.22 345 ASP A N 1
ATOM 2802 C CA . ASP A 1 345 ? -12.933 6.562 -7.775 1.00 31.22 345 ASP A CA 1
ATOM 2803 C C . ASP A 1 345 ? -12.180 7.300 -6.652 1.00 31.22 345 ASP A C 1
ATOM 2805 O O . ASP A 1 345 ? -12.760 8.093 -5.913 1.00 31.22 345 ASP A O 1
ATOM 2809 N N . ALA A 1 346 ? -10.901 6.984 -6.433 1.00 35.97 346 ALA A N 1
ATOM 2810 C CA . ALA A 1 346 ? -10.226 7.213 -5.157 1.00 35.97 346 ALA A CA 1
ATOM 2811 C C . ALA A 1 346 ? -8.802 7.759 -5.304 1.00 35.97 346 ALA A C 1
ATOM 2813 O O . ALA A 1 346 ? -7.830 7.077 -5.001 1.00 35.97 346 ALA A O 1
ATOM 2814 N N . LYS A 1 347 ? -8.641 9.004 -5.760 1.00 32.69 347 LYS A N 1
ATOM 2815 C CA . LYS A 1 347 ? -7.316 9.603 -6.022 1.00 32.69 347 LYS A CA 1
ATOM 2816 C C . LYS A 1 347 ? -6.324 9.403 -4.836 1.00 32.69 347 LYS A C 1
ATOM 2818 O O . LYS A 1 347 ? -6.712 9.620 -3.692 1.00 32.69 347 LYS A O 1
ATOM 2823 N N . PHE A 1 348 ? -5.048 9.062 -5.075 1.00 33.12 348 PHE A N 1
ATOM 2824 C CA . PHE A 1 348 ? -3.999 8.926 -4.032 1.00 33.12 348 PHE A CA 1
ATOM 2825 C C . PHE A 1 348 ? -2.830 9.899 -4.282 1.00 33.12 348 PHE A C 1
ATOM 2827 O O . PHE A 1 348 ? -2.827 10.641 -5.262 1.00 33.12 348 PHE A O 1
ATOM 2834 N N . GLU A 1 349 ? -1.956 10.092 -3.293 1.00 31.56 349 GLU A N 1
ATOM 2835 C CA . GLU A 1 349 ? -0.782 10.984 -3.350 1.00 31.56 349 GLU A CA 1
ATOM 2836 C C . GLU A 1 349 ? 0.404 10.140 -2.892 1.00 31.56 349 GLU A C 1
ATOM 2838 O O . GLU A 1 349 ? 0.387 9.651 -1.766 1.00 31.56 349 GLU A O 1
ATOM 2843 N N . MET A 1 350 ? 1.408 9.947 -3.747 1.00 29.20 350 MET A N 1
ATOM 2844 C CA . MET A 1 350 ? 2.691 9.380 -3.328 1.00 29.20 350 MET A CA 1
ATOM 2845 C C . MET A 1 350 ? 3.627 10.517 -2.918 1.00 29.20 350 MET A C 1
ATOM 2847 O O . MET A 1 350 ? 3.753 11.509 -3.633 1.00 29.20 350 MET A O 1
ATOM 2851 N N . HIS A 1 351 ? 4.291 10.375 -1.771 1.00 31.00 351 HIS A N 1
ATOM 2852 C CA . HIS A 1 351 ? 5.481 11.163 -1.457 1.00 31.00 351 HIS A CA 1
ATOM 2853 C C . HIS A 1 351 ? 6.705 10.388 -1.948 1.00 31.00 351 HIS A C 1
ATOM 2855 O O . HIS A 1 351 ? 7.084 9.381 -1.354 1.00 31.00 351 HIS A O 1
ATOM 2861 N N . CYS A 1 352 ? 7.332 10.855 -3.027 1.00 25.86 352 CYS A N 1
ATOM 2862 C CA . CYS A 1 352 ? 8.693 10.441 -3.351 1.00 25.86 352 CYS A CA 1
ATOM 2863 C C . CYS A 1 352 ? 9.642 11.177 -2.395 1.00 25.86 352 CYS A C 1
ATOM 2865 O O . CYS A 1 352 ? 9.610 12.404 -2.296 1.00 25.86 352 CYS A O 1
ATOM 2867 N N . ALA A 1 353 ? 10.454 10.434 -1.643 1.00 27.64 353 ALA A N 1
ATOM 2868 C CA . ALA A 1 353 ? 11.453 11.014 -0.755 1.00 27.64 353 ALA A CA 1
ATOM 2869 C C . ALA A 1 353 ? 12.576 11.653 -1.591 1.00 27.64 353 ALA A C 1
ATOM 2871 O O . ALA A 1 353 ? 13.490 10.973 -2.043 1.00 27.64 353 ALA A O 1
ATOM 2872 N N . GLY A 1 354 ? 12.494 12.966 -1.795 1.00 29.62 354 GLY A N 1
ATOM 2873 C CA . GLY A 1 354 ? 13.497 13.769 -2.490 1.00 29.62 354 GLY A CA 1
ATOM 2874 C C . GLY A 1 354 ? 13.187 15.250 -2.302 1.00 29.62 354 GLY A C 1
ATOM 2875 O O . GLY A 1 354 ? 12.049 15.683 -2.460 1.00 29.62 354 GLY A O 1
ATOM 2876 N N . LYS A 1 355 ? 14.175 16.026 -1.853 1.00 33.38 355 LYS A N 1
ATOM 2877 C CA . LYS A 1 355 ? 14.015 17.439 -1.491 1.00 33.38 355 LYS A CA 1
ATOM 2878 C C . LYS A 1 355 ? 13.540 18.254 -2.702 1.00 33.38 355 LYS A C 1
ATOM 2880 O O . LYS A 1 355 ? 14.250 18.361 -3.690 1.00 33.38 355 LYS A O 1
ATOM 2885 N N . THR A 1 356 ? 12.376 18.890 -2.553 1.00 36.78 356 THR A N 1
ATOM 2886 C CA . THR A 1 356 ? 11.884 20.028 -3.353 1.00 36.78 356 THR A CA 1
ATOM 2887 C C . THR A 1 356 ? 11.823 19.841 -4.878 1.00 36.78 356 THR A C 1
ATOM 2889 O O . THR A 1 356 ? 12.737 20.277 -5.567 1.00 36.78 356 THR A O 1
ATOM 2892 N N . ARG A 1 357 ? 10.691 19.334 -5.397 1.00 3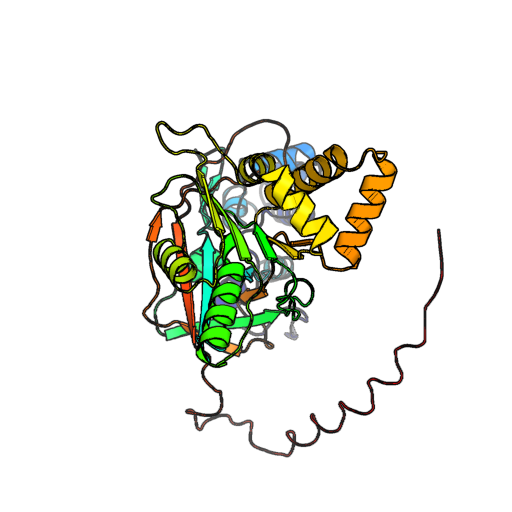1.59 357 ARG A N 1
ATOM 2893 C CA . ARG A 1 357 ? 9.907 19.821 -6.569 1.00 31.59 357 ARG A CA 1
ATOM 2894 C C . ARG A 1 357 ? 8.900 18.741 -7.010 1.00 31.59 357 ARG A C 1
ATOM 2896 O O . ARG A 1 357 ? 9.183 17.567 -6.849 1.00 31.59 357 ARG A O 1
ATOM 2903 N N . GLY A 1 358 ? 7.728 19.180 -7.486 1.00 31.53 358 GLY A N 1
ATOM 2904 C CA . GLY A 1 358 ? 6.723 18.358 -8.182 1.00 31.53 358 GLY A CA 1
ATOM 2905 C C . GLY A 1 358 ? 5.918 17.375 -7.320 1.00 31.53 358 GLY A C 1
ATOM 2906 O O . GLY A 1 358 ? 6.430 16.368 -6.850 1.00 31.53 358 GLY A O 1
ATOM 2907 N N . ARG A 1 359 ? 4.616 17.626 -7.114 1.00 34.34 359 ARG A N 1
ATOM 2908 C CA . ARG A 1 359 ? 3.688 16.589 -6.623 1.00 34.34 359 ARG A CA 1
ATOM 2909 C C . ARG A 1 359 ? 3.152 15.840 -7.838 1.00 34.34 359 ARG A C 1
ATOM 2911 O O . ARG A 1 359 ? 2.413 16.434 -8.616 1.00 34.34 359 ARG A O 1
ATOM 2918 N N . VAL A 1 360 ? 3.469 14.556 -7.972 1.00 34.09 360 VAL A N 1
ATOM 2919 C CA . VAL A 1 360 ? 2.869 13.708 -9.010 1.00 34.09 360 VAL A CA 1
ATOM 2920 C C . VAL A 1 360 ? 1.437 13.373 -8.587 1.00 34.09 360 VAL A C 1
ATOM 2922 O O . VAL A 1 360 ? 1.203 12.689 -7.588 1.00 34.09 360 VAL A O 1
ATOM 2925 N N . PHE A 1 361 ? 0.457 13.910 -9.314 1.00 34.12 361 PHE A N 1
ATOM 2926 C CA . PHE A 1 361 ? -0.961 13.647 -9.082 1.00 34.12 361 PHE A CA 1
ATOM 2927 C C . PHE A 1 361 ? -1.443 12.562 -10.038 1.00 34.12 361 PHE A C 1
ATOM 2929 O O . PHE A 1 361 ? -1.513 12.791 -11.240 1.00 34.12 361 PHE A O 1
ATOM 2936 N N . ALA A 1 362 ? -1.860 11.419 -9.498 1.00 36.41 362 ALA A N 1
ATOM 2937 C CA . ALA A 1 362 ? -2.564 10.407 -10.271 1.00 36.41 362 ALA A CA 1
ATOM 2938 C C . ALA A 1 362 ? -3.942 10.102 -9.662 1.00 36.41 362 ALA A C 1
ATOM 2940 O O . ALA A 1 362 ? -4.098 10.078 -8.430 1.00 36.41 362 ALA A O 1
ATOM 2941 N N . PRO A 1 363 ? -4.979 9.889 -10.491 1.00 37.38 363 PRO A N 1
ATOM 2942 C CA . PRO A 1 363 ? -6.176 9.212 -10.030 1.00 37.38 363 PRO A CA 1
ATOM 2943 C C . PRO A 1 363 ? -5.802 7.781 -9.632 1.00 37.38 363 PRO A C 1
ATOM 2945 O O . PRO A 1 363 ? -5.124 7.078 -10.371 1.00 37.38 363 PRO A O 1
ATOM 2948 N N . CYS A 1 364 ? -6.221 7.357 -8.445 1.00 48.66 364 CYS A N 1
ATOM 2949 C CA . CYS A 1 364 ? -6.096 5.976 -8.017 1.00 48.66 364 CYS A CA 1
ATOM 2950 C C . CYS A 1 364 ? -7.501 5.405 -8.060 1.00 48.66 364 CYS A C 1
ATOM 2952 O O . CYS A 1 364 ? -8.422 5.935 -7.448 1.00 48.66 364 CYS A O 1
ATOM 2954 N N . LEU A 1 365 ? -7.684 4.347 -8.828 1.00 55.56 365 LEU A N 1
ATOM 2955 C CA . LEU A 1 365 ? -8.865 3.519 -8.673 1.00 55.56 365 LEU A CA 1
ATOM 2956 C C . LEU A 1 365 ? -8.635 2.598 -7.478 1.00 55.56 365 LEU A C 1
ATOM 2958 O O . LEU A 1 365 ? -7.496 2.240 -7.179 1.00 55.56 365 LEU A O 1
ATOM 2962 N N . ILE A 1 366 ? -9.698 2.208 -6.785 1.00 63.91 366 ILE A N 1
ATOM 2963 C CA . ILE A 1 366 ? -9.632 1.088 -5.847 1.00 63.91 366 ILE A CA 1
ATOM 2964 C C . ILE A 1 366 ? -10.323 -0.111 -6.478 1.00 63.91 366 ILE A C 1
ATOM 2966 O O . ILE A 1 366 ? -11.433 -0.006 -7.000 1.00 63.91 366 ILE A O 1
ATOM 2970 N N . CYS A 1 367 ? -9.633 -1.245 -6.436 1.00 64.69 367 CYS A N 1
ATOM 2971 C CA . CYS A 1 367 ? -10.122 -2.539 -6.875 1.00 64.69 367 CYS A CA 1
ATOM 2972 C C . CYS A 1 367 ? -10.278 -3.443 -5.654 1.00 64.69 367 CYS A C 1
ATOM 2974 O O . CYS A 1 367 ? -9.346 -3.582 -4.854 1.00 64.69 367 CYS A O 1
ATOM 2976 N N . PHE A 1 368 ? -11.435 -4.083 -5.520 1.00 66.94 368 PHE A N 1
ATOM 2977 C CA . PHE A 1 368 ? -11.622 -5.152 -4.547 1.00 66.94 368 PHE A CA 1
ATOM 2978 C C . PHE A 1 368 ? -11.479 -6.489 -5.258 1.00 66.94 368 PHE A C 1
ATOM 2980 O O . PHE A 1 368 ? -12.144 -6.738 -6.260 1.00 66.94 368 PHE A O 1
ATOM 2987 N N . VAL A 1 369 ? -10.583 -7.334 -4.758 1.00 66.81 369 VAL A N 1
ATOM 2988 C CA . VAL A 1 369 ? -10.281 -8.628 -5.380 1.00 66.81 369 VAL A CA 1
ATOM 2989 C C . VAL A 1 369 ? -10.766 -9.733 -4.459 1.00 66.81 369 VAL A C 1
ATOM 2991 O O . VAL A 1 369 ? -10.381 -9.752 -3.292 1.00 66.81 369 VAL A O 1
ATOM 2994 N N . ARG A 1 370 ? -11.586 -10.647 -4.983 1.00 67.88 370 ARG A N 1
ATOM 2995 C CA . ARG A 1 370 ? -12.072 -11.848 -4.293 1.00 67.88 370 ARG A CA 1
ATOM 2996 C C . ARG A 1 370 ? -11.417 -13.079 -4.915 1.00 67.88 370 ARG A C 1
ATOM 2998 O O . ARG A 1 370 ? -11.416 -13.240 -6.134 1.00 67.88 370 ARG A O 1
ATOM 3005 N N . LEU A 1 371 ? -10.808 -13.916 -4.082 1.00 67.12 371 LEU A N 1
ATOM 3006 C CA . LEU A 1 371 ? -9.991 -15.053 -4.511 1.00 67.12 371 LEU A CA 1
ATOM 3007 C C . LEU A 1 371 ? -10.473 -16.323 -3.838 1.00 67.12 371 LEU A C 1
ATOM 3009 O O . LEU A 1 371 ? -10.576 -16.342 -2.617 1.00 67.12 371 LEU A O 1
ATOM 3013 N N . PHE A 1 372 ? -10.703 -17.385 -4.607 1.00 64.38 372 PHE A N 1
ATOM 3014 C CA . PHE A 1 372 ? -11.223 -18.645 -4.088 1.00 64.38 372 PHE A CA 1
ATOM 3015 C C . PHE A 1 372 ? -10.125 -19.703 -3.915 1.00 64.38 372 PHE A C 1
ATOM 3017 O O . PHE A 1 372 ? -9.366 -20.007 -4.845 1.00 64.38 372 PHE A O 1
ATOM 3024 N N . LEU A 1 373 ? -10.082 -20.307 -2.726 1.00 56.88 373 LEU A N 1
ATOM 3025 C CA . LEU A 1 373 ? -9.304 -21.502 -2.410 1.00 56.88 373 LEU A CA 1
ATOM 3026 C C . LEU A 1 373 ? -9.993 -22.726 -3.007 1.00 56.88 373 LEU A C 1
ATOM 3028 O O . LEU A 1 373 ? -10.975 -23.229 -2.462 1.00 56.88 373 LEU A O 1
ATOM 3032 N N . ARG A 1 374 ? -9.462 -23.274 -4.103 1.00 48.34 374 ARG A N 1
ATOM 3033 C CA . ARG A 1 374 ? -9.870 -24.618 -4.520 1.00 48.34 374 ARG A CA 1
ATOM 3034 C C . ARG A 1 374 ? -9.112 -25.631 -3.668 1.00 48.34 374 ARG A C 1
ATOM 3036 O O . ARG A 1 374 ? -7.886 -25.676 -3.701 1.00 48.34 374 ARG A O 1
ATOM 3043 N N . ASN A 1 375 ? -9.840 -26.450 -2.915 1.00 39.66 375 ASN A N 1
ATOM 3044 C CA . ASN A 1 375 ? -9.267 -27.604 -2.234 1.00 39.66 375 ASN A CA 1
ATOM 3045 C C . ASN A 1 375 ? -8.582 -28.503 -3.292 1.00 39.66 375 ASN A C 1
ATOM 3047 O O . ASN A 1 375 ? -9.277 -28.967 -4.201 1.00 39.66 375 ASN A O 1
ATOM 3051 N N . PRO A 1 376 ? -7.260 -28.765 -3.225 1.00 39.75 376 PRO A N 1
ATOM 3052 C CA . PRO A 1 376 ? -6.549 -29.544 -4.247 1.00 39.75 376 PRO A CA 1
ATOM 3053 C C . PRO A 1 376 ? -7.017 -31.009 -4.355 1.00 39.75 376 PRO A C 1
ATOM 3055 O O . PRO A 1 376 ? -6.550 -31.740 -5.223 1.00 39.75 376 PRO A O 1
ATOM 3058 N N . TYR A 1 377 ? -7.946 -31.448 -3.499 1.00 35.12 377 TYR A N 1
ATOM 3059 C CA . TYR A 1 377 ? -8.462 -32.816 -3.457 1.00 35.12 377 TYR A CA 1
ATOM 3060 C C . TYR A 1 377 ? -9.770 -33.061 -4.223 1.00 35.12 377 TYR A C 1
ATOM 3062 O O . TYR A 1 377 ? -10.233 -34.200 -4.253 1.00 35.12 377 TYR A O 1
ATOM 3070 N N . MET A 1 378 ? -10.359 -32.059 -4.882 1.00 32.84 378 MET A N 1
ATOM 3071 C CA . MET A 1 378 ? -11.512 -32.280 -5.762 1.00 32.84 378 MET A CA 1
ATOM 3072 C C . MET A 1 378 ? -11.235 -31.767 -7.179 1.00 32.84 378 MET A C 1
ATOM 3074 O O . MET A 1 378 ? -10.988 -30.584 -7.389 1.00 32.84 378 MET A O 1
ATOM 3078 N N . SER A 1 379 ? -11.303 -32.702 -8.132 1.00 36.34 379 SER A N 1
ATOM 3079 C CA . SER A 1 379 ? -11.128 -32.569 -9.588 1.00 36.34 379 SER A CA 1
ATOM 3080 C C . SER A 1 379 ? -9.716 -32.207 -10.078 1.00 36.34 379 SER A C 1
ATOM 3082 O O . SER A 1 379 ? -9.425 -31.045 -10.338 1.00 36.34 379 SER A O 1
ATOM 3084 N N . ASP A 1 380 ? -8.847 -33.214 -10.196 1.00 28.94 380 ASP A N 1
ATOM 3085 C CA . ASP A 1 380 ? -8.303 -33.640 -11.498 1.00 28.94 380 ASP A CA 1
ATOM 3086 C C . ASP A 1 380 ? -7.477 -34.922 -11.325 1.00 28.94 380 ASP A C 1
ATOM 3088 O O . ASP A 1 380 ? -6.418 -34.965 -10.695 1.00 28.94 380 ASP A O 1
ATOM 3092 N N . ALA A 1 381 ? -8.004 -36.011 -11.875 1.00 35.72 381 ALA A N 1
ATOM 3093 C CA . ALA A 1 381 ? -7.401 -37.331 -11.846 1.00 35.72 381 ALA A CA 1
ATOM 3094 C C . ALA A 1 381 ? -6.279 -37.462 -12.890 1.00 35.72 381 ALA A C 1
ATOM 3096 O O . ALA A 1 381 ? -6.359 -38.341 -13.728 1.00 35.72 381 ALA A O 1
ATOM 3097 N N . THR A 1 382 ? -5.232 -36.630 -12.845 1.00 32.09 382 THR A N 1
ATOM 3098 C CA . THR A 1 382 ? -4.001 -36.823 -13.645 1.00 32.09 382 THR A CA 1
ATOM 3099 C C . THR A 1 382 ? -2.804 -36.051 -13.052 1.00 32.09 382 THR A C 1
ATOM 3101 O O . THR A 1 382 ? -2.340 -35.077 -13.638 1.00 32.09 382 THR A O 1
ATOM 3104 N N . CYS A 1 383 ? -2.254 -36.471 -11.903 1.00 29.42 383 CYS A N 1
ATOM 3105 C CA . CYS A 1 383 ? -0.836 -36.204 -11.585 1.00 29.42 383 CYS A CA 1
ATOM 3106 C C . CYS A 1 383 ? -0.060 -37.525 -11.670 1.00 29.42 383 CYS A C 1
ATOM 3108 O O . CYS A 1 383 ? -0.412 -38.455 -10.938 1.00 29.42 383 CYS A O 1
ATOM 3110 N N . PRO A 1 384 ? 1.016 -37.631 -12.477 1.00 28.70 384 PRO A N 1
ATOM 3111 C CA . PRO A 1 384 ? 1.834 -38.847 -12.578 1.00 28.70 384 PRO A CA 1
ATOM 3112 C C . PRO A 1 384 ? 2.639 -39.164 -11.307 1.00 28.70 384 PRO A C 1
ATOM 3114 O O . PRO A 1 384 ? 3.357 -40.154 -11.251 1.00 28.70 384 PRO A O 1
ATOM 3117 N N . CYS A 1 385 ? 2.529 -38.330 -10.277 1.00 33.69 385 CYS A N 1
ATOM 3118 C CA . CYS A 1 385 ? 3.338 -38.382 -9.072 1.00 33.69 385 CYS A CA 1
ATOM 3119 C C . CYS A 1 385 ? 2.861 -39.401 -8.010 1.00 33.69 385 CYS A C 1
ATOM 3121 O O . CYS A 1 385 ? 3.449 -39.491 -6.936 1.00 33.69 385 CYS A O 1
ATOM 3123 N N . ARG A 1 386 ? 1.822 -40.208 -8.283 1.00 34.16 386 ARG A N 1
ATOM 3124 C CA . ARG A 1 386 ? 1.382 -41.292 -7.383 1.00 34.16 386 ARG A CA 1
ATOM 3125 C C . ARG A 1 386 ? 2.184 -42.577 -7.596 1.00 34.16 386 ARG A C 1
ATOM 3127 O O . ARG A 1 386 ? 1.627 -43.561 -8.076 1.00 34.16 386 ARG A O 1
ATOM 3134 N N . ARG A 1 387 ? 3.451 -42.603 -7.184 1.00 32.19 387 ARG A N 1
ATOM 3135 C CA . ARG A 1 387 ? 4.069 -43.832 -6.661 1.00 32.19 387 ARG A CA 1
ATOM 3136 C C . ARG A 1 387 ? 4.949 -43.486 -5.464 1.00 32.19 387 ARG A C 1
ATOM 3138 O O . ARG A 1 387 ? 5.797 -42.610 -5.540 1.00 32.19 387 ARG A O 1
ATOM 3145 N N . ASP A 1 388 ? 4.656 -44.200 -4.385 1.00 33.38 388 ASP A N 1
ATOM 3146 C CA . ASP A 1 388 ? 5.460 -44.416 -3.184 1.00 33.38 388 ASP A CA 1
ATOM 3147 C C . ASP A 1 388 ? 5.480 -43.316 -2.099 1.00 33.38 388 ASP A C 1
ATOM 3149 O O . ASP A 1 388 ? 6.292 -42.401 -2.057 1.00 33.38 388 ASP A O 1
ATOM 3153 N N . GLY A 1 389 ? 4.583 -43.483 -1.117 1.00 36.50 389 GLY A N 1
ATOM 3154 C CA . GLY A 1 389 ? 4.960 -43.468 0.306 1.00 36.50 389 GLY A CA 1
ATOM 3155 C C . GLY A 1 389 ? 5.313 -42.153 1.020 1.00 36.50 389 GLY A C 1
ATOM 3156 O O . GLY A 1 389 ? 5.552 -42.200 2.225 1.00 36.50 389 GLY A O 1
ATOM 3157 N N . CYS A 1 390 ? 5.318 -40.984 0.377 1.00 33.91 390 CYS A N 1
ATOM 3158 C CA . CYS A 1 390 ? 5.808 -39.750 1.023 1.00 33.91 390 CYS A CA 1
ATOM 3159 C C . CYS A 1 390 ? 4.873 -39.066 2.046 1.00 33.91 390 CYS A C 1
ATOM 3161 O O . CYS A 1 390 ? 5.321 -38.151 2.736 1.00 33.91 390 CYS A O 1
ATOM 3163 N N . LEU A 1 391 ? 3.607 -39.475 2.208 1.00 35.47 391 LEU A N 1
ATOM 3164 C CA . LEU A 1 391 ? 2.668 -38.709 3.050 1.00 35.47 391 LEU A CA 1
ATOM 3165 C C . LEU A 1 391 ? 2.802 -38.963 4.566 1.00 35.47 391 LEU A C 1
ATOM 3167 O O . LEU A 1 391 ? 2.481 -38.080 5.353 1.00 35.47 391 LEU A O 1
ATOM 3171 N N . ASN A 1 392 ? 3.320 -40.122 4.991 1.00 31.39 392 ASN A N 1
ATOM 3172 C CA . ASN A 1 392 ? 3.418 -40.462 6.421 1.00 31.39 392 ASN A CA 1
ATOM 3173 C C . ASN A 1 392 ? 4.784 -40.154 7.059 1.00 31.39 392 ASN A C 1
ATOM 3175 O O . ASN A 1 392 ? 4.911 -40.254 8.278 1.00 31.39 392 ASN A O 1
ATOM 3179 N N . ARG A 1 393 ? 5.794 -39.753 6.272 1.00 31.91 393 ARG A N 1
ATOM 3180 C CA . ARG A 1 393 ? 7.124 -39.384 6.796 1.00 31.91 393 ARG A CA 1
ATOM 3181 C C . ARG A 1 393 ? 7.218 -37.899 7.167 1.00 31.91 393 ARG A C 1
ATOM 3183 O O . ARG A 1 393 ? 7.703 -37.568 8.240 1.00 31.91 393 ARG A O 1
ATOM 3190 N N . ALA A 1 394 ? 6.620 -37.015 6.364 1.00 32.78 394 ALA A N 1
ATOM 3191 C CA . ALA A 1 394 ? 6.702 -35.559 6.552 1.00 32.78 394 ALA A CA 1
ATOM 3192 C C . ALA A 1 394 ? 5.927 -34.999 7.769 1.00 32.78 394 ALA A C 1
ATOM 3194 O O . ALA A 1 394 ? 6.108 -33.830 8.117 1.00 32.78 394 ALA A O 1
ATOM 3195 N N . LEU A 1 395 ? 5.063 -35.810 8.395 1.00 31.53 395 LEU A N 1
ATOM 3196 C CA . LEU A 1 395 ? 4.302 -35.444 9.597 1.00 31.53 395 LEU A CA 1
ATOM 3197 C C . LEU A 1 395 ? 4.857 -36.059 10.891 1.00 31.53 395 LEU A C 1
ATOM 3199 O O . LEU A 1 395 ? 4.474 -35.598 11.957 1.00 31.53 395 LEU A O 1
ATOM 3203 N N . ARG A 1 396 ? 5.755 -37.056 10.828 1.00 31.52 396 ARG A N 1
ATOM 3204 C CA . ARG A 1 396 ? 6.369 -37.651 12.033 1.00 31.52 396 ARG A CA 1
ATOM 3205 C C . ARG A 1 396 ? 7.735 -37.064 12.389 1.00 31.52 396 ARG A C 1
ATOM 3207 O O . ARG A 1 396 ? 8.089 -37.078 13.555 1.00 31.52 396 ARG A O 1
ATOM 3214 N N . GLU A 1 397 ? 8.457 -36.482 11.434 1.00 33.56 397 GLU A N 1
ATOM 3215 C CA . GLU A 1 397 ? 9.773 -35.861 11.689 1.00 33.56 397 GLU A CA 1
ATOM 3216 C C . GLU A 1 397 ? 9.688 -34.390 12.162 1.00 33.56 397 GLU A C 1
ATOM 3218 O O . GLU A 1 397 ? 10.710 -33.746 12.355 1.00 33.56 397 GLU A O 1
ATOM 3223 N N . ARG A 1 398 ? 8.487 -33.823 12.387 1.00 40.59 398 ARG A N 1
ATOM 3224 C CA . ARG A 1 398 ? 8.339 -32.425 12.859 1.00 40.59 398 ARG A CA 1
ATOM 3225 C C . ARG A 1 398 ? 8.221 -32.240 14.371 1.00 40.59 398 ARG A C 1
ATOM 3227 O O . ARG A 1 398 ? 8.275 -31.094 14.806 1.00 40.59 398 ARG A O 1
ATOM 3234 N N . ASP A 1 399 ? 8.098 -33.314 15.147 1.00 33.75 399 ASP A N 1
ATOM 3235 C CA . ASP A 1 399 ? 7.966 -33.213 16.609 1.00 33.75 399 ASP A CA 1
ATOM 3236 C C . ASP A 1 399 ? 9.266 -33.504 17.384 1.00 33.75 399 ASP A C 1
ATOM 3238 O O . ASP A 1 399 ? 9.309 -33.239 18.582 1.00 33.75 399 ASP A O 1
ATOM 3242 N N . GLU A 1 400 ? 10.350 -33.958 16.737 1.00 32.41 400 GLU A N 1
ATOM 3243 C CA . GLU A 1 400 ? 11.617 -34.259 17.441 1.00 32.41 400 GLU A CA 1
ATOM 3244 C C . GLU A 1 400 ? 12.771 -33.272 17.155 1.00 32.41 400 GLU A C 1
ATOM 3246 O O . GLU A 1 400 ? 13.591 -33.041 18.042 1.00 32.41 400 GLU A O 1
ATOM 3251 N N . ASP A 1 401 ? 12.790 -32.566 16.015 1.00 32.38 401 ASP A N 1
ATOM 3252 C CA . ASP A 1 401 ? 13.929 -31.694 15.647 1.00 32.38 401 ASP A CA 1
ATOM 3253 C C . ASP A 1 401 ? 13.788 -30.213 16.062 1.00 32.38 401 ASP A C 1
ATOM 3255 O O . ASP A 1 401 ? 14.702 -29.408 15.877 1.00 32.38 401 ASP A O 1
ATOM 3259 N N . ALA A 1 402 ? 12.676 -29.816 16.690 1.00 33.28 402 ALA A N 1
ATOM 3260 C CA . ALA A 1 402 ? 12.489 -28.446 17.192 1.00 33.28 402 ALA A CA 1
ATOM 3261 C C . ALA A 1 402 ? 13.120 -28.193 18.582 1.00 33.28 402 ALA A C 1
ATOM 3263 O O . ALA A 1 402 ? 13.021 -27.082 19.106 1.00 33.28 402 ALA A O 1
ATOM 3264 N N . ALA A 1 403 ? 13.776 -29.194 19.185 1.00 32.06 403 ALA A N 1
ATOM 3265 C CA . ALA A 1 403 ? 14.310 -29.112 20.548 1.00 32.06 403 ALA A CA 1
ATOM 3266 C C . ALA A 1 403 ? 15.846 -28.969 20.657 1.00 32.06 403 ALA A C 1
ATOM 3268 O O . ALA A 1 403 ? 16.337 -28.756 21.768 1.00 32.06 403 ALA A O 1
ATOM 3269 N N . SER A 1 404 ? 16.626 -29.028 19.566 1.00 31.66 404 SER A N 1
ATOM 3270 C CA . SER A 1 404 ? 18.104 -29.014 19.655 1.00 31.66 404 SER A CA 1
ATOM 3271 C C . SER A 1 404 ? 18.824 -27.768 19.126 1.00 31.66 404 SER A C 1
ATOM 3273 O O . SER A 1 404 ? 19.985 -27.573 19.479 1.00 31.66 404 SER A O 1
ATOM 3275 N N . GLU A 1 405 ? 18.183 -26.870 18.372 1.00 30.34 405 GLU A N 1
ATOM 3276 C CA . GLU A 1 405 ? 18.902 -25.751 17.722 1.00 30.34 405 GLU A CA 1
ATOM 3277 C C . GLU A 1 405 ? 18.770 -24.386 18.441 1.00 30.34 405 GLU A C 1
ATOM 3279 O O . GLU A 1 405 ? 19.297 -23.380 17.976 1.00 30.34 405 GLU A O 1
ATOM 3284 N N . THR A 1 406 ? 18.105 -24.306 19.605 1.00 30.98 406 THR A N 1
ATOM 3285 C CA . THR A 1 406 ? 17.931 -23.046 20.378 1.00 30.98 406 THR A CA 1
ATOM 3286 C C . THR A 1 406 ? 18.948 -22.863 21.517 1.00 30.98 406 THR A C 1
ATOM 3288 O O . THR A 1 406 ? 18.681 -22.204 22.522 1.00 30.98 406 THR A O 1
ATOM 3291 N N . ARG A 1 407 ? 20.152 -23.430 21.382 1.00 28.95 407 ARG A N 1
ATOM 3292 C CA . ARG A 1 407 ? 21.287 -23.162 22.283 1.00 28.95 407 ARG A CA 1
ATOM 3293 C C . ARG A 1 407 ? 22.592 -23.026 21.507 1.00 28.95 407 ARG A C 1
ATOM 3295 O O . ARG A 1 407 ? 23.438 -23.911 21.571 1.00 28.95 407 ARG A O 1
ATOM 3302 N N . ARG A 1 408 ? 22.797 -21.888 20.844 1.00 27.09 408 ARG A N 1
ATOM 3303 C CA . ARG A 1 408 ? 24.120 -21.255 20.694 1.00 27.09 408 ARG A CA 1
ATOM 3304 C C . ARG A 1 408 ? 23.965 -19.847 20.119 1.00 27.09 408 ARG A C 1
ATOM 3306 O O . ARG A 1 408 ? 23.161 -19.627 19.229 1.00 27.09 408 ARG A O 1
ATOM 3313 N N . GLN A 1 409 ? 24.787 -18.943 20.652 1.00 26.38 409 GLN A N 1
ATOM 3314 C CA . GLN A 1 409 ? 24.996 -17.541 20.256 1.00 26.38 409 GLN A CA 1
ATOM 3315 C C . GLN A 1 409 ? 24.043 -16.493 20.852 1.00 26.38 409 GLN A C 1
ATOM 3317 O O . GLN A 1 409 ? 23.360 -15.728 20.183 1.00 26.38 409 GLN A O 1
ATOM 3322 N N . LEU A 1 410 ? 24.122 -16.424 22.181 1.00 24.52 410 LEU A N 1
ATOM 3323 C CA . LEU A 1 410 ? 24.208 -15.175 22.940 1.00 24.52 410 LEU A CA 1
ATOM 3324 C C . LEU A 1 410 ? 25.608 -14.538 22.724 1.00 24.52 410 LEU A C 1
ATOM 3326 O O . LEU A 1 410 ? 26.591 -15.273 22.672 1.00 24.52 410 LEU A O 1
ATOM 3330 N N . ILE A 1 411 ? 25.666 -13.196 22.742 1.00 24.03 411 ILE A N 1
ATOM 3331 C CA . ILE A 1 411 ? 26.820 -12.325 23.090 1.00 24.03 411 ILE A CA 1
ATOM 3332 C C . ILE A 1 411 ? 27.855 -12.027 21.983 1.00 24.03 411 ILE A C 1
ATOM 3334 O O . ILE A 1 411 ? 28.709 -12.855 21.690 1.00 24.03 411 ILE A O 1
ATOM 3338 N N . ALA A 1 412 ? 27.866 -10.776 21.496 1.00 23.31 412 ALA A N 1
ATOM 3339 C CA . ALA A 1 412 ? 29.000 -9.845 21.650 1.00 23.31 412 ALA A CA 1
ATOM 3340 C C . ALA A 1 412 ? 28.645 -8.427 21.141 1.00 23.31 412 ALA A C 1
ATOM 3342 O O . ALA A 1 412 ? 28.213 -8.247 20.007 1.00 23.31 412 ALA A O 1
ATOM 3343 N N . PHE A 1 413 ? 28.832 -7.448 22.029 1.00 25.47 413 PHE A N 1
ATOM 3344 C CA . PHE A 1 413 ? 28.863 -5.996 21.810 1.00 25.47 413 PHE A CA 1
ATOM 3345 C C . PHE A 1 413 ? 30.039 -5.576 20.905 1.00 25.47 413 PHE A C 1
ATOM 3347 O O . PHE A 1 413 ? 31.106 -6.176 21.029 1.00 25.47 413 PHE A O 1
ATOM 3354 N N . VAL A 1 414 ? 29.871 -4.527 20.084 1.00 32.41 414 VAL A N 1
ATOM 3355 C CA . VAL A 1 414 ? 30.313 -3.123 20.312 1.00 32.41 414 VAL A CA 1
ATOM 3356 C C . VAL A 1 414 ? 29.391 -2.203 19.519 1.00 32.41 414 VAL A C 1
ATOM 3358 O O . VAL A 1 414 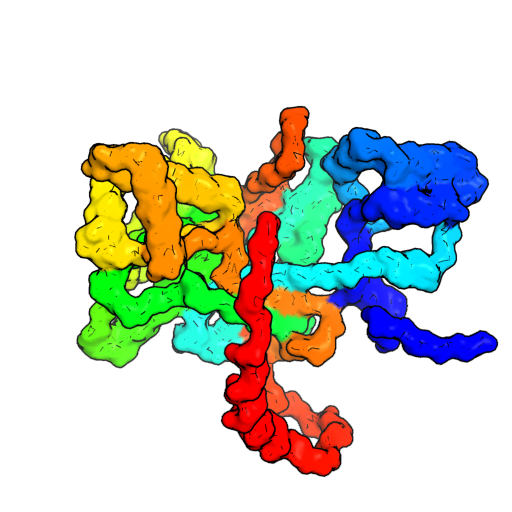? 29.104 -2.546 18.350 1.00 32.41 414 VAL A O 1
#

Organism: NCBI:txid74869

Radius of gyration: 25.45 Å; chains: 1; bounding box: 57×68×64 Å

InterPro domains:
  IPR001433 Oxidoreductase FAD/NAD(P)-binding [PF00175] (170-281)
  IPR001709 Flavoprotein pyridine nucleotide cytochrome reductase [PR00371] (97-104)
  IPR001709 Flavoprotein pyridine nucleotide cytochrome reductase [PR00371] (133-142)
  IPR001709 Flavoprotein pyridine nucleotide cytochrome reductase [PR00371] (169-188)
  IPR001709 Flavoprotein pyridine nucleotide cytochrome reductase [PR00371] (200-209)
  IPR001709 Flavoprotein pyridine nucleotide cytochrome reductase [PR00371] (212-223)
  IPR001709 Flavoprotein pyridine nucleotide cytochrome reductase [PR00371] (244-260)
  IPR001709 Flavoprotein pyridine nucleotide cytochrome reductase [PR00371] (268-276)
  IPR003097 Sulfite reductase [NADPH] flavoprotein alpha-component-like, FAD-binding [PF00667] (2-138)
  IPR017927 FAD-binding domain, ferredoxin reductase-type [PS51384] (11-161)
  IPR017938 Riboflavin synthase-like beta-barrel [SSF63380] (2-155)
  IPR023173 NADPH-cytochrome p450 reductase, FAD-binding, alpha-helical domain superfamily [G3DSA:1.20.990.10] (3-95)
  IPR039261 Ferredoxin-NADP reductase (FNR), nucleotide-binding domain [G3DSA:3.40.50.80] (160-312)
  IPR039261 Ferredoxin-NADP reductase (FNR), nucleotide-binding domain [SSF52343] (157-309)
  IPR050607 Nitric Oxide Synthase (NOS) [PTHR43410] (1-308)

Secondary structure (DSSP, 8-state):
---PPPTTS-S--HHHHHHHTB--SSPPPHHHHHHHHTTBSSHHHHHHHHHHHH-HHHHHHHHHHH---HHHHHHHSTTB---HHHHHHHSPB---EEEEB-S-TTTSTTEEEEEEEPPEEESGGGTS-EEE-HHHHHHHTPPTT-EEEEEEE--GGGSPPS-TTS-EEEE--GGGGHHHHHHHHHHHHHHHH-TTPPPP-EEEEEEESSGGG-TTHHHHHHHHHTTS-SEEEEEESS-TTS----HHHHHHHTHHHHHHHHHTS--EEEEES-HHHHHHHHHHHHHHHHHHS---HHHHHHHHHHHHHTTSEEEESS-SEEEEESS-TTPEEEEE-S--EEEEE--EE---SSSS----EE--EEEEEEEE---TTSS----TT--S-TTTTTTTTTTTGGGSSS-S------

Sequence (414 aa):
KSWEPHERLPVCTLRTLLTRFLDITTPPTRQLLTYLASCCGDKADEERLLMLANESSVYEDWRYWKLPHLLEVLEEFPSCRPPAAVFVAQLNALQPRFYSISSSPRKYSNEIHLTVAIVTYRAEDGEGAEHYGVCSNYLANLQSDDRIYLFVRSAPSFHMSKDPTKPVILIGPGTGIAPFRSFWQEWDHIKTEMVDCKIPKVWLFFGCRTKNVDLYRDEKEEMVQHGVLDRVFLALSREENIPKTYVQDLALKEAESISELIMQEKAHIYVCGDVTMAEHVYQTLRKILATREKRTETEMEKYMLTLRVSSMIVIVPSLVMMMIDCGSYRSVPFKVTDELWRNVDAKFEMHCAGKTRGRVFAPCLICFVRLFLRNPYMSDATCPCRRDGCLNRALRERDEDAASETRRQLIAFV

pLDDT: mean 77.24, std 22.58, range [23.31, 98.31]

Foldseek 3Di:
DDDDDDPQFDPDDPCLCPLFWFFQQQPDALVLLQVQLVQFPDPVLNVVSPCLSPPVVNVVCCCQQAVDGNVRNCVVRVRRDDDPVVSSVPTDTDFWDWFAFLAACLLPVFKTKTKAWWDWFAHRLHPHDIDGDSVRVVQVPDDFFDKFWKDWDADVLPDDDPDQQAAEEEEAEQSQCRNVNRVLNVLLSVPVVDPDDRHHAYEYQYEAAEPLRPPCVVVVVVSVVSVSHVYYHYAHQHYPPDHGGHSLNVCLVCLVVVLCSCPPRVHAYEAEAAPVSLVSNLVSNLVSNCVVDVDDPVVSVVVSVVCVVVSSYHYDDHDRTMIGRSDDPPTDIKTWHNPWPWFRFGWDWDDDPDPDDHTTTDTITIIMTMIGHDDPPPDDPDDPPPDDDDPVPVVPVVPPPVPPPPDDDDDDDD